Protein AF-A0A2E1MIQ9-F1 (afdb_monomer)

Nearest PDB structures (foldseek):
  3idu-assembly2_B  TM=6.087E-01  e=1.539E-02  Pyrococcus furiosus
  3idu-assembly1_A  TM=5.383E-01  e=8.351E-03  Pyrococcus furiosus
  2xwx-assembly1_B  TM=2.574E-01  e=5.161E-06  Vibrio cholerae
  2nnc-assembly1_B  TM=4.889E-01  e=1.377E-02  Chlorobium limicola
  8gum-assembly1_A  TM=2.238E-01  e=1.403E-05  Vibrio campbellii ATCC BAA-1116

Secondary structure (DSSP, 8-state):
--B-TTS-BT---EE-TTS-EESTTSS--TTTTB-TTS-BT---EE-TTS-EESTTSS--TTTTB-TTS-BT---EE-TTS-EESTTS---TTTTB-TTS-BT---EE-TT--EESTTSS--TTTT-SS-SS---TT-TT----SSTTS--TT---SS-SS--TTT-SSTT-SS--TTS-SSTT-TT----SSSSSS-TTTTSS--TTSSS--SSSSSS-TTTEEEEEEESEEEEE--SEE-SS-BHHHHTTTTGGGEEEEEETTEEEEEEETTEEEES--B--TTB-EEEEE--SS----SEEEEEEE-EE--S--EEE-SEEEEEE---SS-EEHHHHHTTSTTTTTTEEEEE-SS-EEEE-TTT--EEES--EE-TT-EEEEEESS-EEEE-PPPP-TT---------PPPPPGGG--PPPSSEEEEEEEEEE-SSS---TTPEEEEEETTEEEEEEE--SS-EEEEEEB--SSGGGTTSB-TT---EEEEE-TTT--EEEEB-S-PPPP-TT-EEEEEEEESS---SS-EEPPPBSSSBSSEEEEEEEESSSEEEEEEEEETTS-EEEEEEEEEE-SEEEEEEEE-TTSPSEEEEEEEEETTEEEEEEEEE--

Radius of gyration: 57.16 Å; Cα contacts (8 Å, |Δi|>4): 1482; chains: 1; bounding box: 149×78×161 Å

Mean predicted aligned error: 15.71 Å

Foldseek 3Di:
DDAEPQRDDPFDWHQAPLRDTADGPNPHHHCPQQEPVRDRVFDWHQAPLRDGADGPPPHHHQPQAEPVSDRVFDWHQAPLRDTDDGPPPHHHQPQAEPVRDRVFDFHQALLRDGADGPPPHHHLNQQQCVQSFGPCPGPNRGHQLDRNFRDNVQDQLCPPSHGPRPDQQRCPLADGPVQAPPSNQQLGGHQPVPLQAGCRVVSHRHQQPNEDDPVSPSHHLQQKDKDKDFAFKAKWAAQFAAPFFFPLQQQLQLFQQWAKKDWDVWIWGAPHGSRIDIRDGGDDRFFMMIIHGDDPPPDPDRIDIRIDGGYGPPFDKDWDAAFWGWGADNGQDKDFPCQFDPPKPCPPCQFAKKDWFQWIWGQDPVPRDIAALRGIHHHTTIITTHGRHTDGITTTDDDDPVPPPVPVNSPFDDDPPVQDAHTAPFKEKEKEAAEAEPPDGADFQKKKFKDLVPDTQWIGTDHVGTYIIMFHACNPDPRRVSGADFFAFIWIWIQHPVPRDIAGKDALDGGGDDGHHYYYRYYIYSADQDNAWDKDDWPPFQDEFKTKTKIFDNAWWWKWKFKAAPVRDTDDTFDTGTDGGHMDMTMDGCVVPDFHKMKIWMDTPNDIDIDIGGYDD

Solvent-accessible surface area (backbone atoms only — not comparable to full-atom values): 33660 Å² total; per-residue (Å²): 134,61,61,25,64,71,70,37,81,75,47,72,22,38,66,33,92,73,68,47,51,13,34,67,88,52,85,34,65,64,53,70,55,43,19,64,80,70,38,66,76,45,72,21,39,63,31,94,66,68,45,56,14,34,67,89,64,85,36,62,66,54,69,54,35,22,67,79,66,39,60,76,46,70,23,39,66,32,93,71,68,47,53,12,38,70,91,58,87,30,62,68,52,70,54,37,23,68,80,65,38,62,78,47,65,25,38,66,45,92,41,53,39,59,20,28,63,86,63,83,40,58,72,53,66,52,33,72,47,68,45,84,54,21,25,70,90,27,70,66,69,36,67,42,40,34,68,73,36,68,46,72,78,66,54,43,70,68,70,80,65,58,12,52,68,69,44,67,36,36,42,70,26,73,43,40,48,92,50,27,76,39,48,70,38,39,50,40,33,34,54,83,84,71,39,66,34,34,20,9,52,65,51,31,52,29,87,90,60,15,57,65,45,88,84,73,84,78,42,18,46,58,7,36,39,76,38,83,36,52,68,37,53,36,42,26,25,36,18,27,47,41,97,62,39,35,56,48,60,55,46,43,66,42,38,68,32,48,44,35,38,37,44,81,96,33,32,27,34,47,81,46,67,64,40,73,50,62,77,42,64,56,65,58,63,65,35,16,33,38,38,31,33,48,83,91,72,89,63,93,65,68,59,46,71,38,50,40,62,27,50,56,55,56,88,54,80,41,70,43,53,61,36,80,34,49,29,28,37,39,44,61,67,66,37,41,53,63,68,35,35,62,94,38,77,50,31,100,63,33,44,40,37,38,38,45,72,85,35,30,24,36,47,37,89,90,77,68,48,76,43,34,64,44,62,54,49,38,35,43,36,15,31,37,42,29,26,78,45,72,38,85,63,37,60,69,50,79,79,62,79,90,59,74,63,79,71,77,69,73,75,78,74,84,68,56,80,92,61,56,57,72,62,42,90,27,37,22,35,42,30,37,54,46,63,52,49,91,89,53,78,77,53,74,62,21,32,42,35,24,21,31,88,95,40,61,28,21,60,28,67,38,76,84,50,54,34,47,33,33,40,26,23,48,63,84,47,87,86,30,69,68,36,36,50,84,64,37,65,72,43,43,32,37,39,35,67,91,78,72,46,76,41,68,38,36,52,81,66,72,71,58,39,39,75,72,34,76,44,79,50,45,52,38,21,56,60,70,50,32,87,50,75,45,76,52,82,48,48,52,65,65,23,63,51,50,28,37,37,39,36,29,27,49,48,71,45,56,41,34,33,36,34,22,41,86,86,68,47,81,72,47,77,81,43,77,44,78,40,69,52,22,72,48,78,48,74,49,78,42,77,93,54,76,67,42,59,33,38,40,38,39,38,44,94,93,45,75,50,74,47,84,38,38,41,54,121

Structure (mmCIF, N/CA/C/O backbone):
data_AF-A0A2E1MIQ9-F1
#
_entry.id   AF-A0A2E1MIQ9-F1
#
loop_
_atom_site.group_PDB
_atom_site.id
_atom_site.type_symbol
_atom_site.label_atom_id
_atom_site.label_alt_id
_atom_site.label_comp_id
_atom_site.label_asym_id
_atom_site.label_entity_id
_atom_site.label_seq_id
_atom_site.pdbx_PDB_ins_code
_atom_site.Cartn_x
_atom_site.Cartn_y
_atom_site.Cartn_z
_atom_site.occupancy
_atom_site.B_iso_or_equiv
_atom_site.auth_seq_id
_atom_site.auth_comp_id
_atom_site.auth_asym_id
_atom_site.auth_atom_id
_atom_site.pdbx_PDB_model_num
ATOM 1 N N . TYR A 1 1 ? 118.331 51.010 -78.857 1.00 50.91 1 TYR A N 1
ATOM 2 C CA . TYR A 1 1 ? 116.906 51.359 -78.896 1.00 50.91 1 TYR A CA 1
ATOM 3 C C . TYR A 1 1 ? 116.177 50.108 -78.428 1.00 50.91 1 TYR A C 1
ATOM 5 O O . TYR A 1 1 ? 116.543 49.038 -78.895 1.00 50.91 1 TYR A O 1
ATOM 13 N N . SER A 1 2 ? 115.394 50.202 -77.349 1.00 73.06 2 SER A N 1
ATOM 14 C CA . SER A 1 2 ? 114.745 49.046 -76.705 1.00 73.06 2 SER A CA 1
ATOM 15 C C . SER A 1 2 ? 113.527 48.660 -77.541 1.00 73.06 2 SER A C 1
ATOM 17 O O . SER A 1 2 ? 112.696 49.533 -77.773 1.00 73.06 2 SER A O 1
ATOM 19 N N . ILE A 1 3 ? 113.463 47.414 -78.009 1.00 79.94 3 ILE A N 1
ATOM 20 C CA . ILE A 1 3 ? 112.314 46.848 -78.734 1.00 79.94 3 ILE A CA 1
ATOM 21 C C . ILE A 1 3 ? 111.523 46.008 -77.725 1.00 79.94 3 ILE A C 1
ATOM 23 O O . ILE A 1 3 ? 112.144 45.299 -76.927 1.00 79.94 3 ILE A O 1
ATOM 27 N N . ASP A 1 4 ? 110.200 46.130 -77.721 1.00 85.88 4 ASP A N 1
ATOM 28 C CA . ASP A 1 4 ? 109.308 45.352 -76.853 1.00 85.88 4 ASP A CA 1
ATOM 29 C C . ASP A 1 4 ? 109.074 43.921 -77.397 1.00 85.88 4 ASP A C 1
ATOM 31 O O . ASP A 1 4 ? 109.627 43.551 -78.438 1.00 85.88 4 ASP A O 1
ATOM 35 N N . CYS A 1 5 ? 108.307 43.063 -76.712 1.00 83.88 5 CYS A N 1
ATOM 36 C CA . CYS A 1 5 ? 108.112 41.686 -77.203 1.00 83.88 5 CYS A CA 1
ATOM 37 C C . CYS A 1 5 ? 107.301 41.602 -78.513 1.00 83.88 5 CYS A C 1
ATOM 39 O O . CYS A 1 5 ? 107.343 40.565 -79.177 1.00 83.88 5 CYS A O 1
ATOM 41 N N . ASN A 1 6 ? 106.589 42.674 -78.887 1.00 84.31 6 ASN A N 1
ATOM 42 C CA . ASN A 1 6 ? 105.758 42.759 -80.088 1.00 84.31 6 ASN A CA 1
ATOM 43 C C . ASN A 1 6 ? 106.557 43.264 -81.304 1.00 84.31 6 ASN A C 1
ATOM 45 O O . ASN A 1 6 ? 106.053 43.305 -82.425 1.00 84.31 6 ASN A O 1
ATOM 49 N N . GLY A 1 7 ? 107.833 43.611 -81.103 1.00 81.62 7 GLY A N 1
ATOM 50 C CA . GLY A 1 7 ? 108.711 44.100 -82.159 1.00 81.62 7 GLY A CA 1
ATOM 51 C C . GLY A 1 7 ? 108.633 45.611 -82.387 1.00 81.62 7 GLY A C 1
ATOM 52 O O . GLY A 1 7 ? 109.208 46.085 -83.370 1.00 81.62 7 GLY A O 1
ATOM 53 N N . ASP A 1 8 ? 107.983 46.364 -81.493 1.00 82.06 8 ASP A N 1
ATOM 54 C CA . ASP A 1 8 ? 107.809 47.813 -81.597 1.00 82.06 8 ASP A CA 1
ATOM 55 C C . ASP A 1 8 ? 108.957 48.577 -80.900 1.00 82.06 8 ASP A C 1
ATOM 57 O O . ASP A 1 8 ? 109.346 48.295 -79.761 1.00 82.06 8 ASP A O 1
ATOM 61 N N . ASP A 1 9 ? 109.518 49.585 -81.581 1.00 82.69 9 ASP A N 1
ATOM 62 C CA . ASP A 1 9 ? 110.545 50.473 -81.016 1.00 82.69 9 ASP A CA 1
ATOM 63 C C . ASP A 1 9 ? 109.935 51.348 -79.902 1.00 82.69 9 ASP A C 1
ATOM 65 O O . ASP A 1 9 ? 109.063 52.176 -80.170 1.00 82.69 9 ASP A O 1
ATOM 69 N N . TYR A 1 10 ? 110.445 51.222 -78.669 1.00 78.62 10 TYR A N 1
ATOM 70 C CA . TYR A 1 10 ? 109.913 51.873 -77.456 1.00 78.62 10 TYR A CA 1
ATOM 71 C C . TYR A 1 10 ? 108.466 51.493 -77.082 1.00 78.62 10 TYR A C 1
ATOM 73 O O . TYR A 1 10 ? 107.786 52.296 -76.444 1.00 78.62 10 TYR A O 1
ATOM 81 N N . GLY A 1 11 ? 107.994 50.307 -77.474 1.00 79.94 11 GLY A N 1
ATOM 82 C CA . GLY A 1 11 ? 106.679 49.807 -77.069 1.00 79.94 11 GLY A CA 1
ATOM 83 C C . GLY A 1 11 ? 106.619 49.315 -75.614 1.00 79.94 11 GLY A C 1
ATOM 84 O O . GLY A 1 11 ? 107.647 49.154 -74.950 1.00 79.94 11 GLY A O 1
ATOM 85 N N . ASP A 1 12 ? 105.395 49.096 -75.127 1.00 85.62 12 ASP A N 1
ATOM 86 C CA . ASP A 1 12 ? 105.093 48.701 -73.743 1.00 85.62 12 ASP A CA 1
ATOM 87 C C . ASP A 1 12 ? 104.683 47.212 -73.613 1.00 85.62 12 ASP A C 1
ATOM 89 O O . ASP A 1 12 ? 104.270 46.792 -72.531 1.00 85.62 12 ASP A O 1
ATOM 93 N N . ALA A 1 13 ? 104.769 46.400 -74.680 1.00 87.25 13 ALA A N 1
ATOM 94 C CA . ALA A 1 13 ? 104.397 44.981 -74.621 1.00 87.25 13 ALA A CA 1
ATOM 95 C C . ALA A 1 13 ? 105.464 44.124 -73.908 1.00 87.25 13 ALA A C 1
ATOM 97 O O . ALA A 1 13 ? 106.671 44.267 -74.138 1.00 87.25 13 ALA A O 1
ATOM 98 N N . TYR A 1 14 ? 105.033 43.181 -73.070 1.00 87.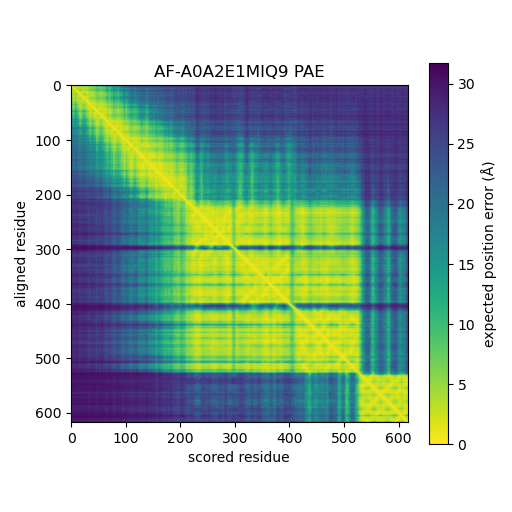06 14 TYR A N 1
ATOM 99 C CA . TYR A 1 14 ? 105.915 42.297 -72.300 1.00 87.06 14 TYR A CA 1
ATOM 100 C C . TYR A 1 14 ? 105.469 40.831 -72.378 1.00 87.06 14 TYR A C 1
ATOM 102 O O . TYR A 1 14 ? 104.316 40.541 -72.676 1.00 87.06 14 TYR A O 1
ATOM 110 N N . LEU A 1 15 ? 106.400 39.896 -72.146 1.00 85.38 15 LEU A N 1
ATOM 111 C CA . LEU A 1 15 ? 106.049 38.479 -72.021 1.00 85.38 15 LEU A CA 1
ATOM 112 C C . LEU A 1 15 ? 105.291 38.270 -70.712 1.00 85.38 15 LEU A C 1
ATOM 114 O O . LEU A 1 15 ? 105.813 38.617 -69.649 1.00 85.38 15 LEU A O 1
ATOM 118 N N . ASP A 1 16 ? 104.093 37.715 -70.807 1.00 87.12 16 ASP A N 1
ATOM 119 C CA . ASP A 1 16 ? 103.278 37.352 -69.656 1.00 87.12 16 ASP A CA 1
ATOM 120 C C . ASP A 1 16 ? 103.702 36.009 -69.040 1.00 87.12 16 ASP A C 1
ATOM 122 O O . ASP A 1 16 ? 104.741 35.434 -69.396 1.00 87.12 16 ASP A O 1
ATOM 126 N N . SER A 1 17 ? 102.927 35.519 -68.071 1.00 86.50 17 SER A N 1
ATOM 127 C CA . SER A 1 17 ? 103.278 34.333 -67.285 1.00 86.50 17 SER A CA 1
ATOM 128 C C . SER A 1 17 ? 103.258 33.042 -68.113 1.00 86.50 17 SER A C 1
ATOM 130 O O . SER A 1 17 ? 103.948 32.086 -67.752 1.00 86.50 17 SER A O 1
ATOM 132 N N . CYS A 1 18 ? 102.558 33.032 -69.253 1.00 86.25 18 CYS A N 1
ATOM 133 C CA . CYS A 1 18 ? 102.549 31.932 -70.221 1.00 86.25 18 CYS A CA 1
ATOM 134 C C . CYS A 1 18 ? 103.602 32.076 -71.321 1.00 86.25 18 CYS A C 1
ATOM 136 O O . CYS A 1 18 ? 103.732 31.207 -72.187 1.00 86.25 18 CYS A O 1
ATOM 138 N N . GLY A 1 19 ? 104.398 33.146 -71.273 1.00 84.00 19 GLY A N 1
ATOM 139 C CA . GLY A 1 19 ? 105.405 33.439 -72.282 1.00 84.00 19 GLY A CA 1
ATOM 140 C C . GLY A 1 19 ? 104.802 33.934 -73.596 1.00 84.00 19 GLY A C 1
ATOM 141 O O . GLY A 1 19 ? 105.464 33.820 -74.633 1.00 84.00 19 GLY A O 1
ATOM 142 N N . VAL A 1 20 ? 103.583 34.481 -73.564 1.00 87.31 20 VAL A N 1
ATOM 143 C CA . VAL A 1 20 ? 102.938 35.150 -74.699 1.00 87.31 20 VAL A CA 1
ATOM 144 C C . VAL A 1 20 ? 103.203 36.646 -74.601 1.00 87.31 20 VAL A C 1
ATOM 146 O O . VAL A 1 20 ? 103.338 37.213 -73.520 1.00 87.31 20 VAL A O 1
ATOM 149 N N . CYS A 1 21 ? 103.398 37.292 -75.747 1.00 87.81 21 CYS A N 1
ATOM 150 C CA . CYS A 1 21 ? 103.629 38.727 -75.772 1.00 87.81 21 CYS A CA 1
ATOM 151 C C . CYS A 1 21 ? 102.306 39.480 -75.611 1.00 87.81 21 CYS A C 1
ATOM 153 O O . CYS A 1 21 ? 101.457 39.398 -76.497 1.00 87.81 21 CYS A O 1
ATOM 155 N N . SER A 1 22 ? 102.174 40.237 -74.523 1.00 87.38 22 SER A N 1
ATOM 156 C CA . SER A 1 22 ? 100.903 40.797 -74.061 1.00 87.38 22 SER A CA 1
ATOM 157 C C . SER A 1 22 ? 101.032 42.270 -73.653 1.00 87.38 22 SER A C 1
ATOM 159 O O . SER A 1 22 ? 102.121 42.772 -73.356 1.00 87.38 22 SER A O 1
ATOM 161 N N . GLY A 1 23 ? 99.913 43.001 -73.661 1.00 84.06 23 GLY A N 1
ATOM 162 C CA . GLY A 1 23 ? 99.882 44.443 -73.386 1.00 84.06 23 GLY A CA 1
ATOM 163 C C . GLY A 1 23 ? 100.379 45.310 -74.554 1.00 84.06 23 GLY A C 1
ATOM 164 O O . GLY A 1 23 ? 100.751 44.816 -75.621 1.00 84.06 23 GLY A O 1
ATOM 165 N N . GLY A 1 24 ? 100.343 46.636 -74.393 1.00 84.38 24 GLY A N 1
ATOM 166 C CA . GLY A 1 24 ? 100.667 47.572 -75.478 1.00 84.38 24 GLY A CA 1
ATOM 167 C C . GLY A 1 24 ? 99.757 47.392 -76.707 1.00 84.38 24 GLY A C 1
ATOM 168 O O . GLY A 1 24 ? 98.537 47.351 -76.574 1.00 84.38 24 GLY A O 1
ATOM 169 N N . ASN A 1 25 ? 100.355 47.275 -77.901 1.00 82.69 25 ASN A N 1
ATOM 170 C CA . ASN A 1 25 ? 99.653 47.036 -79.175 1.00 82.69 25 ASN A CA 1
ATOM 171 C C . ASN A 1 25 ? 99.688 45.561 -79.635 1.00 82.69 25 ASN A C 1
ATOM 173 O O . ASN A 1 25 ? 99.384 45.288 -80.797 1.00 82.69 25 ASN A O 1
ATOM 177 N N . SER A 1 26 ? 100.045 44.613 -78.759 1.00 84.06 26 SER A N 1
ATOM 178 C CA . SER A 1 26 ? 100.102 43.174 -79.093 1.00 84.06 26 SER A CA 1
ATOM 179 C C . SER A 1 26 ? 98.742 42.580 -79.487 1.00 84.06 26 SER A C 1
ATOM 181 O O . SER A 1 26 ? 98.683 41.557 -80.164 1.00 84.06 26 SER A O 1
ATOM 183 N N . GLY A 1 27 ? 97.639 43.222 -79.081 1.00 83.88 27 GLY A N 1
ATOM 184 C CA . GLY A 1 27 ? 96.283 42.702 -79.274 1.00 83.88 27 GLY A CA 1
ATOM 185 C C . GLY A 1 27 ? 95.946 41.516 -78.368 1.00 83.88 27 GLY A C 1
ATOM 186 O O . GLY A 1 27 ? 94.876 40.935 -78.531 1.00 83.88 27 GLY A O 1
ATOM 187 N N . HIS A 1 28 ? 96.838 41.184 -77.432 1.00 85.00 28 HIS A N 1
ATOM 188 C CA . HIS A 1 28 ? 96.683 40.115 -76.459 1.00 85.00 28 HIS A CA 1
ATOM 189 C C . HIS A 1 28 ? 96.680 40.697 -75.038 1.00 85.00 28 HIS A C 1
ATOM 191 O O . HIS A 1 28 ? 97.513 41.549 -74.698 1.00 85.00 28 HIS A O 1
ATOM 197 N N . GLU A 1 29 ? 95.707 40.292 -74.223 1.00 86.94 29 GLU A N 1
ATOM 198 C CA . GLU A 1 29 ? 95.608 40.719 -72.828 1.00 86.94 29 GLU A CA 1
ATOM 199 C C . GLU A 1 29 ? 96.545 39.857 -71.975 1.00 86.94 29 GLU A C 1
ATOM 201 O O . GLU A 1 29 ? 96.708 38.667 -72.217 1.00 86.94 29 GLU A O 1
ATOM 206 N N . ALA A 1 30 ? 97.250 40.465 -71.020 1.00 84.94 30 ALA A N 1
ATOM 207 C CA . ALA A 1 30 ? 98.223 39.716 -70.229 1.00 84.94 30 ALA A CA 1
ATOM 208 C C . ALA A 1 30 ? 97.527 38.616 -69.427 1.00 84.94 30 ALA A C 1
ATOM 210 O O . ALA A 1 30 ? 96.539 38.893 -68.751 1.00 84.94 30 ALA A O 1
ATOM 211 N N . ASP A 1 31 ? 98.071 37.399 -69.507 1.00 83.25 31 ASP A N 1
ATOM 212 C CA . ASP A 1 31 ? 97.579 36.215 -68.803 1.00 83.25 31 ASP A CA 1
ATOM 213 C C . ASP A 1 31 ? 96.154 35.765 -69.215 1.00 83.25 31 ASP A C 1
ATOM 215 O O . ASP A 1 31 ? 95.578 34.911 -68.548 1.00 83.25 31 ASP A O 1
ATOM 219 N N . SER A 1 32 ? 95.587 36.251 -70.334 1.00 84.38 32 SER A N 1
ATOM 220 C CA . SER A 1 32 ? 94.271 35.779 -70.821 1.00 84.38 32 SER A CA 1
ATOM 221 C C . SER A 1 32 ? 94.269 34.344 -71.359 1.00 84.38 32 SER A C 1
ATOM 223 O O . SER A 1 32 ? 93.202 33.772 -71.563 1.00 84.38 32 SER A O 1
ATOM 225 N N . ASP A 1 33 ? 95.450 33.764 -71.588 1.00 84.75 33 ASP A N 1
ATOM 226 C CA . ASP A 1 33 ? 95.633 32.354 -71.950 1.00 84.75 33 ASP A CA 1
ATOM 227 C C . ASP A 1 33 ? 95.730 31.430 -70.720 1.00 84.75 33 ASP A C 1
ATOM 229 O O . ASP A 1 33 ? 95.935 30.227 -70.882 1.00 84.75 33 ASP A O 1
ATOM 233 N N . ILE A 1 34 ? 95.650 31.965 -69.497 1.00 87.69 34 ILE A N 1
ATOM 234 C CA . ILE A 1 34 ? 95.611 31.165 -68.269 1.00 87.69 34 ILE A CA 1
ATOM 235 C C . ILE A 1 34 ? 94.166 30.772 -67.992 1.00 87.69 34 ILE A C 1
ATOM 237 O O . ILE A 1 34 ? 93.291 31.627 -67.853 1.00 87.69 34 ILE A O 1
ATOM 241 N N . ASP A 1 35 ? 93.929 29.470 -67.903 1.00 88.62 35 ASP A N 1
ATOM 242 C CA . ASP A 1 35 ? 92.643 28.927 -67.488 1.00 88.62 35 ASP A CA 1
ATOM 243 C C . ASP A 1 35 ? 92.428 29.144 -65.973 1.00 88.62 35 ASP A C 1
ATOM 245 O O . ASP A 1 35 ? 93.347 29.526 -65.241 1.00 88.62 35 ASP A O 1
ATOM 249 N N . CYS A 1 36 ? 91.223 28.927 -65.447 1.00 88.06 36 CYS A N 1
ATOM 250 C CA . CYS A 1 36 ? 90.961 29.225 -64.029 1.00 88.06 36 CYS A CA 1
ATOM 251 C C . CYS A 1 36 ? 91.772 28.355 -63.040 1.00 88.06 36 CYS A C 1
ATOM 253 O O . CYS A 1 36 ? 91.840 28.683 -61.853 1.00 88.06 36 CYS A O 1
ATOM 255 N N . ASN A 1 37 ? 92.390 27.259 -63.504 1.00 89.31 37 ASN A N 1
ATOM 256 C CA . ASN A 1 37 ? 93.215 26.351 -62.706 1.00 89.31 37 ASN A CA 1
ATOM 257 C C . ASN A 1 37 ? 94.691 26.795 -62.686 1.00 89.31 37 ASN A C 1
ATOM 259 O O . ASN A 1 37 ? 95.529 26.179 -62.024 1.00 89.31 37 ASN A O 1
ATOM 263 N N . GLY A 1 38 ? 95.014 27.892 -63.378 1.00 86.94 38 GLY A N 1
ATOM 264 C CA . GLY A 1 38 ? 96.367 28.423 -63.484 1.00 86.94 38 GLY A CA 1
ATOM 265 C C . GLY A 1 38 ? 97.196 27.765 -64.588 1.00 86.94 38 GLY A C 1
ATOM 266 O O . GLY A 1 38 ? 98.407 27.999 -64.642 1.00 86.94 38 GLY A O 1
ATOM 267 N N . ASP A 1 39 ? 96.577 26.955 -65.453 1.00 88.19 39 ASP A N 1
ATOM 268 C CA . ASP A 1 39 ? 97.257 26.268 -66.542 1.00 88.19 39 ASP A CA 1
ATOM 269 C C . ASP A 1 39 ? 97.255 27.138 -67.810 1.00 88.19 39 ASP A C 1
ATOM 271 O O . ASP A 1 39 ? 96.219 27.568 -68.318 1.00 88.19 39 ASP A O 1
ATOM 275 N N . CYS A 1 40 ? 98.445 27.383 -68.360 1.00 88.38 40 CYS A N 1
ATOM 276 C CA . CYS A 1 40 ? 98.595 28.074 -69.639 1.00 88.38 40 CYS A CA 1
ATOM 277 C C . CYS A 1 40 ? 98.021 27.235 -70.786 1.00 88.38 40 CYS A C 1
ATOM 279 O O . CYS A 1 40 ? 98.450 26.097 -70.993 1.00 88.38 40 CYS A O 1
ATOM 281 N N . PHE A 1 41 ? 97.120 27.828 -71.570 1.00 86.50 41 PHE A N 1
ATOM 282 C CA . PHE A 1 41 ? 96.337 27.182 -72.628 1.00 86.50 41 PHE A CA 1
ATOM 283 C C . PHE A 1 41 ? 95.493 25.998 -72.132 1.00 86.50 41 PHE A C 1
ATOM 285 O O . PHE A 1 41 ? 95.268 25.044 -72.883 1.00 86.50 41 PHE A O 1
ATOM 292 N N . GLY A 1 42 ? 95.081 26.023 -70.864 1.00 85.69 42 GLY A N 1
ATOM 293 C CA . GLY A 1 42 ? 94.194 25.017 -70.295 1.00 85.69 42 GLY A CA 1
ATOM 294 C C . GLY A 1 42 ? 92.738 25.178 -70.749 1.00 85.69 42 GLY A C 1
ATOM 295 O O . GLY A 1 42 ? 92.362 26.173 -71.369 1.00 85.69 42 GLY A O 1
ATOM 296 N N . GLU A 1 43 ? 91.926 24.153 -70.484 1.00 88.81 43 GLU A N 1
ATOM 297 C CA . GLU A 1 43 ? 90.503 24.113 -70.856 1.00 88.81 43 GLU A CA 1
ATOM 298 C C . GLU A 1 43 ? 89.571 24.340 -69.652 1.00 88.81 43 GLU A C 1
ATOM 300 O O . GLU A 1 43 ? 88.354 24.321 -69.832 1.00 88.81 43 GLU A O 1
ATOM 305 N N . ALA A 1 44 ? 90.106 24.540 -68.438 1.00 91.38 44 ALA A N 1
ATOM 306 C CA . ALA A 1 44 ? 89.279 24.756 -67.256 1.00 91.38 44 ALA A CA 1
ATOM 307 C C . ALA A 1 44 ? 88.682 26.169 -67.245 1.00 91.38 44 ALA A C 1
ATOM 309 O O . ALA A 1 44 ? 89.359 27.169 -67.495 1.00 91.38 44 ALA A O 1
ATOM 310 N N . TYR A 1 45 ? 87.403 26.271 -66.911 1.00 89.38 45 TYR A N 1
ATOM 311 C CA . TYR A 1 45 ? 86.708 27.553 -66.820 1.00 89.38 45 TYR A CA 1
ATOM 312 C C . TYR A 1 45 ? 85.897 27.635 -65.529 1.00 89.38 45 TYR A C 1
ATOM 314 O O . TYR A 1 45 ? 85.557 26.615 -64.930 1.00 89.38 45 TYR A O 1
ATOM 322 N N . GLU A 1 46 ? 85.631 28.861 -65.069 1.00 88.75 46 GLU A N 1
ATOM 323 C CA . GLU A 1 46 ? 84.699 29.064 -63.962 1.00 88.75 46 GLU A CA 1
ATOM 324 C C . GLU A 1 46 ? 83.297 28.669 -64.427 1.00 88.75 46 GLU A C 1
ATOM 326 O O . GLU A 1 46 ? 82.766 29.245 -65.382 1.00 88.75 46 GLU A O 1
ATOM 331 N N . ASP A 1 47 ? 82.723 27.667 -63.769 1.00 88.62 47 ASP A N 1
ATOM 332 C CA . ASP A 1 47 ? 81.355 27.234 -64.013 1.00 88.62 47 ASP A CA 1
ATOM 333 C C . ASP A 1 47 ? 80.329 28.216 -63.425 1.00 88.62 47 ASP A C 1
ATOM 335 O O . ASP A 1 47 ? 80.665 29.290 -62.910 1.00 88.62 47 ASP A O 1
ATOM 339 N N . SER A 1 48 ? 79.044 27.865 -63.502 1.00 87.81 48 SER A N 1
ATOM 340 C CA . SER A 1 48 ? 77.962 28.744 -63.048 1.00 87.81 48 SER A CA 1
ATOM 341 C C . SER A 1 48 ? 78.002 28.996 -61.533 1.00 87.81 48 SER A C 1
ATOM 343 O O . SER A 1 48 ? 77.379 29.944 -61.052 1.00 87.81 48 SER A O 1
ATOM 345 N N . CYS A 1 49 ? 78.754 28.181 -60.786 1.00 87.62 49 CYS A N 1
ATOM 346 C CA . CYS A 1 49 ? 78.994 28.309 -59.353 1.00 87.62 49 CYS A CA 1
ATOM 347 C C . CYS A 1 49 ? 80.280 29.062 -59.005 1.00 87.62 49 CYS A C 1
ATOM 349 O O . CYS A 1 49 ? 80.590 29.224 -57.821 1.00 87.62 49 CYS A O 1
ATOM 351 N N . GLY A 1 50 ? 81.014 29.542 -60.013 1.00 85.62 50 GLY A N 1
ATOM 352 C CA . GLY A 1 50 ? 82.315 30.178 -59.834 1.00 85.62 50 GLY A CA 1
ATOM 353 C C . GLY A 1 50 ? 83.390 29.193 -59.376 1.00 85.62 50 GLY A C 1
ATOM 354 O O . GLY A 1 50 ? 84.393 29.611 -58.796 1.00 85.62 50 GLY A O 1
ATOM 355 N N . VAL A 1 51 ? 83.176 27.887 -59.580 1.00 89.12 51 VAL A N 1
ATOM 356 C CA . VAL A 1 51 ? 84.183 26.855 -59.335 1.00 89.12 51 VAL A CA 1
ATOM 357 C C . VAL A 1 51 ? 84.938 26.631 -60.628 1.00 89.12 51 VAL A C 1
ATOM 359 O O . VAL A 1 51 ? 84.356 26.537 -61.703 1.00 89.12 51 VAL A O 1
ATOM 362 N N . CYS A 1 52 ? 86.259 26.565 -60.526 1.00 90.69 52 CYS A N 1
ATOM 363 C CA . CYS A 1 52 ? 87.063 26.179 -61.664 1.00 90.69 52 CYS A CA 1
ATOM 364 C C . CYS A 1 52 ? 86.857 24.689 -61.962 1.00 90.69 52 CYS A C 1
ATOM 366 O O . CYS A 1 52 ? 87.296 23.843 -61.177 1.00 90.69 52 CYS A O 1
ATOM 368 N N . SER A 1 53 ? 86.204 24.394 -63.081 1.00 90.06 53 SER A N 1
ATOM 369 C CA . SER A 1 53 ? 85.730 23.057 -63.441 1.00 90.06 53 SER A CA 1
ATOM 370 C C . SER A 1 5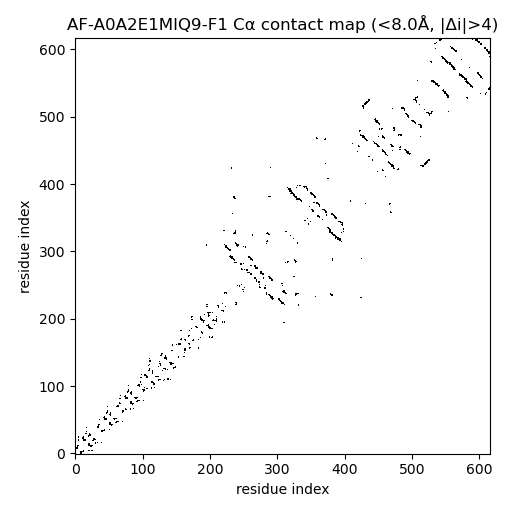3 ? 86.233 22.652 -64.834 1.00 90.06 53 SER A C 1
ATOM 372 O O . SER A 1 53 ? 86.737 23.481 -65.594 1.00 90.06 53 SER A O 1
ATOM 374 N N . GLU A 1 54 ? 86.121 21.364 -65.169 1.00 90.88 54 GLU A N 1
ATOM 375 C CA . GLU A 1 54 ? 86.647 20.731 -66.392 1.00 90.88 54 GLU A CA 1
ATOM 376 C C . GLU A 1 54 ? 88.189 20.730 -66.491 1.00 90.88 54 GLU A C 1
ATOM 378 O O . GLU A 1 54 ? 88.914 20.988 -65.524 1.00 90.88 54 GLU A O 1
ATOM 383 N N . GLY A 1 55 ? 88.728 20.333 -67.648 1.00 86.44 55 GLY A N 1
ATOM 384 C CA . GLY A 1 55 ? 90.170 20.222 -67.869 1.00 86.44 55 GLY A CA 1
ATOM 385 C C . GLY A 1 55 ? 90.832 19.203 -66.930 1.00 86.44 55 GLY A C 1
ATOM 386 O O . GLY A 1 55 ? 90.426 18.043 -66.860 1.00 86.44 55 GLY A O 1
ATOM 387 N N . ASN A 1 56 ? 91.875 19.629 -66.207 1.00 85.44 56 ASN A N 1
ATOM 388 C CA . ASN A 1 56 ? 92.621 18.785 -65.259 1.00 85.44 56 ASN A CA 1
ATOM 389 C C . ASN A 1 56 ? 92.262 19.045 -63.782 1.00 85.44 56 ASN A C 1
ATOM 391 O O . ASN A 1 56 ? 92.966 18.560 -62.893 1.00 85.44 56 ASN A O 1
ATOM 395 N N . THR A 1 57 ? 91.186 19.789 -63.507 1.00 86.62 57 THR A N 1
ATOM 396 C CA . THR A 1 57 ? 90.740 20.127 -62.139 1.00 86.62 57 THR A CA 1
ATOM 397 C C . THR A 1 57 ? 90.228 18.905 -61.369 1.00 86.62 57 THR A C 1
ATOM 399 O O . THR A 1 57 ? 90.345 18.839 -60.145 1.00 86.62 57 THR A O 1
ATOM 402 N N . GLY A 1 58 ? 89.683 17.915 -62.087 1.00 85.25 58 GLY A N 1
ATOM 403 C CA . GLY A 1 58 ? 88.994 16.761 -61.506 1.00 85.25 58 GLY A CA 1
ATOM 404 C C . GLY A 1 58 ? 87.574 17.064 -61.013 1.00 85.25 58 GLY A C 1
ATOM 405 O O . GLY A 1 58 ? 86.990 16.212 -60.345 1.00 85.25 58 GLY A O 1
ATOM 406 N N . VAL A 1 59 ? 87.037 18.246 -61.333 1.00 84.12 59 VAL A N 1
ATOM 407 C CA . VAL A 1 59 ? 85.677 18.692 -61.006 1.00 84.12 59 VAL A CA 1
ATOM 408 C C . VAL A 1 59 ? 84.881 18.803 -62.308 1.00 84.12 59 VAL A C 1
ATOM 410 O O . VAL A 1 59 ? 85.342 19.437 -63.254 1.00 84.12 59 VAL A O 1
ATOM 413 N N . GLU A 1 60 ? 83.717 18.157 -62.381 1.00 88.69 60 GLU A N 1
ATOM 414 C CA . GLU A 1 60 ? 82.795 18.279 -63.523 1.00 88.69 60 GLU A CA 1
ATOM 415 C C . GLU A 1 60 ? 82.011 19.593 -63.400 1.00 88.69 60 GLU A C 1
ATOM 417 O O . GLU A 1 60 ? 81.610 19.962 -62.289 1.00 88.69 60 GLU A O 1
ATOM 422 N N . ALA A 1 61 ? 81.818 20.304 -64.513 1.00 85.75 61 ALA A N 1
ATOM 423 C CA . ALA A 1 61 ? 81.113 21.584 -64.526 1.00 85.75 61 ALA A CA 1
ATOM 424 C C . ALA A 1 61 ? 79.733 21.471 -63.870 1.00 85.75 61 ALA A C 1
ATOM 426 O O . ALA A 1 61 ? 78.979 20.537 -64.144 1.00 85.75 61 ALA A O 1
ATOM 427 N N . ASP A 1 62 ? 79.421 22.428 -62.991 1.00 82.50 62 ASP A N 1
ATOM 428 C CA . ASP A 1 62 ? 78.151 22.524 -62.268 1.00 82.50 62 ASP A CA 1
ATOM 429 C C . ASP A 1 62 ? 77.831 21.311 -61.362 1.00 82.50 62 ASP A C 1
ATOM 431 O O . ASP A 1 62 ? 76.744 21.230 -60.797 1.00 82.50 62 ASP A O 1
ATOM 435 N N . SER A 1 63 ? 78.780 20.396 -61.112 1.00 84.88 63 SER A N 1
ATOM 436 C CA . SER A 1 63 ? 78.592 19.259 -60.183 1.00 84.88 63 SER A CA 1
ATOM 437 C C . SER A 1 63 ? 78.366 19.672 -58.721 1.00 84.88 63 SER A C 1
ATOM 439 O O . SER A 1 63 ? 77.960 18.859 -57.889 1.00 84.88 63 SER A O 1
ATOM 441 N N . ASN A 1 64 ? 78.626 20.941 -58.397 1.00 85.88 64 ASN A N 1
ATOM 442 C CA . ASN A 1 64 ? 78.308 21.549 -57.112 1.00 85.88 64 ASN A CA 1
ATOM 443 C C . ASN A 1 64 ? 76.889 22.129 -57.043 1.00 85.88 64 ASN A C 1
ATOM 445 O O . ASN A 1 64 ? 76.512 22.599 -55.971 1.00 85.88 64 ASN A O 1
ATOM 449 N N . GLN A 1 65 ? 76.116 22.110 -58.131 1.00 90.12 65 GLN A N 1
ATOM 450 C CA . GLN A 1 65 ? 74.698 22.448 -58.094 1.00 90.12 65 GLN A CA 1
ATOM 451 C C . GLN A 1 65 ? 73.899 21.299 -57.489 1.00 90.12 65 GLN A C 1
ATOM 453 O O . GLN A 1 65 ? 74.121 20.125 -57.787 1.00 90.12 65 GLN A O 1
ATOM 458 N N . ASP A 1 66 ? 72.950 21.651 -56.635 1.00 89.06 66 ASP A N 1
ATOM 459 C CA . ASP A 1 66 ? 71.910 20.725 -56.220 1.00 89.06 66 ASP A CA 1
ATOM 460 C C . ASP A 1 66 ? 70.843 20.568 -57.326 1.00 89.06 66 ASP A C 1
ATOM 462 O O . ASP A 1 66 ? 70.934 21.182 -58.393 1.00 89.06 66 ASP A O 1
ATOM 466 N N . CYS A 1 67 ? 69.817 19.735 -57.122 1.00 89.75 67 CYS A N 1
ATOM 467 C CA . CYS A 1 67 ? 68.809 19.518 -58.173 1.00 89.75 67 CYS A CA 1
ATOM 468 C C . CYS A 1 67 ? 67.962 20.764 -58.511 1.00 89.75 67 CYS A C 1
ATOM 470 O O . CYS A 1 67 ? 67.242 20.742 -59.510 1.00 89.75 67 CYS A O 1
ATOM 472 N N . ASN A 1 68 ? 68.032 21.826 -57.696 1.00 89.88 68 ASN A N 1
ATOM 473 C CA . ASN A 1 68 ? 67.350 23.102 -57.910 1.00 89.88 68 ASN A CA 1
ATOM 474 C C . ASN A 1 68 ? 68.238 24.094 -58.685 1.00 89.88 68 ASN A C 1
ATOM 476 O O . ASN A 1 68 ? 67.817 25.212 -58.978 1.00 89.88 68 ASN A O 1
ATOM 480 N N . GLY A 1 69 ? 69.468 23.692 -59.024 1.00 88.12 69 GLY A N 1
ATOM 481 C CA . GLY A 1 69 ? 70.465 24.557 -59.648 1.00 88.12 69 GLY A CA 1
ATOM 482 C C . GLY A 1 69 ? 71.178 25.477 -58.654 1.00 88.12 69 GLY A C 1
ATOM 483 O O . GLY A 1 69 ? 71.927 26.356 -59.083 1.00 88.12 69 GLY A O 1
ATOM 484 N N . ASP A 1 70 ? 70.972 25.299 -57.342 1.00 89.38 70 ASP A N 1
ATOM 485 C CA . ASP A 1 70 ? 71.633 26.110 -56.325 1.00 89.38 70 ASP A CA 1
ATOM 486 C C . ASP A 1 70 ? 73.051 25.585 -56.082 1.00 89.38 70 ASP A C 1
ATOM 488 O O . ASP A 1 70 ? 73.281 24.444 -55.670 1.00 89.38 70 ASP A O 1
ATOM 492 N N . CYS A 1 71 ? 74.030 26.452 -56.305 1.00 90.25 71 CYS A N 1
ATOM 493 C CA . CYS A 1 71 ? 75.432 26.157 -56.055 1.00 90.25 71 CYS A CA 1
ATOM 494 C C . CYS A 1 71 ? 75.700 25.909 -54.568 1.00 90.25 71 CYS A C 1
ATOM 496 O O . CYS A 1 71 ? 75.422 26.763 -53.725 1.00 90.25 71 CYS A O 1
ATOM 498 N N . PHE A 1 72 ? 76.289 24.754 -54.256 1.00 87.44 72 PHE A N 1
ATOM 499 C CA . PHE A 1 72 ? 76.500 24.237 -52.900 1.00 87.44 72 PHE A CA 1
ATOM 500 C C . PHE A 1 72 ? 75.207 24.107 -52.083 1.00 87.44 72 PHE A C 1
ATOM 502 O O . PHE A 1 72 ? 75.241 24.164 -50.849 1.00 87.44 72 PHE A O 1
ATOM 509 N N . GLY A 1 73 ? 74.075 23.958 -52.772 1.00 87.00 73 GLY A N 1
ATOM 510 C CA . GLY A 1 73 ? 72.786 23.705 -52.157 1.00 87.00 73 GLY A CA 1
ATOM 511 C C . GLY A 1 73 ? 72.668 22.284 -51.603 1.00 87.00 73 GLY A C 1
ATOM 512 O O . GLY A 1 73 ? 73.591 21.469 -51.668 1.00 87.00 73 GLY A O 1
ATOM 513 N N . PHE A 1 74 ? 71.520 22.002 -50.997 1.00 89.69 74 PHE A N 1
ATOM 514 C CA . PHE A 1 74 ? 71.231 20.721 -50.343 1.00 89.69 74 PHE A CA 1
ATOM 515 C C . PHE A 1 74 ? 69.929 20.087 -50.846 1.00 89.69 74 PHE A C 1
ATOM 517 O O . PHE A 1 74 ? 69.466 19.117 -50.246 1.00 89.69 74 PHE A O 1
ATOM 524 N N . ALA A 1 75 ? 69.327 20.622 -51.915 1.00 93.00 75 ALA A N 1
ATOM 525 C CA . ALA A 1 75 ? 68.155 20.017 -52.527 1.00 93.00 75 ALA A CA 1
ATOM 526 C C . ALA A 1 75 ? 68.509 18.681 -53.203 1.00 93.00 75 ALA A C 1
ATOM 528 O O . ALA A 1 75 ? 69.583 18.506 -53.782 1.00 93.00 75 ALA A O 1
ATOM 529 N N . TYR A 1 76 ? 67.606 17.710 -53.137 1.00 91.50 76 TYR A N 1
ATOM 530 C CA . TYR A 1 76 ? 67.816 16.389 -53.732 1.00 91.50 76 TYR A CA 1
ATOM 531 C C . TYR A 1 76 ? 66.535 15.858 -54.374 1.00 91.50 76 TYR A C 1
ATOM 533 O O . TYR A 1 76 ? 65.436 16.277 -54.021 1.00 91.50 76 TYR A O 1
ATOM 541 N N . LEU A 1 77 ? 66.684 14.949 -55.342 1.00 90.88 77 LEU A N 1
ATOM 542 C CA . LEU A 1 77 ? 65.545 14.250 -55.936 1.00 90.88 77 LEU A CA 1
ATOM 543 C C . LEU A 1 77 ? 64.955 13.286 -54.909 1.00 90.88 77 LEU A C 1
ATOM 545 O O . LEU A 1 77 ? 65.675 12.436 -54.378 1.00 90.88 77 LEU A O 1
ATOM 549 N N . ASP A 1 78 ? 63.663 13.420 -54.648 1.00 89.69 78 ASP A N 1
ATOM 550 C CA . ASP A 1 78 ? 62.918 12.506 -53.793 1.00 89.69 78 ASP A CA 1
ATOM 551 C C . ASP A 1 78 ? 62.524 11.210 -54.531 1.00 89.69 78 ASP A C 1
ATOM 553 O O . ASP A 1 78 ? 62.949 10.958 -55.666 1.00 89.69 78 ASP A O 1
ATOM 557 N N . ASN A 1 79 ? 61.718 10.355 -53.891 1.00 90.06 79 ASN A N 1
ATOM 558 C CA . ASN A 1 79 ? 61.325 9.066 -54.469 1.00 90.06 79 ASN A CA 1
ATOM 559 C C . ASN A 1 79 ? 60.415 9.213 -55.700 1.00 90.06 79 ASN A C 1
ATOM 561 O O . ASN A 1 79 ? 60.324 8.278 -56.499 1.00 90.06 79 ASN A O 1
ATOM 565 N N . CYS A 1 80 ? 59.786 10.376 -55.875 1.00 91.06 80 CYS A N 1
ATOM 566 C CA . CYS A 1 80 ? 58.963 10.721 -57.028 1.00 91.06 80 CYS A CA 1
ATOM 567 C C . CYS A 1 80 ? 59.753 11.415 -58.140 1.00 91.06 80 CYS A C 1
ATOM 569 O O . CYS A 1 80 ? 59.206 11.712 -59.205 1.00 91.06 80 CYS A O 1
ATOM 571 N N . GLY A 1 81 ? 61.058 11.615 -57.935 1.00 88.81 81 GLY A N 1
ATOM 572 C CA . GLY A 1 81 ? 61.926 12.299 -58.881 1.00 88.81 81 GLY A CA 1
ATOM 573 C C . GLY A 1 81 ? 61.704 13.810 -58.901 1.00 88.81 81 GLY A C 1
ATOM 574 O O . GLY A 1 81 ? 62.053 14.447 -59.897 1.00 88.81 81 GLY A O 1
ATOM 575 N N . VAL A 1 82 ? 61.140 14.380 -57.830 1.00 91.69 82 VAL A N 1
ATOM 576 C CA . VAL A 1 82 ? 60.947 15.823 -57.664 1.00 91.69 82 VAL A CA 1
ATOM 577 C C . VAL A 1 82 ? 62.050 16.383 -56.778 1.00 91.69 82 VAL A C 1
ATOM 579 O O . VAL A 1 82 ? 62.436 15.805 -55.761 1.00 91.69 82 VAL A O 1
ATOM 582 N N . CYS A 1 83 ? 62.612 17.512 -57.200 1.00 92.81 83 CYS A N 1
ATOM 583 C CA . CYS A 1 83 ? 63.644 18.187 -56.434 1.00 92.81 83 CYS A CA 1
ATOM 584 C C . CYS A 1 83 ? 63.043 18.812 -55.169 1.00 92.81 83 CYS A C 1
ATOM 586 O O . CYS A 1 83 ? 62.176 19.675 -55.269 1.00 92.81 83 CYS A O 1
ATOM 588 N N . SER A 1 84 ? 63.523 18.386 -54.000 1.00 91.88 84 SER A N 1
ATOM 589 C CA . SER A 1 84 ? 62.956 18.714 -52.688 1.00 91.88 84 SER A CA 1
ATOM 590 C C . SER A 1 84 ? 64.006 19.244 -51.711 1.00 91.88 84 SER A C 1
ATOM 592 O O . SER A 1 84 ? 65.204 19.024 -51.895 1.00 91.88 84 SER A O 1
ATOM 594 N N . ALA A 1 85 ? 63.554 19.887 -50.628 1.00 90.62 85 ALA A N 1
ATOM 595 C CA . ALA A 1 85 ? 64.368 20.559 -49.607 1.00 90.62 85 ALA A CA 1
ATOM 596 C C . ALA A 1 85 ? 65.171 21.770 -50.138 1.00 90.62 85 ALA A C 1
ATOM 598 O O . ALA A 1 85 ? 64.945 22.260 -51.244 1.00 90.62 85 ALA A O 1
ATOM 599 N N . GLY A 1 86 ? 66.074 22.328 -49.325 1.00 87.69 86 GLY A N 1
ATOM 600 C CA . GLY A 1 86 ? 66.809 23.546 -49.692 1.00 87.69 86 GLY A CA 1
ATOM 601 C C . GLY A 1 86 ? 65.866 24.732 -49.939 1.00 87.69 86 GLY A C 1
ATOM 602 O O . GLY A 1 86 ? 65.015 25.019 -49.100 1.00 87.69 86 GLY A O 1
ATOM 603 N N . ASN A 1 87 ? 66.013 25.405 -51.087 1.00 87.06 87 ASN A N 1
ATOM 604 C CA . ASN A 1 87 ? 65.167 26.533 -51.504 1.00 87.06 87 ASN A CA 1
ATOM 605 C C . ASN A 1 87 ? 64.067 26.138 -52.510 1.00 87.06 87 ASN A C 1
ATOM 607 O O . ASN A 1 87 ? 63.521 27.008 -53.184 1.00 87.06 87 ASN A O 1
ATOM 611 N N . THR A 1 88 ? 63.751 24.846 -52.644 1.00 88.50 88 THR A N 1
ATOM 612 C CA . THR A 1 88 ? 62.716 24.367 -53.585 1.00 88.50 88 THR A CA 1
ATOM 613 C C . THR A 1 88 ? 61.291 24.674 -53.123 1.00 88.50 88 THR A C 1
ATOM 615 O O . THR A 1 88 ? 60.364 24.570 -53.919 1.00 88.50 88 THR A O 1
ATOM 618 N N . GLU A 1 89 ? 61.110 25.011 -51.838 1.00 88.25 89 GLU A N 1
ATOM 619 C CA . GLU A 1 89 ? 59.805 25.089 -51.154 1.00 88.25 89 GLU A CA 1
ATOM 620 C C . GLU A 1 89 ? 58.987 23.783 -51.231 1.00 88.25 89 GLU A C 1
ATOM 622 O O . GLU A 1 89 ? 57.812 23.766 -50.871 1.00 88.25 89 GLU A O 1
ATOM 627 N N . HIS A 1 90 ? 59.616 22.683 -51.654 1.00 88.56 90 HIS A N 1
ATOM 628 C CA . HIS A 1 90 ? 59.004 21.375 -51.814 1.00 88.56 90 HIS A CA 1
ATOM 629 C C . HIS A 1 90 ? 59.506 20.423 -50.723 1.00 88.56 90 HIS A C 1
ATOM 631 O O . HIS A 1 90 ? 60.718 20.263 -50.525 1.00 88.56 90 HIS A O 1
ATOM 637 N N . GLU A 1 91 ? 58.586 19.807 -49.983 1.00 89.50 91 GLU A N 1
ATOM 638 C CA . GLU A 1 91 ? 58.934 18.808 -48.976 1.00 89.50 91 GLU A CA 1
ATOM 639 C C . GLU A 1 91 ? 59.154 17.449 -49.644 1.00 89.50 91 GLU A C 1
ATOM 641 O O . GLU A 1 91 ? 58.449 17.065 -50.570 1.00 89.50 91 GLU A O 1
ATOM 646 N N . ALA A 1 92 ? 60.166 16.704 -49.200 1.00 88.56 92 ALA A N 1
ATOM 647 C CA . ALA A 1 92 ? 60.486 15.431 -49.836 1.00 88.56 92 ALA A CA 1
ATOM 648 C C . ALA A 1 92 ? 59.314 14.447 -49.716 1.00 88.56 92 ALA A C 1
ATOM 650 O O . ALA A 1 92 ? 58.838 14.193 -48.610 1.00 88.56 92 ALA A O 1
ATOM 651 N N . ASN A 1 93 ? 58.917 13.856 -50.847 1.00 84.50 93 ASN A N 1
ATOM 652 C CA . ASN A 1 93 ? 57.799 12.925 -50.979 1.00 84.50 93 ASN A CA 1
ATOM 653 C C . ASN A 1 93 ? 56.414 13.517 -50.663 1.00 84.50 93 ASN A C 1
ATOM 655 O O . ASN A 1 93 ? 55.472 12.745 -50.500 1.00 84.50 93 ASN A O 1
ATOM 659 N N . SER A 1 94 ? 56.239 14.847 -50.624 1.00 87.19 94 SER A N 1
ATOM 660 C CA . SER A 1 94 ? 54.888 15.433 -50.525 1.00 87.19 94 SER A CA 1
ATOM 661 C C . SER A 1 94 ? 54.003 15.132 -51.740 1.00 87.19 94 SER A C 1
ATOM 663 O O . SER A 1 94 ? 52.792 15.317 -51.676 1.00 87.19 94 SER A O 1
ATOM 665 N N . ASP A 1 95 ? 54.597 14.651 -52.834 1.00 87.31 95 ASP A N 1
ATOM 666 C CA . ASP A 1 95 ? 53.889 14.156 -54.015 1.00 87.31 95 ASP A CA 1
ATOM 667 C C . ASP A 1 95 ? 53.393 12.709 -53.877 1.00 87.31 95 ASP A C 1
ATOM 669 O O . ASP A 1 95 ? 52.704 12.228 -54.776 1.00 87.31 95 ASP A O 1
ATOM 673 N N . GLN A 1 96 ? 53.763 11.980 -52.817 1.00 92.00 96 GLN A N 1
ATOM 674 C CA . GLN A 1 96 ? 53.215 10.647 -52.566 1.00 92.00 96 GLN A CA 1
ATOM 675 C C . GLN A 1 96 ? 51.846 10.773 -51.906 1.00 92.00 96 GLN A C 1
ATOM 677 O O . GLN A 1 96 ? 51.676 11.506 -50.932 1.00 92.00 96 GLN A O 1
ATOM 682 N N . ASP A 1 97 ? 50.877 10.027 -52.424 1.00 90.94 97 ASP A N 1
ATOM 683 C CA . ASP A 1 97 ? 49.625 9.816 -51.712 1.00 90.94 97 ASP A CA 1
ATOM 684 C C . ASP A 1 97 ? 49.821 8.858 -50.518 1.00 90.94 97 ASP A C 1
ATOM 686 O O . ASP A 1 97 ? 50.920 8.338 -50.287 1.00 90.94 97 ASP A O 1
ATOM 690 N N . CYS A 1 98 ? 48.772 8.609 -49.731 1.00 91.44 98 CYS A N 1
ATOM 691 C CA . CYS A 1 98 ? 48.887 7.739 -48.553 1.00 91.44 98 CYS A CA 1
ATOM 692 C C . CYS A 1 98 ? 49.264 6.280 -48.893 1.00 91.44 98 CYS A C 1
ATOM 694 O O . CYS A 1 98 ? 49.742 5.555 -48.021 1.00 91.44 98 CYS A O 1
ATOM 696 N N . ASN A 1 99 ? 49.088 5.852 -50.151 1.00 92.38 99 ASN A N 1
ATOM 697 C CA . ASN A 1 99 ? 49.433 4.517 -50.646 1.00 92.38 99 ASN A CA 1
ATOM 698 C C . ASN A 1 99 ? 50.891 4.458 -51.144 1.00 92.38 99 ASN A C 1
ATOM 700 O O . ASN A 1 99 ? 51.373 3.416 -51.590 1.00 92.38 99 ASN A O 1
ATOM 704 N N . GLY A 1 100 ? 51.611 5.582 -51.075 1.00 90.19 100 GLY A N 1
ATOM 705 C CA . GLY A 1 100 ? 52.972 5.725 -51.576 1.00 90.19 100 GLY A CA 1
ATOM 706 C C . GLY A 1 100 ? 53.052 5.930 -53.090 1.00 90.19 100 GLY A C 1
ATOM 707 O O . GLY A 1 100 ? 54.163 5.933 -53.636 1.00 90.19 100 GLY A O 1
ATOM 708 N N . ASP A 1 101 ? 51.921 6.121 -53.776 1.00 90.81 101 ASP A N 1
ATOM 709 C CA . ASP A 1 101 ? 51.893 6.371 -55.211 1.00 90.81 101 ASP A CA 1
ATOM 710 C C . ASP A 1 101 ? 52.248 7.838 -55.488 1.00 90.81 101 ASP A C 1
ATOM 712 O O . ASP A 1 101 ? 51.586 8.772 -55.034 1.00 90.81 101 ASP A O 1
ATOM 716 N N . CYS A 1 102 ? 53.303 8.053 -56.273 1.00 91.81 102 CYS A N 1
ATOM 717 C CA . CYS A 1 102 ? 53.694 9.389 -56.716 1.00 91.81 102 CYS A CA 1
ATOM 718 C C . CYS A 1 102 ? 52.626 10.006 -57.623 1.00 91.81 102 CYS A C 1
ATOM 720 O O . CYS A 1 102 ? 52.253 9.414 -58.640 1.00 91.81 102 CYS A O 1
ATOM 722 N N . PHE A 1 103 ? 52.186 11.218 -57.285 1.00 89.25 103 PHE A N 1
ATOM 723 C CA . PHE A 1 103 ? 51.058 11.920 -57.901 1.00 89.25 103 PHE A CA 1
ATOM 724 C C . PHE A 1 103 ? 49.759 11.098 -57.869 1.00 89.25 103 PHE A C 1
ATOM 726 O O . PHE A 1 103 ? 48.928 11.195 -58.780 1.00 89.25 103 PHE A O 1
ATOM 733 N N . GLY A 1 104 ? 49.625 10.246 -56.850 1.00 88.00 104 GLY A N 1
ATOM 734 C CA . GLY A 1 104 ? 48.466 9.402 -56.621 1.00 88.00 104 GLY A CA 1
ATOM 735 C C . GLY A 1 104 ? 47.255 10.177 -56.095 1.00 88.00 104 GLY A C 1
ATOM 736 O O . GLY A 1 104 ? 47.296 11.389 -55.886 1.00 88.00 104 GLY A O 1
ATOM 737 N N . GLY A 1 105 ? 46.136 9.469 -55.961 1.00 89.56 105 GLY A N 1
ATOM 738 C CA . GLY A 1 105 ? 44.842 10.043 -55.580 1.00 89.56 105 GLY A CA 1
ATOM 739 C C . GLY A 1 105 ? 44.239 9.436 -54.318 1.00 89.56 105 GLY A C 1
ATOM 740 O O . GLY A 1 105 ? 43.089 9.752 -54.017 1.00 89.56 105 GLY A O 1
ATOM 741 N N . ALA A 1 106 ? 44.958 8.545 -53.632 1.00 93.44 106 ALA A N 1
ATOM 742 C CA . ALA A 1 106 ? 44.512 7.989 -52.366 1.00 93.44 106 ALA A CA 1
ATOM 743 C C . ALA A 1 106 ? 44.601 9.045 -51.256 1.00 93.44 106 ALA A C 1
ATOM 745 O O . ALA A 1 106 ? 45.506 9.881 -51.228 1.00 93.44 106 ALA A O 1
ATOM 746 N N . VAL A 1 107 ? 43.650 9.026 -50.335 1.00 92.00 107 VAL A N 1
ATOM 747 C CA . VAL A 1 107 ? 43.603 9.969 -49.216 1.00 92.00 107 VAL A CA 1
ATOM 748 C C . VAL A 1 107 ? 43.310 9.221 -47.930 1.00 92.00 107 VAL A C 1
ATOM 750 O O . VAL A 1 107 ? 42.649 8.187 -47.955 1.00 92.00 107 VAL A O 1
ATOM 753 N N . TYR A 1 108 ? 43.808 9.755 -46.816 1.00 91.31 108 TYR A N 1
ATOM 754 C CA . TYR A 1 108 ? 43.347 9.323 -45.504 1.00 91.31 108 TYR A CA 1
ATOM 755 C C . TYR A 1 108 ? 41.906 9.784 -45.313 1.00 91.31 108 TYR A C 1
ATOM 757 O O . TYR A 1 108 ? 41.616 10.976 -45.481 1.00 91.31 108 TYR A O 1
ATOM 765 N N . ASP A 1 109 ? 41.022 8.848 -45.002 1.00 89.31 109 ASP A N 1
ATOM 766 C CA . ASP A 1 109 ? 39.654 9.146 -44.600 1.00 89.31 109 ASP A CA 1
ATOM 767 C C . ASP A 1 109 ? 39.547 9.391 -43.083 1.00 89.31 109 ASP A C 1
ATOM 769 O O . ASP A 1 109 ? 40.551 9.603 -42.391 1.00 89.31 109 ASP A O 1
ATOM 773 N N . TYR A 1 110 ? 38.314 9.469 -42.579 1.00 89.19 110 TYR A N 1
ATOM 774 C CA . TYR A 1 110 ? 38.046 9.716 -41.164 1.00 89.19 110 TYR A CA 1
ATOM 775 C C . TYR A 1 110 ? 38.566 8.581 -40.262 1.00 89.19 110 TYR A C 1
ATOM 777 O O . TYR A 1 110 ? 39.136 8.881 -39.213 1.00 89.19 110 TYR A O 1
ATOM 785 N N . CYS A 1 111 ? 38.511 7.333 -40.738 1.00 91.94 111 CYS A N 1
ATOM 786 C CA . CYS A 1 111 ? 39.035 6.135 -40.073 1.00 91.94 111 CYS A CA 1
ATOM 787 C C . CYS A 1 111 ? 40.568 6.018 -40.128 1.00 91.94 111 CYS A C 1
ATOM 789 O O . CYS A 1 111 ? 41.162 5.042 -39.672 1.00 91.94 111 CYS A O 1
ATOM 791 N N . TRP A 1 112 ? 41.229 7.036 -40.694 1.00 91.94 112 TRP A N 1
ATOM 792 C CA . TRP A 1 112 ? 42.665 7.073 -40.981 1.00 91.94 112 TRP A CA 1
ATOM 793 C C . TRP A 1 112 ? 43.127 5.972 -41.929 1.00 91.94 112 TRP A C 1
ATOM 795 O O . TRP A 1 112 ? 44.329 5.706 -42.035 1.00 91.94 112 TRP A O 1
ATOM 805 N N . ASP A 1 113 ? 42.202 5.391 -42.683 1.00 91.81 113 ASP A N 1
ATOM 806 C CA . ASP A 1 113 ? 42.529 4.403 -43.685 1.00 91.81 113 ASP A CA 1
ATOM 807 C C . ASP A 1 113 ? 42.911 5.088 -44.985 1.00 91.81 113 ASP A C 1
ATOM 809 O O . ASP A 1 113 ? 42.384 6.133 -45.377 1.00 91.81 113 ASP A O 1
ATOM 813 N N . CYS A 1 114 ? 43.903 4.510 -45.656 1.00 93.50 114 CYS A N 1
ATOM 814 C CA . CYS A 1 114 ? 44.302 4.989 -46.962 1.00 93.50 114 CYS A CA 1
ATOM 815 C C . CYS A 1 114 ? 43.344 4.444 -48.026 1.00 93.50 114 CYS A C 1
ATOM 817 O O . CYS A 1 114 ? 43.467 3.296 -48.465 1.00 93.50 114 CYS A O 1
ATOM 819 N N . SER A 1 115 ? 42.422 5.296 -48.470 1.00 91.75 115 SER A N 1
ATOM 820 C CA . SER A 1 115 ? 41.277 4.912 -49.298 1.00 91.75 115 SER A CA 1
ATOM 821 C C . SER A 1 115 ? 41.252 5.674 -50.634 1.00 91.75 115 SER A C 1
ATOM 823 O O . SER A 1 115 ? 41.764 6.790 -50.766 1.00 91.75 115 SER A O 1
ATOM 825 N N . GLY A 1 116 ? 40.664 5.068 -51.671 1.00 89.81 116 GLY A N 1
ATOM 826 C CA . GLY A 1 116 ? 40.620 5.627 -53.027 1.00 89.81 116 GLY A CA 1
ATOM 827 C C . GLY A 1 116 ? 41.898 5.425 -53.862 1.00 89.81 116 GLY A C 1
ATOM 828 O O . GLY A 1 116 ? 42.824 4.701 -53.506 1.00 89.81 116 GLY A O 1
ATOM 829 N N . GLY A 1 117 ? 41.953 6.036 -55.049 1.00 88.38 117 GLY A N 1
ATOM 830 C CA . GLY A 1 117 ? 43.090 5.859 -55.964 1.00 88.38 117 GLY A CA 1
ATOM 831 C C . GLY A 1 117 ? 43.300 4.392 -56.377 1.00 88.38 117 GLY A C 1
ATOM 832 O O . GLY A 1 117 ? 42.393 3.768 -56.929 1.00 88.38 117 GLY A O 1
ATOM 833 N N . ASN A 1 118 ? 44.504 3.856 -56.139 1.00 88.88 118 ASN A N 1
ATOM 834 C CA . ASN A 1 118 ? 44.870 2.466 -56.449 1.00 88.88 118 ASN A CA 1
ATOM 835 C C . ASN A 1 118 ? 44.872 1.536 -55.221 1.00 88.88 118 ASN A C 1
ATOM 837 O O . ASN A 1 118 ? 45.383 0.420 -55.326 1.00 88.88 118 ASN A O 1
ATOM 841 N N . THR A 1 119 ? 44.335 1.960 -54.073 1.00 89.69 119 THR A N 1
ATOM 842 C CA . THR A 1 119 ? 44.354 1.148 -52.840 1.00 89.69 119 THR A CA 1
ATOM 843 C C . THR A 1 119 ? 43.463 -0.090 -52.949 1.00 89.69 119 THR A C 1
ATOM 845 O O . THR A 1 119 ? 43.745 -1.116 -52.338 1.00 89.69 119 THR A O 1
ATOM 848 N N . GLY A 1 120 ? 42.419 -0.022 -53.784 1.00 89.38 120 GLY A N 1
ATOM 849 C CA . GLY A 1 120 ? 41.412 -1.075 -53.931 1.00 89.38 120 GLY A CA 1
ATOM 850 C C . GLY A 1 120 ? 40.223 -0.942 -52.976 1.00 89.38 120 GLY A C 1
ATOM 851 O O . GLY A 1 120 ? 39.302 -1.748 -53.085 1.00 89.38 120 GLY A O 1
ATOM 852 N N . PHE A 1 121 ? 40.220 0.080 -52.116 1.00 88.81 121 PHE A N 1
ATOM 853 C CA . PHE A 1 121 ? 39.158 0.380 -51.156 1.00 88.81 121 PHE A CA 1
ATOM 854 C C . PHE A 1 121 ? 38.400 1.654 -51.554 1.00 88.81 121 PHE A C 1
ATOM 856 O O . PHE A 1 121 ? 39.000 2.615 -52.053 1.00 88.81 121 PHE A O 1
ATOM 863 N N . GLU A 1 122 ? 37.079 1.654 -51.367 1.00 89.12 122 GLU A N 1
ATOM 864 C CA . GLU A 1 122 ? 36.264 2.868 -51.497 1.00 89.12 122 GLU A CA 1
ATOM 865 C C . GLU A 1 122 ? 36.499 3.797 -50.293 1.00 89.12 122 GLU A C 1
ATOM 867 O O . GLU A 1 122 ? 37.045 3.379 -49.275 1.00 89.12 122 GLU A O 1
ATOM 872 N N . LEU A 1 123 ? 36.153 5.081 -50.427 1.00 86.00 123 LEU A N 1
ATOM 873 C CA . LEU A 1 123 ? 36.253 6.023 -49.305 1.00 86.00 123 LEU A CA 1
ATOM 874 C C . LEU A 1 123 ? 35.291 5.601 -48.189 1.00 86.00 123 LEU A C 1
ATOM 876 O O . LEU A 1 123 ? 34.145 5.285 -48.504 1.00 86.00 123 LEU A O 1
ATOM 880 N N . ASN A 1 124 ? 35.746 5.662 -46.932 1.00 84.06 124 ASN A N 1
ATOM 881 C CA . ASN A 1 124 ? 34.975 5.299 -45.736 1.00 84.06 124 ASN A CA 1
ATOM 882 C C . ASN A 1 124 ? 34.484 3.840 -45.733 1.00 84.06 124 ASN A C 1
ATOM 884 O O . ASN A 1 124 ? 33.413 3.547 -45.222 1.00 84.06 124 ASN A O 1
ATOM 888 N N . TYR A 1 125 ? 35.226 2.901 -46.327 1.00 89.44 125 TYR A N 1
ATOM 889 C CA . TYR A 1 125 ? 34.768 1.505 -46.373 1.00 89.44 125 TYR A CA 1
ATOM 890 C C . TYR A 1 125 ? 34.687 0.829 -44.988 1.00 89.44 125 TYR A C 1
ATOM 892 O O . TYR A 1 125 ? 33.985 -0.169 -44.859 1.00 89.44 125 TYR A O 1
ATOM 900 N N . ASN A 1 126 ? 35.418 1.356 -43.999 1.00 91.75 126 ASN A N 1
ATOM 901 C CA . ASN A 1 126 ? 35.439 0.896 -42.607 1.00 91.75 126 ASN A CA 1
ATOM 902 C C . ASN A 1 126 ? 34.411 1.611 -41.708 1.00 91.75 126 ASN A C 1
ATOM 904 O O . ASN A 1 126 ? 34.416 1.372 -40.509 1.00 91.75 126 ASN A O 1
ATOM 908 N N . ASP A 1 127 ? 33.558 2.458 -42.286 1.00 92.75 127 ASP A N 1
ATOM 909 C CA . ASP A 1 127 ? 32.427 3.150 -41.640 1.00 92.75 127 ASP A CA 1
ATOM 910 C C . ASP A 1 127 ? 31.228 3.073 -42.622 1.00 92.75 127 ASP A C 1
ATOM 912 O O . ASP A 1 127 ? 30.933 4.025 -43.364 1.00 92.75 127 ASP A O 1
ATOM 916 N N . PRO A 1 128 ? 30.663 1.863 -42.818 1.00 92.19 128 PRO A N 1
ATOM 917 C CA . PRO A 1 128 ? 29.724 1.580 -43.906 1.00 92.19 128 PRO A CA 1
ATOM 918 C C . PRO A 1 128 ? 28.313 2.138 -43.660 1.00 92.19 128 PRO A C 1
ATOM 920 O O . PRO A 1 128 ? 27.595 2.439 -44.621 1.00 92.19 128 PRO A O 1
ATOM 923 N N . ASP A 1 129 ? 27.925 2.291 -42.404 1.00 92.06 129 ASP A N 1
ATOM 924 C CA . ASP A 1 129 ? 26.663 2.831 -41.904 1.00 92.06 129 ASP A CA 1
ATOM 925 C C . ASP A 1 129 ? 26.725 4.359 -41.672 1.00 92.06 129 ASP A C 1
ATOM 927 O O . ASP A 1 129 ? 25.685 5.030 -41.644 1.00 92.06 129 ASP A O 1
ATOM 931 N N . SER A 1 130 ? 27.933 4.939 -41.707 1.00 93.75 130 SER A N 1
ATOM 932 C CA . SER A 1 130 ? 28.194 6.384 -41.701 1.00 93.75 130 SER A CA 1
ATOM 933 C C . SER A 1 130 ? 27.781 7.075 -40.406 1.00 93.75 130 SER A C 1
ATOM 935 O O . SER A 1 130 ? 27.279 8.212 -40.438 1.00 93.75 130 SER A O 1
ATOM 937 N N . ASP A 1 131 ? 27.981 6.403 -39.282 1.00 94.38 131 ASP A N 1
ATOM 938 C CA . ASP A 1 131 ? 27.664 6.906 -37.953 1.00 94.38 131 ASP A CA 1
ATOM 939 C C . ASP A 1 131 ? 28.828 7.700 -37.323 1.00 94.38 131 ASP A C 1
ATOM 941 O O . ASP A 1 131 ? 28.617 8.614 -36.518 1.00 94.38 131 ASP A O 1
ATOM 945 N N . GLY A 1 132 ? 30.041 7.501 -37.841 1.00 92.81 132 GLY A N 1
ATOM 946 C CA . GLY A 1 132 ? 31.250 8.184 -37.407 1.00 92.81 132 GLY A CA 1
ATOM 947 C C . GLY A 1 132 ? 32.063 7.427 -36.358 1.00 92.81 132 GLY A C 1
ATOM 948 O O . GLY A 1 132 ? 32.949 8.048 -35.754 1.00 92.81 132 GLY A O 1
ATOM 949 N N . VAL A 1 133 ? 31.811 6.135 -36.168 1.00 94.31 133 VAL A N 1
ATOM 950 C CA . VAL A 1 133 ? 32.690 5.181 -35.492 1.00 94.31 133 VAL A CA 1
ATOM 951 C C . VAL A 1 133 ? 33.146 4.149 -36.522 1.00 94.31 133 VAL A C 1
ATOM 953 O O . VAL A 1 133 ? 32.432 3.804 -37.450 1.00 94.31 133 VAL A O 1
ATOM 956 N N . CYS A 1 134 ? 34.415 3.751 -36.460 1.00 94.88 134 CYS A N 1
ATOM 957 C CA . CYS A 1 134 ? 34.974 2.846 -37.460 1.00 94.88 134 CYS A CA 1
ATOM 958 C C . CYS A 1 134 ? 35.065 1.413 -36.930 1.00 94.88 134 CYS A C 1
ATOM 960 O O . CYS A 1 134 ? 35.327 1.184 -35.750 1.00 94.88 134 CYS A O 1
ATOM 962 N N . ASN A 1 135 ? 34.926 0.448 -37.835 1.00 93.75 135 ASN A N 1
ATOM 963 C CA . ASN A 1 135 ? 35.065 -0.982 -37.559 1.00 93.75 135 ASN A CA 1
ATOM 964 C C . ASN A 1 135 ? 36.475 -1.356 -37.055 1.00 93.75 135 ASN A C 1
ATOM 966 O O . ASN A 1 135 ? 37.449 -0.693 -37.404 1.00 93.75 135 ASN A O 1
ATOM 970 N N . GLU A 1 136 ? 36.606 -2.488 -36.343 1.00 89.31 136 GLU A N 1
ATOM 971 C CA . GLU A 1 136 ? 37.851 -2.984 -35.695 1.00 89.31 136 GLU A CA 1
ATOM 972 C C . GLU A 1 136 ? 39.107 -2.977 -36.605 1.00 89.31 136 GLU A C 1
ATOM 974 O O . GLU A 1 136 ? 40.243 -2.872 -36.136 1.00 89.31 136 GLU A O 1
ATOM 979 N N . GLU A 1 137 ? 38.942 -3.084 -37.929 1.00 86.50 137 GLU A N 1
ATOM 980 C CA . GLU A 1 137 ? 40.053 -3.063 -38.894 1.00 86.50 137 GLU A CA 1
ATOM 981 C C . GLU A 1 137 ? 40.562 -1.648 -39.249 1.00 86.50 137 GLU A C 1
ATOM 983 O O . GLU A 1 137 ? 41.492 -1.515 -40.054 1.00 86.50 137 GLU A O 1
ATOM 988 N N . ALA A 1 138 ? 39.984 -0.597 -38.666 1.00 90.81 138 ALA A N 1
ATOM 989 C CA . ALA A 1 138 ? 40.334 0.789 -38.933 1.00 90.81 138 ALA A CA 1
ATOM 990 C C . ALA A 1 138 ? 41.674 1.208 -38.314 1.00 90.81 138 ALA A C 1
ATOM 992 O O . ALA A 1 138 ? 42.061 0.836 -37.203 1.00 90.81 138 ALA A O 1
ATOM 993 N N . SER A 1 139 ? 42.401 2.062 -39.033 1.00 90.62 139 SER A N 1
ATOM 994 C CA . SER A 1 139 ? 43.721 2.552 -38.612 1.00 90.62 139 SER A CA 1
ATOM 995 C C . SER A 1 139 ? 43.683 3.540 -37.435 1.00 90.62 139 SER A C 1
ATOM 997 O O . SER A 1 139 ? 44.741 3.875 -36.885 1.00 90.62 139 SER A O 1
ATOM 999 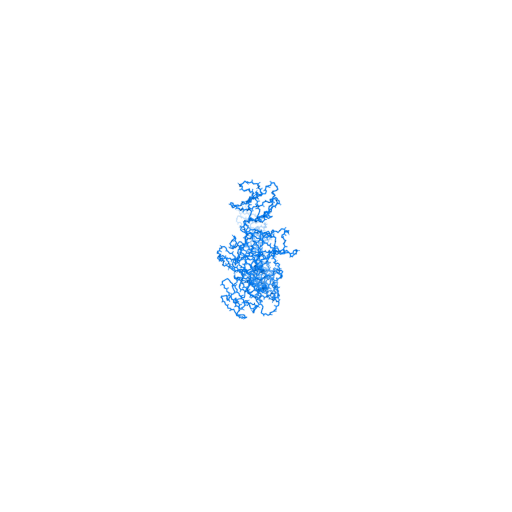N N . ASN A 1 140 ? 42.504 4.042 -37.061 1.00 89.38 140 ASN A N 1
ATOM 1000 C CA . ASN A 1 140 ? 42.293 4.921 -35.910 1.00 89.38 140 ASN A CA 1
ATOM 1001 C C . ASN A 1 140 ? 42.015 4.165 -34.591 1.00 89.38 140 ASN A C 1
ATOM 1003 O O . ASN A 1 140 ? 42.030 4.810 -33.542 1.00 89.38 140 ASN A O 1
ATOM 1007 N N . ASN A 1 141 ? 41.906 2.828 -34.633 1.00 90.12 141 ASN A N 1
ATOM 1008 C CA . ASN A 1 141 ? 41.578 1.939 -33.509 1.00 90.12 141 ASN A CA 1
ATOM 1009 C C . ASN A 1 141 ? 40.194 2.186 -32.882 1.00 90.12 141 ASN A C 1
ATOM 1011 O O . ASN A 1 141 ? 40.032 1.958 -31.679 1.00 90.12 141 ASN A O 1
ATOM 1015 N N . ASP A 1 142 ? 39.239 2.686 -33.657 1.00 92.81 142 ASP A N 1
ATOM 1016 C CA . ASP A 1 142 ? 37.844 2.583 -33.250 1.00 92.81 142 ASP A CA 1
ATOM 1017 C C . ASP A 1 142 ? 37.386 1.120 -33.404 1.00 92.81 142 ASP A C 1
ATOM 1019 O O . ASP A 1 142 ? 37.947 0.354 -34.193 1.00 92.81 142 ASP A O 1
ATOM 1023 N N . GLU A 1 143 ? 36.415 0.727 -32.589 1.00 94.12 143 GLU A N 1
ATOM 1024 C CA . GLU A 1 143 ? 35.781 -0.589 -32.622 1.00 94.12 143 GLU A CA 1
ATOM 1025 C C . GLU A 1 143 ? 34.276 -0.347 -32.540 1.00 94.12 143 GLU A C 1
ATOM 1027 O O . GLU A 1 143 ? 33.739 -0.131 -31.454 1.00 94.12 143 GLU A O 1
ATOM 1032 N N . ASP A 1 144 ? 33.630 -0.301 -33.701 1.00 95.62 144 ASP A N 1
ATOM 1033 C CA . ASP A 1 144 ? 32.180 -0.195 -33.797 1.00 95.62 144 ASP A CA 1
ATOM 1034 C C . ASP A 1 144 ? 31.496 -1.487 -33.301 1.00 95.62 144 ASP A C 1
ATOM 1036 O O . ASP A 1 144 ? 31.807 -2.590 -33.766 1.00 95.62 144 ASP A O 1
ATOM 1040 N N . ASN A 1 145 ? 30.593 -1.337 -32.328 1.00 94.94 145 ASN A N 1
ATOM 1041 C CA . ASN A 1 145 ? 29.796 -2.416 -31.745 1.00 94.94 145 ASN A CA 1
ATOM 1042 C C . ASN A 1 145 ? 28.538 -2.750 -32.572 1.00 94.94 145 ASN A C 1
ATOM 1044 O O . ASN A 1 145 ? 27.971 -3.818 -32.355 1.00 94.94 145 ASN A O 1
ATOM 1048 N N . CYS A 1 146 ? 28.178 -1.933 -33.574 1.00 96.38 146 CYS A N 1
ATOM 1049 C CA . CYS A 1 146 ? 27.180 -2.251 -34.598 1.00 96.38 146 CYS A CA 1
ATOM 1050 C C . CYS A 1 146 ? 27.651 -1.915 -36.024 1.00 96.38 146 CYS A C 1
ATOM 1052 O O . CYS A 1 146 ? 27.089 -1.040 -36.675 1.00 96.38 146 CYS A O 1
ATOM 1054 N N . PRO A 1 147 ? 28.568 -2.722 -36.596 1.00 94.25 147 PRO A N 1
ATOM 1055 C CA . PRO A 1 147 ? 29.283 -2.426 -37.844 1.00 94.25 147 PRO A CA 1
ATOM 1056 C C . PRO A 1 147 ? 28.476 -2.067 -39.096 1.00 94.25 147 PRO A C 1
ATOM 1058 O O . PRO A 1 147 ? 29.076 -1.687 -40.098 1.00 94.25 147 PRO A O 1
ATOM 1061 N N . ASP A 1 148 ? 27.170 -2.335 -39.116 1.00 94.06 148 ASP A N 1
ATOM 1062 C CA . ASP A 1 148 ? 26.280 -2.132 -40.261 1.00 94.06 148 ASP A CA 1
ATOM 1063 C C . ASP A 1 148 ? 25.039 -1.273 -39.903 1.00 94.06 148 ASP A C 1
ATOM 1065 O O . ASP A 1 148 ? 24.241 -0.972 -40.803 1.00 94.06 148 ASP A O 1
ATOM 1069 N N . ASP A 1 149 ? 24.873 -0.858 -38.639 1.00 95.88 149 ASP A N 1
ATOM 1070 C CA . ASP A 1 149 ? 23.671 -0.201 -38.113 1.00 95.88 149 ASP A CA 1
ATOM 1071 C C . ASP A 1 149 ? 24.012 1.092 -37.355 1.00 95.88 149 ASP A C 1
ATOM 1073 O O . ASP A 1 149 ? 24.562 1.064 -36.266 1.00 95.88 149 ASP A O 1
ATOM 1077 N N . TYR A 1 150 ? 23.565 2.228 -37.906 1.00 96.50 150 TYR A N 1
ATOM 1078 C CA . TYR A 1 150 ? 23.893 3.578 -37.426 1.00 96.50 150 TYR A CA 1
ATOM 1079 C C . TYR A 1 150 ? 23.696 3.781 -35.912 1.00 96.50 150 TYR A C 1
ATOM 1081 O O . TYR A 1 150 ? 22.553 3.938 -35.462 1.00 96.50 150 TYR A O 1
ATOM 1089 N N . ASN A 1 151 ? 24.789 3.914 -35.148 1.00 95.56 151 ASN A N 1
ATOM 1090 C CA . ASN A 1 151 ? 24.744 4.050 -33.689 1.00 95.56 151 ASN A CA 1
ATOM 1091 C C . ASN A 1 151 ? 25.891 4.904 -33.091 1.00 95.56 151 ASN A C 1
ATOM 1093 O O . ASN A 1 151 ? 26.586 4.481 -32.171 1.00 95.56 151 ASN A O 1
ATOM 1097 N N . PRO A 1 152 ? 25.958 6.212 -33.406 1.00 95.50 152 PRO A N 1
ATOM 1098 C CA . PRO A 1 152 ? 27.121 7.077 -33.137 1.00 95.50 152 PRO A CA 1
ATOM 1099 C C . PRO A 1 152 ? 27.510 7.269 -31.658 1.00 95.50 152 PRO A C 1
ATOM 1101 O O . PRO A 1 152 ? 28.497 7.944 -31.348 1.00 95.50 152 PRO A O 1
ATOM 1104 N N . ASN A 1 153 ? 26.676 6.800 -30.729 1.00 96.12 153 ASN A N 1
ATOM 1105 C CA . ASN A 1 153 ? 26.922 6.858 -29.293 1.00 96.12 153 ASN A CA 1
ATOM 1106 C C . ASN A 1 153 ? 27.560 5.571 -28.741 1.00 96.12 153 ASN A C 1
ATOM 1108 O O . ASN A 1 153 ? 28.016 5.619 -27.598 1.00 96.12 153 ASN A O 1
ATOM 1112 N N . GLN A 1 154 ? 27.602 4.479 -29.517 1.00 94.44 154 GLN A N 1
ATOM 1113 C CA . GLN A 1 154 ? 27.999 3.133 -29.086 1.00 94.44 154 GLN A CA 1
ATOM 1114 C C . GLN A 1 154 ? 27.347 2.740 -27.750 1.00 94.44 154 GLN A C 1
ATOM 1116 O O . GLN A 1 154 ? 28.045 2.422 -26.785 1.00 94.44 154 GLN A O 1
ATOM 1121 N N . GLU A 1 155 ? 26.021 2.872 -27.660 1.00 95.50 155 GLU A N 1
ATOM 1122 C CA . GLU A 1 155 ? 25.283 2.350 -26.501 1.00 95.50 155 GLU A CA 1
ATOM 1123 C C . GLU A 1 155 ? 25.396 0.801 -26.516 1.00 95.50 155 GLU A C 1
ATOM 1125 O O . GLU A 1 155 ? 25.581 0.214 -27.587 1.00 95.50 155 GLU A O 1
ATOM 1130 N N . ASP A 1 156 ? 25.521 0.218 -25.322 1.00 93.31 156 ASP A N 1
ATOM 1131 C CA . ASP A 1 156 ? 25.836 -1.197 -25.012 1.00 93.31 156 ASP A CA 1
ATOM 1132 C C . ASP A 1 156 ? 25.502 -1.377 -23.524 1.00 93.31 156 ASP A C 1
ATOM 1134 O O . ASP A 1 156 ? 26.303 -1.033 -22.635 1.00 93.31 156 ASP A O 1
ATOM 1138 N N . CYS A 1 157 ? 24.252 -1.731 -23.246 1.00 90.12 157 CYS A N 1
ATOM 1139 C CA . CYS A 1 157 ? 23.674 -1.678 -21.906 1.00 90.12 157 CYS A CA 1
ATOM 1140 C C . CYS A 1 157 ? 24.212 -2.767 -20.961 1.00 90.12 157 CYS A C 1
ATOM 1142 O O . CYS A 1 157 ? 24.445 -2.522 -19.765 1.00 90.12 157 CYS A O 1
ATOM 1144 N N . GLU A 1 158 ? 24.507 -3.940 -21.497 1.00 88.69 158 GLU A N 1
ATOM 1145 C CA . GLU A 1 158 ? 25.022 -5.128 -20.829 1.00 88.69 158 GLU A CA 1
A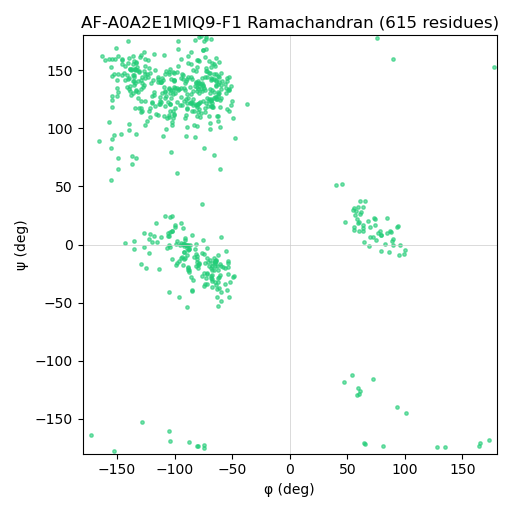TOM 1146 C C . GLU A 1 158 ? 26.559 -5.248 -20.862 1.00 88.69 158 GLU A C 1
ATOM 1148 O O . GLU A 1 158 ? 27.145 -6.033 -20.098 1.00 88.69 158 GLU A O 1
ATOM 1153 N N . PHE A 1 159 ? 27.234 -4.420 -21.662 1.00 90.88 159 PHE A N 1
ATOM 1154 C CA . PHE A 1 159 ? 28.687 -4.386 -21.856 1.00 90.88 159 PHE A CA 1
ATOM 1155 C C . PHE A 1 159 ? 29.269 -5.687 -22.422 1.00 90.88 159 PHE A C 1
ATOM 1157 O O . PHE A 1 159 ? 30.359 -6.120 -21.998 1.00 90.88 159 PHE A O 1
ATOM 1164 N N . ASP A 1 160 ? 28.553 -6.342 -23.333 1.00 90.25 160 ASP A N 1
ATOM 1165 C CA . ASP A 1 160 ? 28.986 -7.599 -23.950 1.00 90.25 160 ASP A CA 1
ATOM 1166 C C . ASP A 1 160 ? 29.772 -7.394 -25.263 1.00 90.25 160 ASP A C 1
ATOM 1168 O O . ASP A 1 160 ? 30.503 -8.299 -25.700 1.00 90.25 160 ASP A O 1
ATOM 1172 N N . GLY A 1 161 ? 29.739 -6.166 -25.793 1.00 90.94 161 GLY A N 1
ATOM 1173 C CA . GLY A 1 161 ? 30.433 -5.732 -26.999 1.00 90.94 161 GLY A CA 1
ATOM 1174 C C . GLY A 1 161 ? 29.588 -5.762 -28.274 1.00 90.94 161 GLY A C 1
ATOM 1175 O O . GLY A 1 161 ? 30.128 -5.416 -29.328 1.00 90.94 161 GLY A O 1
ATOM 1176 N N . ILE A 1 162 ? 28.323 -6.172 -28.203 1.00 93.94 162 ILE A N 1
ATOM 1177 C CA . ILE A 1 162 ? 27.282 -5.881 -29.194 1.00 93.94 162 ILE A CA 1
ATOM 1178 C C . ILE A 1 162 ? 26.632 -4.551 -28.778 1.00 93.94 162 ILE A C 1
ATOM 1180 O O . ILE A 1 162 ? 26.633 -4.203 -27.605 1.00 93.94 162 ILE A O 1
ATOM 1184 N N . GLY A 1 163 ? 26.230 -3.714 -29.734 1.00 94.75 163 GLY A N 1
ATOM 1185 C CA . GLY A 1 163 ? 25.558 -2.454 -29.413 1.00 94.75 163 GLY A CA 1
ATOM 1186 C C . GLY A 1 163 ? 24.041 -2.557 -29.495 1.00 94.75 163 GLY A C 1
ATOM 1187 O O . GLY A 1 163 ? 23.520 -3.282 -30.340 1.00 94.75 163 GLY A O 1
ATOM 1188 N N . ASP A 1 164 ? 23.355 -1.703 -28.739 1.00 94.50 164 ASP A N 1
ATOM 1189 C CA . ASP A 1 164 ? 21.885 -1.664 -28.650 1.00 94.50 164 ASP A CA 1
ATOM 1190 C C . ASP A 1 164 ? 21.183 -1.440 -30.015 1.00 94.50 164 ASP A C 1
ATOM 1192 O O . ASP A 1 164 ? 19.999 -1.666 -30.219 1.00 94.50 164 ASP A O 1
ATOM 1196 N N . ALA A 1 165 ? 21.895 -0.919 -31.022 1.00 94.44 165 ALA A N 1
ATOM 1197 C CA . ALA A 1 165 ? 21.302 -0.681 -32.342 1.00 94.44 165 ALA A CA 1
ATOM 1198 C C . ALA A 1 165 ? 21.179 -1.944 -33.211 1.00 94.44 165 ALA A C 1
ATOM 1200 O O . ALA A 1 165 ? 20.495 -1.907 -34.240 1.00 94.44 165 ALA A O 1
ATOM 1201 N N . CYS A 1 166 ? 21.889 -3.009 -32.843 1.00 93.62 166 CYS A N 1
ATOM 1202 C CA . CYS A 1 166 ? 21.994 -4.257 -33.590 1.00 93.62 166 CYS A CA 1
ATOM 1203 C C . CYS A 1 166 ? 21.852 -5.507 -32.708 1.00 93.62 166 CYS A C 1
ATOM 1205 O O . CYS A 1 166 ? 21.982 -6.622 -33.233 1.00 93.62 166 CYS A O 1
ATOM 1207 N N . ASP A 1 167 ? 21.586 -5.328 -31.415 1.00 94.06 167 ASP A N 1
ATOM 1208 C CA . ASP A 1 167 ? 20.955 -6.337 -30.578 1.00 94.06 167 ASP A CA 1
ATOM 1209 C C . ASP A 1 167 ? 19.423 -6.253 -30.733 1.00 94.06 167 ASP A C 1
ATOM 1211 O O . ASP A 1 167 ? 18.889 -5.219 -31.120 1.00 94.06 167 ASP A O 1
ATOM 1215 N N . ASP A 1 168 ? 18.729 -7.381 -30.568 1.00 93.44 168 ASP A N 1
ATOM 1216 C CA . ASP A 1 168 ? 17.256 -7.434 -30.539 1.00 93.44 168 ASP A CA 1
ATOM 1217 C C . ASP A 1 168 ? 16.734 -7.613 -29.081 1.00 93.44 168 ASP A C 1
ATOM 1219 O O . ASP A 1 168 ? 15.517 -7.759 -28.891 1.00 93.44 168 ASP A O 1
ATOM 1223 N N . ASP A 1 169 ? 17.650 -7.730 -28.105 1.00 93.06 169 ASP A N 1
ATOM 1224 C CA . ASP A 1 169 ? 17.459 -7.967 -26.659 1.00 93.06 169 ASP A CA 1
ATOM 1225 C C . ASP A 1 169 ? 18.614 -7.288 -25.879 1.00 93.06 169 ASP A C 1
ATOM 1227 O O . ASP A 1 169 ? 19.558 -7.942 -25.426 1.00 93.06 169 ASP A O 1
ATOM 1231 N N . ASP A 1 170 ? 18.542 -5.955 -25.786 1.00 92.94 170 ASP A N 1
ATOM 1232 C CA . ASP A 1 170 ? 19.580 -5.036 -25.269 1.00 92.94 170 ASP A CA 1
ATOM 1233 C C . ASP A 1 170 ? 20.068 -5.319 -23.821 1.00 92.94 170 ASP A C 1
ATOM 1235 O O . ASP A 1 170 ? 21.132 -4.854 -23.409 1.00 92.94 170 ASP A O 1
ATOM 1239 N N . ASP A 1 171 ? 19.314 -6.043 -22.988 1.00 90.56 171 ASP A N 1
ATOM 1240 C CA . ASP A 1 171 ? 19.729 -6.378 -21.615 1.00 90.56 171 ASP A CA 1
ATOM 1241 C C . ASP A 1 171 ? 19.835 -7.882 -21.330 1.00 90.56 171 ASP A C 1
ATOM 1243 O O . ASP A 1 171 ? 20.240 -8.292 -20.226 1.00 90.56 171 ASP A O 1
ATOM 1247 N N . ASN A 1 172 ? 19.591 -8.698 -22.359 1.00 90.44 172 ASN A N 1
ATOM 1248 C CA . ASN A 1 172 ? 19.711 -10.147 -22.355 1.00 90.44 172 ASN A CA 1
ATOM 1249 C C . ASN A 1 172 ? 18.878 -10.835 -21.257 1.00 90.44 172 ASN A C 1
ATOM 1251 O O . ASN A 1 172 ? 19.265 -11.897 -20.730 1.00 90.44 172 ASN A O 1
ATOM 1255 N N . ASP A 1 173 ? 17.735 -10.258 -20.896 1.00 88.75 173 ASP A N 1
ATOM 1256 C CA . ASP A 1 173 ? 16.776 -10.878 -19.988 1.00 88.75 173 ASP A CA 1
ATOM 1257 C C . ASP A 1 173 ? 15.875 -11.914 -20.693 1.00 88.75 173 ASP A C 1
ATOM 1259 O O . ASP A 1 173 ? 15.274 -12.781 -20.043 1.00 88.75 173 ASP A O 1
ATOM 1263 N N . GLY A 1 174 ? 15.893 -11.932 -22.029 1.00 90.25 174 GLY A N 1
ATOM 1264 C CA . GLY A 1 174 ? 15.152 -12.854 -22.880 1.00 90.25 174 GLY A CA 1
ATOM 1265 C C . GLY A 1 174 ? 13.862 -12.275 -23.465 1.00 90.25 174 GLY A C 1
ATOM 1266 O O . GLY A 1 174 ? 13.212 -12.976 -24.259 1.00 90.25 174 GLY A O 1
ATOM 1267 N N . ALA A 1 175 ? 13.483 -11.051 -23.092 1.00 92.25 175 ALA A N 1
ATOM 1268 C CA . ALA A 1 175 ? 12.479 -10.252 -23.771 1.00 92.25 175 ALA A CA 1
ATOM 1269 C C . ALA A 1 175 ? 13.112 -9.605 -25.008 1.00 92.25 175 ALA A C 1
ATOM 1271 O O . ALA A 1 175 ? 14.254 -9.188 -25.010 1.00 92.25 175 ALA A O 1
ATOM 1272 N N . LEU A 1 176 ? 12.368 -9.536 -26.111 1.00 93.88 176 LEU A N 1
ATOM 1273 C CA . LEU A 1 176 ? 12.824 -8.738 -27.255 1.00 93.88 176 LEU A CA 1
ATOM 1274 C C . LEU A 1 176 ? 12.495 -7.269 -26.993 1.00 93.88 176 LEU A C 1
ATOM 1276 O O . LEU A 1 176 ? 11.422 -7.018 -26.446 1.00 93.88 176 LEU A O 1
ATOM 1280 N N . ASP A 1 177 ? 13.246 -6.319 -27.552 1.00 90.06 177 ASP A N 1
ATOM 1281 C CA . ASP A 1 177 ? 13.024 -4.868 -27.351 1.00 90.06 177 ASP A CA 1
ATOM 1282 C C . ASP A 1 177 ? 11.590 -4.399 -27.663 1.00 90.06 177 ASP A C 1
ATOM 1284 O O . ASP A 1 177 ? 11.095 -3.380 -27.188 1.00 90.06 177 ASP A O 1
ATOM 1288 N N . ILE A 1 178 ? 10.874 -5.127 -28.527 1.00 89.75 178 ILE A N 1
ATOM 1289 C CA . ILE A 1 178 ? 9.469 -4.837 -28.859 1.00 89.75 178 ILE A CA 1
ATOM 1290 C C . ILE A 1 178 ? 8.488 -5.172 -27.724 1.00 89.75 178 ILE A C 1
ATOM 1292 O O . ILE A 1 178 ? 7.381 -4.627 -27.682 1.00 89.75 178 ILE A O 1
ATOM 1296 N N . ASN A 1 179 ? 8.877 -6.109 -26.871 1.00 89.25 179 ASN A N 1
ATOM 1297 C CA . ASN A 1 179 ? 8.171 -6.590 -25.695 1.00 89.25 179 ASN A CA 1
ATOM 1298 C C . ASN A 1 179 ? 8.799 -6.047 -24.406 1.00 89.25 179 ASN A C 1
ATOM 1300 O O . ASN A 1 179 ? 8.372 -6.431 -23.325 1.00 89.25 179 ASN A O 1
ATOM 1304 N N . ASP A 1 180 ? 9.751 -5.131 -24.516 1.00 88.06 180 ASP A N 1
ATOM 1305 C CA . ASP A 1 180 ? 10.464 -4.556 -23.394 1.00 88.06 180 ASP A CA 1
ATOM 1306 C C . ASP A 1 180 ? 10.233 -3.037 -23.356 1.00 88.06 180 ASP A C 1
ATOM 1308 O O . ASP A 1 180 ? 10.323 -2.326 -24.359 1.00 88.06 180 ASP A O 1
ATOM 1312 N N . ILE A 1 181 ? 9.802 -2.543 -22.197 1.00 89.44 181 ILE A N 1
ATOM 1313 C CA . ILE A 1 181 ? 9.514 -1.124 -21.993 1.00 89.44 181 ILE A CA 1
ATOM 1314 C C . ILE A 1 181 ? 10.754 -0.343 -21.532 1.00 89.44 181 ILE A C 1
ATOM 1316 O O . ILE A 1 181 ? 10.781 0.883 -21.702 1.00 89.44 181 ILE A O 1
ATOM 1320 N N . ASP A 1 182 ? 11.748 -1.023 -20.963 1.00 90.56 182 ASP A N 1
ATOM 1321 C CA . ASP A 1 182 ? 13.022 -0.485 -20.499 1.00 90.56 182 ASP A CA 1
ATOM 1322 C C . ASP A 1 182 ? 14.147 -1.440 -20.914 1.00 90.56 182 ASP A C 1
ATOM 1324 O O . ASP A 1 182 ? 14.717 -2.121 -20.072 1.00 90.56 182 ASP A O 1
ATOM 1328 N N . THR A 1 183 ? 14.502 -1.393 -22.204 1.00 91.94 183 THR A N 1
ATOM 1329 C CA . THR A 1 183 ? 15.441 -2.309 -22.889 1.00 91.94 183 THR A CA 1
ATOM 1330 C C . THR A 1 183 ? 16.838 -2.416 -22.257 1.00 91.94 183 THR A C 1
ATOM 1332 O O . THR A 1 183 ? 17.655 -3.211 -22.676 1.00 91.94 183 THR A O 1
ATOM 1335 N N . CYS A 1 184 ? 17.154 -1.628 -21.228 1.00 91.25 184 CYS A N 1
ATOM 1336 C CA . CYS A 1 184 ? 18.445 -1.648 -20.538 1.00 91.25 184 CYS A CA 1
ATOM 1337 C C . CYS A 1 184 ? 18.339 -2.086 -19.069 1.00 91.25 184 CYS A C 1
ATOM 1339 O O . CYS A 1 184 ? 19.216 -1.762 -18.250 1.00 91.25 184 CYS A O 1
ATOM 1341 N N . ASN A 1 185 ? 17.248 -2.741 -18.683 1.00 87.50 185 ASN A N 1
ATOM 1342 C CA . ASN A 1 185 ? 16.957 -3.097 -17.308 1.00 87.50 185 ASN A CA 1
ATOM 1343 C C . ASN A 1 185 ? 16.196 -4.417 -17.213 1.00 87.50 185 ASN A C 1
ATOM 1345 O O . ASN A 1 185 ? 14.974 -4.432 -17.115 1.00 87.50 185 ASN A O 1
ATOM 1349 N N . ASN A 1 186 ? 16.970 -5.479 -17.003 1.00 86.50 186 ASN A N 1
ATOM 1350 C CA . ASN A 1 186 ? 16.542 -6.877 -16.981 1.00 86.50 186 ASN A CA 1
ATOM 1351 C C . ASN A 1 186 ? 15.481 -7.282 -15.934 1.00 86.50 186 ASN A C 1
ATOM 1353 O O . ASN A 1 186 ? 15.272 -8.468 -15.683 1.00 86.50 186 ASN A O 1
ATOM 1357 N N . PHE A 1 187 ? 14.924 -6.323 -15.196 1.00 83.75 187 PHE A N 1
ATOM 1358 C CA . PHE A 1 187 ? 13.828 -6.502 -14.247 1.00 83.75 187 PHE A CA 1
ATOM 1359 C C . PHE A 1 187 ? 12.556 -5.753 -14.663 1.00 83.75 187 PHE A C 1
ATOM 1361 O O . PHE A 1 187 ? 11.627 -5.698 -13.855 1.00 83.75 187 PHE A O 1
ATOM 1368 N N . ILE A 1 188 ? 12.558 -5.087 -15.823 1.00 85.19 188 ILE A N 1
ATOM 1369 C CA . ILE A 1 188 ? 11.452 -4.267 -16.306 1.00 85.19 188 ILE A CA 1
ATOM 1370 C C . ILE A 1 188 ? 11.262 -4.481 -17.808 1.00 85.19 188 ILE A C 1
ATOM 1372 O O . ILE A 1 188 ? 11.954 -3.852 -18.592 1.00 85.19 188 ILE A O 1
ATOM 1376 N N . CYS A 1 189 ? 10.245 -5.238 -18.197 1.00 87.94 189 CYS A N 1
ATOM 1377 C CA . CYS A 1 189 ? 9.788 -5.357 -19.571 1.00 87.94 189 CYS A CA 1
ATOM 1378 C C . CYS A 1 189 ? 8.268 -5.110 -19.677 1.00 87.94 189 CYS A C 1
ATOM 1380 O O . CYS A 1 189 ? 7.691 -4.287 -18.963 1.00 87.94 189 CYS A O 1
ATOM 1382 N N . SER A 1 190 ? 7.588 -5.689 -20.666 1.00 88.44 190 SER A N 1
ATOM 1383 C CA . SER A 1 190 ? 6.129 -5.556 -20.779 1.00 88.44 190 SER A CA 1
ATOM 1384 C C . SER A 1 190 ? 5.409 -6.644 -19.991 1.00 88.44 190 SER A C 1
ATOM 1386 O O . SER A 1 190 ? 5.928 -7.732 -19.845 1.00 88.44 190 SER A O 1
ATOM 1388 N N . ASP A 1 191 ? 4.168 -6.369 -19.602 1.00 83.94 191 ASP A N 1
ATOM 1389 C CA . ASP A 1 191 ? 3.174 -7.374 -19.199 1.00 83.94 191 ASP A CA 1
ATOM 1390 C C . ASP A 1 191 ? 2.526 -7.951 -20.480 1.00 83.94 191 ASP A C 1
ATOM 1392 O O . ASP A 1 191 ? 1.637 -7.322 -21.083 1.00 83.94 191 ASP A O 1
ATOM 1396 N N . ASN A 1 192 ? 3.053 -9.053 -21.031 1.00 86.56 192 ASN A N 1
ATOM 1397 C CA . ASN A 1 192 ? 2.552 -9.614 -22.294 1.00 86.56 192 ASN A CA 1
ATOM 1398 C C . ASN A 1 192 ? 1.413 -10.615 -22.123 1.00 86.56 192 ASN A C 1
ATOM 1400 O O . ASN A 1 192 ? 0.685 -10.852 -23.103 1.00 86.56 192 ASN A O 1
ATOM 1404 N N . ASP A 1 193 ? 1.247 -11.206 -20.947 1.00 83.44 193 ASP A N 1
ATOM 1405 C CA . ASP A 1 193 ? 0.166 -12.148 -20.673 1.00 83.44 193 ASP A CA 1
ATOM 1406 C C . ASP A 1 193 ? -1.055 -11.497 -19.989 1.00 83.44 193 ASP A C 1
ATOM 1408 O O . ASP A 1 193 ? -2.173 -12.020 -20.102 1.00 83.44 193 ASP A O 1
ATOM 1412 N N . GLY A 1 194 ? -0.891 -10.277 -19.479 1.00 76.94 194 GLY A N 1
ATOM 1413 C CA . GLY A 1 194 ? -1.931 -9.426 -18.920 1.00 76.94 194 GLY A CA 1
ATOM 1414 C C . GLY A 1 194 ? -2.245 -9.724 -17.459 1.00 76.94 194 GLY A C 1
ATOM 1415 O O . GLY A 1 194 ? -3.380 -9.447 -17.047 1.00 76.94 194 GLY A O 1
ATOM 1416 N N . ASP A 1 195 ? -1.317 -10.324 -16.715 1.00 75.81 195 ASP A N 1
ATOM 1417 C CA . ASP A 1 195 ? -1.506 -10.729 -15.324 1.00 75.81 195 ASP A CA 1
ATOM 1418 C C . ASP A 1 195 ? -1.175 -9.617 -14.301 1.00 75.81 195 ASP A C 1
ATOM 1420 O O . ASP A 1 195 ? -1.457 -9.778 -13.110 1.00 75.81 195 ASP A O 1
ATOM 1424 N N . SER A 1 196 ? -0.689 -8.458 -14.779 1.00 77.25 196 SER A N 1
ATOM 1425 C CA . SER A 1 196 ? -0.243 -7.250 -14.056 1.00 77.25 196 SER A CA 1
ATOM 1426 C C . SER A 1 196 ? 1.153 -7.273 -13.431 1.00 77.25 196 SER A C 1
ATOM 1428 O O . SER A 1 196 ? 1.585 -6.231 -12.914 1.00 77.25 196 SER A O 1
ATOM 1430 N N . CYS A 1 197 ? 1.847 -8.405 -13.462 1.00 81.19 197 CYS A N 1
ATOM 1431 C CA . CYS A 1 197 ? 3.273 -8.454 -13.210 1.00 81.19 197 CYS A CA 1
ATOM 1432 C C . CYS A 1 197 ? 4.030 -8.004 -14.463 1.00 81.19 197 CYS A C 1
ATOM 1434 O O . CYS A 1 197 ? 3.511 -7.913 -15.571 1.00 81.19 197 CYS A O 1
ATOM 1436 N N . ASP A 1 198 ? 5.259 -7.568 -14.235 1.00 83.56 198 ASP A N 1
ATOM 1437 C CA . ASP A 1 198 ? 6.185 -7.293 -15.317 1.00 83.56 198 ASP A CA 1
ATOM 1438 C C . ASP A 1 198 ? 6.863 -8.617 -15.664 1.00 83.56 198 ASP A C 1
ATOM 1440 O O . ASP A 1 198 ? 7.489 -9.168 -14.751 1.00 83.56 198 ASP A O 1
ATOM 1444 N N . ASP A 1 199 ? 6.755 -9.087 -16.923 1.00 87.69 199 ASP A N 1
ATOM 1445 C CA . ASP A 1 199 ? 7.201 -10.420 -17.381 1.00 87.69 199 ASP A CA 1
ATOM 1446 C C . ASP A 1 199 ? 8.679 -10.716 -17.027 1.00 87.69 199 ASP A C 1
ATOM 1448 O O . ASP A 1 199 ? 9.131 -11.863 -17.094 1.00 87.69 199 ASP A O 1
ATOM 1452 N N . CYS A 1 200 ? 9.451 -9.694 -16.644 1.00 87.62 200 CYS A N 1
ATOM 1453 C CA . CYS A 1 200 ? 10.869 -9.763 -16.335 1.00 87.62 200 CYS A CA 1
ATOM 1454 C C . CYS A 1 200 ? 11.188 -9.527 -14.855 1.00 87.62 200 CYS A C 1
ATOM 1456 O O . CYS A 1 200 ? 12.363 -9.547 -14.484 1.00 87.62 200 CYS A O 1
ATOM 1458 N N . SER A 1 201 ? 10.212 -9.414 -13.938 1.00 84.12 201 SER A N 1
ATOM 1459 C CA . SER A 1 201 ? 10.515 -9.128 -12.515 1.00 84.12 201 SER A CA 1
ATOM 1460 C C . SER A 1 201 ? 11.384 -10.202 -11.840 1.00 84.12 201 SER A C 1
ATOM 1462 O O . SER A 1 201 ? 11.980 -9.963 -10.782 1.00 84.12 201 SER A O 1
ATOM 1464 N N . SER A 1 202 ? 11.488 -11.396 -12.432 1.00 78.38 202 SER A N 1
ATOM 1465 C CA . SER A 1 202 ? 12.386 -12.469 -11.987 1.00 78.38 202 SER A CA 1
ATOM 1466 C C . SER A 1 202 ? 13.868 -12.246 -12.358 1.00 78.38 202 SER A C 1
ATOM 1468 O O . SER A 1 202 ? 14.747 -12.979 -11.881 1.00 78.38 202 SER A O 1
ATOM 1470 N N . GLY A 1 203 ? 14.160 -11.213 -13.153 1.00 81.00 203 GLY A N 1
ATOM 1471 C CA . GLY A 1 203 ? 15.450 -10.955 -13.791 1.00 81.00 203 GLY A CA 1
ATOM 1472 C C . GLY A 1 203 ? 15.596 -11.595 -15.178 1.00 81.00 203 GLY A C 1
ATOM 1473 O O . GLY A 1 203 ? 16.714 -11.623 -15.695 1.00 81.00 203 GLY A O 1
ATOM 1474 N N . PHE A 1 204 ? 14.523 -12.220 -15.677 1.00 86.88 204 PHE A N 1
ATOM 1475 C CA . PHE A 1 204 ? 14.416 -12.921 -16.954 1.00 86.88 204 PHE A CA 1
ATOM 1476 C C . PHE A 1 204 ? 12.955 -12.916 -17.413 1.00 86.88 204 PHE A C 1
ATOM 1478 O O . PHE A 1 204 ? 12.074 -13.102 -16.568 1.00 86.88 204 PHE A O 1
ATOM 1485 N N . TYR A 1 205 ? 12.732 -12.831 -18.724 1.00 90.31 205 TYR A N 1
ATOM 1486 C CA . TYR A 1 205 ? 11.419 -12.922 -19.361 1.00 90.31 205 TYR A CA 1
ATOM 1487 C C . TYR A 1 205 ? 10.759 -14.294 -19.142 1.00 90.31 205 TYR A C 1
ATOM 1489 O O . TYR A 1 205 ? 11.208 -15.317 -19.685 1.00 90.31 205 TYR A O 1
ATOM 1497 N N . ASP A 1 206 ? 9.692 -14.336 -18.344 1.00 85.56 206 ASP A N 1
ATOM 1498 C CA . ASP A 1 206 ? 8.963 -15.555 -17.982 1.00 85.56 206 ASP A CA 1
ATOM 1499 C C . ASP A 1 206 ? 7.488 -15.295 -17.646 1.00 85.56 206 ASP A C 1
ATOM 1501 O O . ASP A 1 206 ? 7.144 -15.117 -16.488 1.00 85.56 206 ASP A O 1
ATOM 1505 N N . LEU A 1 207 ? 6.608 -15.437 -18.639 1.00 85.19 207 LEU A N 1
ATOM 1506 C CA . LEU A 1 207 ? 5.149 -15.275 -18.499 1.00 85.19 207 LEU A CA 1
ATOM 1507 C C . LEU A 1 207 ? 4.481 -16.111 -17.388 1.00 85.19 207 LEU A C 1
ATOM 1509 O O . LEU A 1 207 ? 3.330 -15.878 -17.076 1.00 85.19 207 LEU A O 1
ATOM 1513 N N . ASP A 1 208 ? 5.109 -17.179 -16.880 1.00 79.38 208 ASP A N 1
ATOM 1514 C CA . ASP A 1 208 ? 4.482 -18.024 -15.849 1.00 79.38 208 ASP A CA 1
ATOM 1515 C C . ASP A 1 208 ? 5.040 -17.737 -14.431 1.00 79.38 208 ASP A C 1
ATOM 1517 O O . ASP A 1 208 ? 4.540 -18.294 -13.450 1.00 79.38 208 ASP A O 1
ATOM 1521 N N . ASN A 1 209 ? 6.149 -16.997 -14.302 1.00 74.69 209 ASN A N 1
ATOM 1522 C CA . ASN A 1 209 ? 6.867 -16.797 -13.034 1.00 74.69 209 ASN A CA 1
ATOM 1523 C C . ASN A 1 209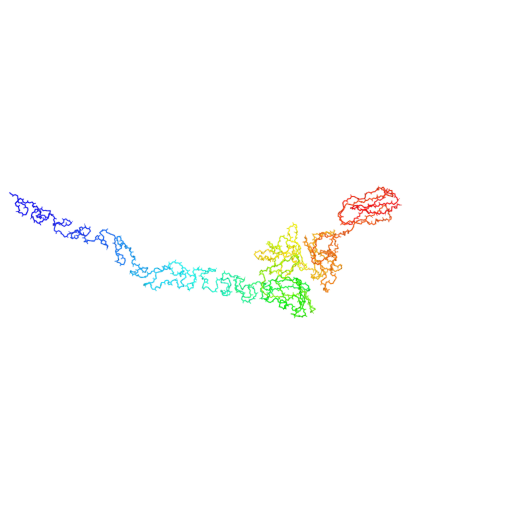 ? 7.670 -15.484 -13.050 1.00 74.69 209 ASN A C 1
ATOM 1525 O O . ASN A 1 209 ? 8.882 -15.442 -12.806 1.00 74.69 209 ASN A O 1
ATOM 1529 N N . ASP A 1 210 ? 6.955 -14.409 -13.311 1.00 74.31 210 ASP A N 1
ATOM 1530 C CA . ASP A 1 210 ? 7.404 -13.035 -13.481 1.00 74.31 210 ASP A CA 1
ATOM 1531 C C . ASP A 1 210 ? 7.070 -12.130 -12.292 1.00 74.31 210 ASP A C 1
ATOM 1533 O O . ASP A 1 210 ? 7.313 -10.933 -12.319 1.00 74.31 210 ASP A O 1
ATOM 1537 N N . GLY A 1 211 ? 6.608 -12.692 -11.182 1.00 78.56 211 GLY A N 1
ATOM 1538 C CA . GLY A 1 211 ? 6.506 -11.979 -9.920 1.00 78.56 211 GLY A CA 1
ATOM 1539 C C . GLY A 1 211 ? 5.789 -12.789 -8.850 1.00 78.56 211 GLY A C 1
ATOM 1540 O O . GLY A 1 211 ? 5.677 -14.012 -8.949 1.00 78.56 211 GLY A O 1
ATOM 1541 N N . PRO A 1 212 ? 5.425 -12.157 -7.723 1.00 78.75 212 PRO A N 1
ATOM 1542 C CA . PRO A 1 212 ? 4.789 -12.871 -6.636 1.00 78.75 212 PRO A CA 1
ATOM 1543 C C . PRO A 1 212 ? 3.309 -13.121 -6.953 1.00 78.75 212 PRO A C 1
ATOM 1545 O O . PRO A 1 212 ? 2.497 -12.204 -6.886 1.00 78.75 212 PRO A O 1
ATOM 1548 N N . ASP A 1 213 ? 2.988 -14.385 -7.199 1.00 79.88 213 ASP A N 1
ATOM 1549 C CA . ASP A 1 213 ? 1.649 -14.975 -7.140 1.00 79.88 213 ASP A CA 1
ATOM 1550 C C . ASP A 1 213 ? 1.600 -15.844 -5.867 1.00 79.88 213 ASP A C 1
ATOM 1552 O O . ASP A 1 213 ? 2.328 -16.835 -5.727 1.00 79.88 213 ASP A O 1
ATOM 1556 N N . SER A 1 214 ? 0.856 -15.395 -4.853 1.00 80.69 214 SER A N 1
ATOM 1557 C CA . SER A 1 214 ? 0.883 -16.028 -3.525 1.00 80.69 214 SER A CA 1
ATOM 1558 C C . SER A 1 214 ? -0.100 -17.179 -3.361 1.00 80.69 214 SER A C 1
ATOM 1560 O O . SER A 1 214 ? 0.104 -18.000 -2.455 1.00 80.69 214 SER A O 1
ATOM 1562 N N . ASP A 1 215 ? -1.152 -17.232 -4.171 1.00 75.75 215 ASP A N 1
ATOM 1563 C CA . ASP A 1 215 ? -2.185 -18.264 -4.113 1.00 75.75 215 ASP A CA 1
ATOM 1564 C C . ASP A 1 215 ? -2.090 -19.277 -5.278 1.00 75.75 215 ASP A C 1
ATOM 1566 O O . ASP A 1 215 ? -2.735 -20.332 -5.227 1.00 75.75 215 ASP A O 1
ATOM 1570 N N . GLU A 1 216 ? -1.149 -19.049 -6.203 1.00 80.00 216 GLU A N 1
ATOM 1571 C CA . GLU A 1 216 ? -0.813 -19.874 -7.366 1.00 80.00 216 GLU A CA 1
ATOM 1572 C C . GLU A 1 216 ? -1.976 -19.981 -8.375 1.00 80.00 216 GLU A C 1
ATOM 1574 O O . GLU A 1 216 ? -2.164 -21.039 -9.003 1.00 80.00 216 GLU A O 1
ATOM 1579 N N . ASP A 1 217 ? -2.796 -18.933 -8.500 1.00 77.88 217 ASP A N 1
ATOM 1580 C CA . ASP A 1 217 ? -3.941 -18.894 -9.411 1.00 77.88 217 ASP A CA 1
ATOM 1581 C C . ASP A 1 217 ? -3.606 -18.379 -10.829 1.00 77.88 217 ASP A C 1
ATOM 1583 O O . ASP A 1 217 ? -4.397 -18.587 -11.765 1.00 77.88 217 ASP A O 1
ATOM 1587 N N . GLY A 1 218 ? -2.385 -17.863 -11.009 1.00 75.06 218 GLY A N 1
ATOM 1588 C CA . GLY A 1 218 ? -1.853 -17.341 -12.262 1.00 75.06 218 GLY A CA 1
ATOM 1589 C C . GLY A 1 218 ? -2.039 -15.837 -12.451 1.00 75.06 218 GLY A C 1
ATOM 1590 O O . GLY A 1 218 ? -1.926 -15.393 -13.592 1.00 75.06 218 GLY A O 1
ATOM 1591 N N . TYR A 1 219 ? -2.361 -15.083 -11.396 1.00 80.38 219 TYR A N 1
ATOM 1592 C CA . TYR A 1 219 ? -2.320 -13.625 -11.403 1.00 80.38 219 TYR A CA 1
ATOM 1593 C C . TYR A 1 219 ? -1.338 -13.067 -10.370 1.00 80.38 219 TYR A C 1
ATOM 1595 O O . TYR A 1 219 ? -1.229 -13.510 -9.227 1.00 80.38 219 TYR A O 1
ATOM 1603 N N . CYS A 1 220 ? -0.643 -12.008 -10.761 1.00 82.31 220 CYS A N 1
ATOM 1604 C CA . CYS A 1 220 ? 0.235 -11.263 -9.882 1.00 82.31 220 CYS A CA 1
ATOM 1605 C C . CYS A 1 220 ? -0.515 -10.588 -8.718 1.00 82.31 220 CYS A C 1
ATOM 1607 O O . CYS A 1 220 ? -1.495 -9.864 -8.915 1.00 82.31 220 CYS A O 1
ATOM 1609 N N . ASN A 1 221 ? 0.044 -10.671 -7.505 1.00 83.44 221 ASN A N 1
ATOM 1610 C CA . ASN A 1 221 ? -0.505 -10.065 -6.281 1.00 83.44 221 ASN A CA 1
ATOM 1611 C C . ASN A 1 221 ? -0.904 -8.571 -6.402 1.00 83.44 221 ASN A C 1
ATOM 1613 O O . ASN A 1 221 ? -1.722 -8.071 -5.625 1.00 83.44 221 ASN A O 1
ATOM 1617 N N . TYR A 1 222 ? -0.260 -7.796 -7.286 1.00 84.06 222 TYR A N 1
ATOM 1618 C CA . TYR A 1 222 ? -0.543 -6.362 -7.424 1.00 84.06 222 TYR A CA 1
ATOM 1619 C C . TYR A 1 222 ? -1.858 -6.080 -8.147 1.00 84.06 222 TYR A C 1
ATOM 1621 O O . TYR A 1 222 ? -2.521 -5.101 -7.795 1.00 84.06 222 TYR A O 1
ATOM 1629 N N . GLY A 1 223 ? -2.220 -6.888 -9.142 1.00 84.00 223 GLY A N 1
ATOM 1630 C CA . GLY A 1 223 ? -3.486 -6.800 -9.867 1.00 84.00 223 GLY A CA 1
ATOM 1631 C C . GLY A 1 223 ? -4.543 -7.769 -9.360 1.00 84.00 223 GLY A C 1
ATOM 1632 O O . GLY A 1 223 ? -5.727 -7.558 -9.633 1.00 84.00 223 GLY A O 1
ATOM 1633 N N . ASP A 1 224 ? -4.141 -8.778 -8.593 1.00 87.38 224 ASP A N 1
ATOM 1634 C CA . ASP A 1 224 ? -5.048 -9.741 -7.997 1.00 87.38 224 ASP A CA 1
ATOM 1635 C C . ASP A 1 224 ? -5.453 -9.363 -6.573 1.00 87.38 224 ASP A C 1
ATOM 1637 O O . ASP A 1 224 ? -4.623 -9.073 -5.712 1.00 87.38 224 ASP A O 1
ATOM 1641 N N . VAL A 1 225 ? -6.761 -9.318 -6.333 1.00 91.00 225 VAL A N 1
ATOM 1642 C CA . VAL A 1 225 ? -7.345 -8.951 -5.046 1.00 91.00 225 VAL A CA 1
ATOM 1643 C C . VAL A 1 225 ? -7.975 -10.162 -4.393 1.00 91.00 225 VAL A C 1
ATOM 1645 O O . VAL A 1 225 ? -9.175 -10.401 -4.547 1.00 91.00 225 VAL A O 1
ATOM 1648 N N . ASP A 1 226 ? -7.189 -10.818 -3.546 1.00 90.81 226 ASP A N 1
ATOM 1649 C CA . ASP A 1 226 ? -7.654 -11.876 -2.660 1.00 90.81 226 ASP A CA 1
ATOM 1650 C C . ASP A 1 226 ? -7.992 -11.363 -1.269 1.00 90.81 226 ASP A C 1
ATOM 1652 O O . ASP A 1 226 ? -7.146 -10.862 -0.518 1.00 90.81 226 ASP A O 1
ATOM 1656 N N . ILE A 1 227 ? -9.248 -11.538 -0.867 1.00 91.75 227 ILE A N 1
ATOM 1657 C CA . ILE A 1 227 ? -9.695 -11.173 0.474 1.00 91.75 227 ILE A CA 1
ATOM 1658 C C . ILE A 1 227 ? -10.430 -12.348 1.106 1.00 91.75 227 ILE A C 1
ATOM 1660 O O . ILE A 1 227 ? -11.517 -12.741 0.683 1.00 91.75 227 ILE A O 1
ATOM 1664 N N . THR A 1 228 ? -9.878 -12.862 2.206 1.00 91.06 228 THR A N 1
ATOM 1665 C CA . THR A 1 228 ? -10.612 -13.776 3.085 1.00 91.06 228 THR A CA 1
ATOM 1666 C C . THR A 1 228 ? -11.649 -12.997 3.894 1.00 91.06 228 THR A C 1
ATOM 1668 O O . THR A 1 228 ? -11.311 -12.139 4.715 1.00 91.06 228 THR A O 1
ATOM 1671 N N . LEU A 1 229 ? -12.920 -13.322 3.683 1.00 92.69 229 LEU A N 1
ATOM 1672 C CA . LEU A 1 229 ? -14.067 -12.763 4.389 1.00 92.69 229 LEU A CA 1
ATOM 1673 C C . LEU A 1 229 ? -14.574 -13.761 5.429 1.00 92.69 229 LEU A C 1
ATOM 1675 O O . LEU A 1 229 ? -14.614 -14.960 5.178 1.00 92.69 229 LEU A O 1
ATOM 1679 N N . SER A 1 230 ? -15.007 -13.276 6.586 1.00 89.94 230 SER A N 1
ATOM 1680 C CA . SER A 1 230 ? -15.773 -14.061 7.561 1.00 89.94 230 SER A CA 1
ATOM 1681 C C . SER A 1 230 ? -17.263 -14.026 7.219 1.00 89.94 230 SER A C 1
ATOM 1683 O O . SER A 1 230 ? -17.698 -13.186 6.430 1.00 89.94 230 SER A O 1
ATOM 1685 N N . GLU A 1 231 ? -18.076 -14.902 7.814 1.00 88.81 231 GLU A N 1
ATOM 1686 C CA . GLU A 1 231 ? -19.539 -14.746 7.767 1.00 88.81 231 GLU A CA 1
ATOM 1687 C C . GLU A 1 231 ? -19.976 -13.434 8.437 1.00 88.81 231 GLU A C 1
ATOM 1689 O O . GLU A 1 231 ? -19.454 -13.045 9.481 1.00 88.81 231 GLU A O 1
ATOM 1694 N N . GLY A 1 232 ? -20.957 -12.747 7.847 1.00 91.81 232 GLY A N 1
ATOM 1695 C CA . GLY A 1 232 ? -21.473 -11.493 8.382 1.00 91.81 232 GLY A CA 1
ATOM 1696 C C . GLY A 1 232 ? -20.781 -10.273 7.784 1.00 91.81 232 GLY A C 1
ATOM 1697 O O . GLY A 1 232 ? -20.611 -10.184 6.571 1.00 91.81 232 GLY A O 1
ATOM 1698 N N . ASN A 1 233 ? -20.500 -9.265 8.609 1.00 94.81 233 ASN A N 1
ATOM 1699 C CA . ASN A 1 233 ? -20.015 -7.969 8.132 1.00 94.81 233 ASN A CA 1
ATOM 1700 C C . ASN A 1 233 ? -18.484 -7.957 8.043 1.00 94.81 233 ASN A C 1
ATOM 1702 O O . ASN A 1 233 ? -17.818 -8.238 9.034 1.00 94.81 233 ASN A O 1
ATOM 1706 N N . ASN A 1 234 ? -17.951 -7.544 6.895 1.00 96.56 234 ASN A N 1
ATOM 1707 C CA . ASN A 1 234 ? -16.520 -7.392 6.643 1.00 96.56 234 ASN A CA 1
ATOM 1708 C C . ASN A 1 234 ? -16.246 -5.980 6.116 1.00 96.56 234 ASN A C 1
ATOM 1710 O O . ASN A 1 234 ? -17.003 -5.489 5.275 1.00 96.56 234 ASN A O 1
ATOM 1714 N N . LEU A 1 235 ? -15.190 -5.324 6.594 1.00 97.62 235 LEU A N 1
ATOM 1715 C CA . LEU A 1 235 ? -14.802 -3.983 6.150 1.00 97.62 235 LEU A CA 1
ATOM 1716 C C . LEU A 1 235 ? -13.620 -4.073 5.187 1.00 97.62 235 LEU A C 1
ATOM 1718 O O . LEU A 1 235 ? -12.478 -4.286 5.597 1.00 97.62 235 LEU A O 1
ATOM 1722 N N . ILE A 1 236 ? -13.903 -3.866 3.906 1.00 97.62 236 ILE A N 1
ATOM 1723 C CA . ILE A 1 236 ? -12.965 -4.098 2.810 1.00 97.62 236 ILE A CA 1
ATOM 1724 C C . ILE A 1 236 ? -12.645 -2.824 2.032 1.00 97.62 236 ILE A C 1
ATOM 1726 O O . ILE A 1 236 ? -13.356 -1.818 2.114 1.00 97.62 236 ILE A O 1
ATOM 1730 N N . SER A 1 237 ? -11.569 -2.889 1.260 1.00 96.38 237 SER A N 1
ATOM 1731 C CA . SER A 1 237 ? -11.219 -1.911 0.233 1.00 96.38 237 SER A CA 1
ATOM 1732 C C . SER A 1 237 ? -10.378 -2.576 -0.859 1.00 96.38 237 SER A C 1
ATOM 1734 O O . SER A 1 237 ? -10.151 -3.780 -0.795 1.00 96.38 237 SER A O 1
ATOM 1736 N N . PHE A 1 238 ? -9.929 -1.817 -1.861 1.00 96.00 238 PHE A N 1
ATOM 1737 C CA . PHE A 1 238 ? -9.319 -2.381 -3.069 1.00 96.00 238 PHE A CA 1
ATOM 1738 C C . PHE A 1 238 ? -8.001 -1.685 -3.417 1.00 96.00 238 PHE A C 1
ATOM 1740 O O . PHE A 1 238 ? -7.957 -0.453 -3.469 1.00 96.00 238 PHE A O 1
ATOM 1747 N N . TRP A 1 239 ? -6.956 -2.478 -3.684 1.00 94.81 239 TRP A N 1
ATOM 1748 C CA . TRP A 1 239 ? -5.674 -2.008 -4.234 1.00 94.81 239 TRP A CA 1
ATOM 1749 C C . TRP A 1 239 ? -5.563 -2.219 -5.750 1.00 94.81 239 TRP A C 1
ATOM 1751 O O . TRP A 1 239 ? -4.778 -1.532 -6.399 1.00 94.81 239 TRP A O 1
ATOM 1761 N N . ALA A 1 240 ? -6.398 -3.085 -6.324 1.00 93.19 240 ALA A N 1
ATOM 1762 C CA . ALA A 1 240 ? -6.594 -3.235 -7.760 1.00 93.19 240 ALA A CA 1
ATOM 1763 C C . ALA A 1 240 ? -8.085 -3.369 -8.090 1.00 93.19 240 ALA A C 1
ATOM 1765 O O . ALA A 1 240 ? -8.889 -3.787 -7.255 1.00 93.19 240 ALA A O 1
ATOM 1766 N N . LEU A 1 241 ? -8.485 -2.937 -9.288 1.00 94.06 241 LEU A N 1
ATOM 1767 C CA . LEU A 1 241 ? -9.871 -3.042 -9.753 1.00 94.06 241 LEU A CA 1
ATOM 1768 C C . LEU A 1 241 ? -9.940 -3.300 -11.263 1.00 94.06 241 LEU A C 1
ATOM 1770 O O . LEU A 1 241 ? -9.132 -2.746 -12.016 1.00 94.06 241 LEU A O 1
ATOM 1774 N N . PRO A 1 242 ? -10.940 -4.067 -11.734 1.00 92.44 242 PRO A N 1
ATOM 1775 C CA . PRO A 1 242 ? -11.170 -4.265 -13.161 1.00 92.44 242 PRO A CA 1
ATOM 1776 C C . PRO A 1 242 ? -11.538 -2.948 -13.862 1.00 92.44 242 PRO A C 1
ATOM 1778 O O . PRO A 1 242 ? -12.017 -1.991 -13.244 1.00 92.44 242 PRO A O 1
ATOM 1781 N N . GLU A 1 243 ? -11.388 -2.912 -15.193 1.00 88.12 243 GLU A N 1
ATOM 1782 C CA . GLU A 1 243 ? -11.755 -1.742 -16.014 1.00 88.12 243 GLU A CA 1
ATOM 1783 C C . GLU A 1 243 ? -13.221 -1.326 -15.780 1.00 88.12 243 GLU A C 1
ATOM 1785 O O . GLU A 1 243 ? -13.547 -0.138 -15.695 1.00 88.12 243 GLU A O 1
ATOM 1790 N N . GLN A 1 244 ? -14.113 -2.312 -15.640 1.00 94.19 244 GLN A N 1
ATOM 1791 C CA . GLN A 1 244 ? -15.515 -2.095 -15.303 1.00 94.19 244 GLN A CA 1
ATOM 1792 C C . GLN A 1 244 ? -15.757 -2.361 -13.819 1.00 94.19 244 GLN A C 1
ATOM 1794 O O . GLN A 1 244 ? -15.730 -3.497 -13.365 1.00 94.19 244 GLN A O 1
ATOM 1799 N N . LYS A 1 245 ? -16.079 -1.301 -13.079 1.00 96.62 245 LYS A N 1
ATOM 1800 C CA . LYS A 1 245 ? -16.193 -1.323 -11.614 1.00 96.62 245 LYS A CA 1
ATOM 1801 C C . LYS A 1 245 ? -17.621 -1.558 -11.116 1.00 96.62 245 LYS A C 1
ATOM 1803 O O . LYS A 1 245 ? -17.949 -1.196 -9.989 1.00 96.62 245 LYS A O 1
ATOM 1808 N N . SER A 1 246 ? -18.512 -2.087 -11.956 1.00 97.44 246 SER A N 1
ATOM 1809 C CA . SER A 1 246 ? -19.893 -2.352 -11.546 1.00 97.44 246 SER A CA 1
ATOM 1810 C C . SER A 1 246 ? -19.951 -3.511 -10.551 1.00 97.44 246 SER A C 1
ATOM 1812 O O . SER A 1 246 ? -19.147 -4.440 -10.606 1.00 97.44 246 SER A O 1
ATOM 1814 N N . LEU A 1 247 ? -20.911 -3.464 -9.624 1.00 97.12 247 LEU A N 1
ATOM 1815 C CA . LEU A 1 247 ? -20.978 -4.430 -8.517 1.00 97.12 247 LEU A CA 1
ATOM 1816 C C . LEU A 1 247 ? -21.162 -5.887 -8.972 1.00 97.12 247 LEU A C 1
ATOM 1818 O O . LEU A 1 247 ? -20.778 -6.806 -8.261 1.00 97.12 247 LEU A O 1
ATOM 1822 N N . ASP A 1 248 ? -21.792 -6.112 -10.124 1.00 95.62 248 ASP A N 1
ATOM 1823 C CA . ASP A 1 248 ? -21.985 -7.442 -10.705 1.00 95.62 248 ASP A CA 1
ATOM 1824 C C . ASP A 1 248 ? -20.698 -8.051 -11.268 1.00 95.62 248 ASP A C 1
ATOM 1826 O O . ASP A 1 248 ? -20.608 -9.270 -11.328 1.00 95.62 248 ASP A O 1
ATOM 1830 N N . ILE A 1 249 ? -19.726 -7.215 -11.641 1.00 95.38 249 ILE A N 1
ATOM 1831 C CA . ILE A 1 249 ? -18.415 -7.646 -12.138 1.00 95.38 249 ILE A CA 1
ATOM 1832 C C . ILE A 1 249 ? -17.453 -7.810 -10.965 1.00 95.38 249 ILE A C 1
ATOM 1834 O O . ILE A 1 249 ? -16.897 -8.883 -10.777 1.00 95.38 249 ILE A O 1
ATOM 1838 N N . VAL A 1 250 ? -17.309 -6.773 -10.131 1.00 96.88 250 VAL A N 1
ATOM 1839 C CA . VAL A 1 250 ? -16.340 -6.787 -9.020 1.00 96.88 250 VAL A CA 1
ATOM 1840 C C . VAL A 1 250 ? -16.640 -7.908 -8.023 1.00 96.88 250 VAL A C 1
ATOM 1842 O O . VAL A 1 250 ? -15.719 -8.525 -7.516 1.00 96.88 250 VAL A O 1
ATOM 1845 N N . PHE A 1 251 ? -17.918 -8.196 -7.750 1.00 95.62 251 PHE A N 1
ATOM 1846 C CA . PHE A 1 251 ? -18.331 -9.221 -6.782 1.00 95.62 251 PHE A CA 1
ATOM 1847 C C . PHE A 1 251 ? -18.824 -10.521 -7.432 1.00 95.62 251 PHE A C 1
ATOM 1849 O O . PHE A 1 251 ? -19.587 -11.258 -6.805 1.00 95.62 251 PHE A O 1
ATOM 1856 N N . GLU A 1 252 ? -18.415 -10.810 -8.673 1.00 94.88 252 GLU A N 1
ATOM 1857 C CA . GLU A 1 252 ? -18.813 -12.035 -9.382 1.00 94.88 252 GLU A CA 1
ATOM 1858 C C . GLU A 1 252 ? -18.382 -13.302 -8.623 1.00 94.88 252 GLU A C 1
ATOM 1860 O O . GLU A 1 252 ? -19.177 -14.237 -8.509 1.00 94.88 252 GLU A O 1
ATOM 1865 N N . SER A 1 253 ? -17.173 -13.318 -8.041 1.00 92.81 253 SER A N 1
ATOM 1866 C CA . SER A 1 253 ? -16.610 -14.510 -7.386 1.00 92.81 253 SER A CA 1
ATOM 1867 C C . SER A 1 253 ? -17.425 -14.992 -6.178 1.00 92.81 253 SER A C 1
ATOM 1869 O O . SER A 1 253 ? -17.526 -16.194 -5.935 1.00 92.81 253 SER A O 1
ATOM 1871 N N . LEU A 1 254 ? -18.070 -14.069 -5.456 1.00 92.00 254 LEU A N 1
ATOM 1872 C CA . LEU A 1 254 ? -18.915 -14.387 -4.301 1.00 92.00 254 LEU A CA 1
ATOM 1873 C C . LEU A 1 254 ? -20.307 -14.881 -4.703 1.00 92.00 254 LEU A C 1
ATOM 1875 O O . LEU A 1 254 ? -21.021 -15.444 -3.872 1.00 92.00 254 LEU A O 1
ATOM 1879 N N . GLY A 1 255 ? -20.737 -14.642 -5.943 1.00 90.69 255 GLY A N 1
ATOM 1880 C CA . GLY A 1 255 ? -22.063 -15.009 -6.429 1.00 90.69 255 GLY A CA 1
ATOM 1881 C C . GLY A 1 255 ? -23.188 -14.612 -5.462 1.00 90.69 255 GLY A C 1
ATOM 1882 O O . GLY A 1 255 ? -23.378 -13.435 -5.143 1.00 90.69 255 GLY A O 1
ATOM 1883 N N . SER A 1 256 ? -23.932 -15.607 -4.962 1.00 88.62 256 SER A N 1
ATOM 1884 C CA . SER A 1 256 ? -25.045 -15.414 -4.018 1.00 88.62 256 SER A CA 1
ATOM 1885 C C . SER A 1 256 ? -24.651 -15.275 -2.545 1.00 88.62 256 SER A C 1
ATOM 1887 O O . SER A 1 256 ? -25.543 -15.092 -1.711 1.00 88.62 256 SER A O 1
ATOM 1889 N N . ASP A 1 257 ? -23.367 -15.412 -2.214 1.00 90.38 257 ASP A N 1
ATOM 1890 C CA . ASP A 1 257 ? -22.881 -15.285 -0.838 1.00 90.38 257 ASP A CA 1
ATOM 1891 C C . ASP A 1 257 ? -22.738 -13.811 -0.430 1.00 90.38 257 ASP A C 1
ATOM 1893 O O . ASP A 1 257 ? -22.788 -13.501 0.759 1.00 90.38 257 ASP A O 1
ATOM 1897 N N . ALA A 1 258 ? -22.652 -12.881 -1.390 1.00 92.69 258 ALA A N 1
ATOM 1898 C CA . ALA A 1 258 ? -22.694 -11.439 -1.146 1.00 92.69 258 ALA A CA 1
ATOM 1899 C C . ALA A 1 258 ? -24.142 -10.925 -1.019 1.00 92.69 258 ALA A C 1
ATOM 1901 O O . ALA A 1 258 ? -24.912 -10.916 -1.977 1.00 92.69 258 ALA A O 1
ATOM 1902 N N . LEU A 1 259 ? -24.521 -10.427 0.160 1.00 92.00 259 LEU A N 1
ATOM 1903 C CA . LEU A 1 259 ? -25.894 -9.995 0.451 1.00 92.00 259 LEU A CA 1
ATOM 1904 C C . LEU A 1 259 ? -26.109 -8.486 0.263 1.00 92.00 259 LEU A C 1
ATOM 1906 O O . LEU A 1 259 ? -27.137 -8.036 -0.263 1.00 92.00 259 LEU A O 1
ATOM 1910 N N . ALA A 1 260 ? -25.173 -7.688 0.769 1.00 94.50 260 ALA A N 1
ATOM 1911 C CA . ALA A 1 260 ? -25.282 -6.237 0.794 1.00 94.50 260 ALA A CA 1
ATOM 1912 C C . ALA A 1 260 ? -23.909 -5.569 0.840 1.00 94.50 260 ALA A C 1
ATOM 1914 O O . ALA A 1 260 ? -22.959 -6.123 1.385 1.00 94.50 260 ALA A O 1
ATOM 1915 N N . LEU A 1 261 ? -23.855 -4.353 0.305 1.00 97.06 261 LEU A N 1
ATOM 1916 C CA . LEU A 1 261 ? -22.705 -3.461 0.322 1.00 97.06 261 LEU A CA 1
ATOM 1917 C C . LEU A 1 261 ? -23.138 -2.103 0.869 1.00 97.06 261 LEU A C 1
ATOM 1919 O O . LEU A 1 261 ? -24.186 -1.579 0.479 1.00 97.06 261 LEU A O 1
ATOM 1923 N N . ILE A 1 262 ? -22.339 -1.524 1.756 1.00 96.94 262 ILE A N 1
ATOM 1924 C CA . ILE A 1 262 ? -22.574 -0.202 2.338 1.00 96.94 262 ILE A CA 1
ATOM 1925 C C . ILE A 1 262 ? -21.280 0.604 2.213 1.00 96.94 262 ILE A C 1
ATOM 1927 O O . ILE A 1 262 ? -20.259 0.227 2.781 1.00 96.94 262 ILE A O 1
ATOM 1931 N N . GLY A 1 263 ? -21.344 1.705 1.469 1.00 97.12 263 GLY A N 1
ATOM 1932 C CA . GLY A 1 263 ? -20.305 2.734 1.415 1.00 97.12 263 GLY A CA 1
ATOM 1933 C C . GLY A 1 263 ? -20.724 3.972 2.213 1.00 97.12 263 GLY A C 1
ATOM 1934 O O . GLY A 1 263 ? -21.737 3.969 2.923 1.00 97.12 263 GLY A O 1
ATOM 1935 N N . GLU A 1 264 ? -19.987 5.071 2.078 1.00 94.56 264 GLU A N 1
ATOM 1936 C CA . GLU A 1 264 ? -20.311 6.308 2.789 1.00 94.56 264 GLU A CA 1
ATOM 1937 C C . GLU A 1 264 ? -21.608 6.949 2.259 1.00 94.56 264 GLU A C 1
ATOM 1939 O O . GLU A 1 264 ? -21.668 7.529 1.177 1.00 94.56 264 GLU A O 1
ATOM 1944 N N . GLY A 1 265 ? -22.703 6.819 3.015 1.00 94.19 265 GLY A N 1
ATOM 1945 C CA . GLY A 1 265 ? -24.004 7.395 2.646 1.00 94.19 265 GLY A CA 1
ATOM 1946 C C . GLY A 1 265 ? -24.697 6.726 1.447 1.00 94.19 265 GLY A C 1
ATOM 1947 O O . GLY A 1 265 ? -25.752 7.197 1.009 1.00 94.19 265 GLY A O 1
ATOM 1948 N N . ILE A 1 266 ? -24.149 5.621 0.940 1.00 97.50 266 ILE A N 1
ATOM 1949 C CA . ILE A 1 266 ? -24.667 4.847 -0.191 1.00 97.50 266 ILE A CA 1
ATOM 1950 C C . ILE A 1 266 ? -24.688 3.357 0.142 1.00 97.50 266 ILE A C 1
ATOM 1952 O O . ILE A 1 266 ? -23.918 2.878 0.965 1.00 97.50 266 ILE A O 1
ATOM 1956 N N . ALA A 1 267 ? -25.587 2.608 -0.490 1.00 97.75 267 ALA A N 1
ATOM 1957 C CA . ALA A 1 267 ? -25.677 1.171 -0.269 1.00 97.75 267 ALA A CA 1
ATOM 1958 C C . ALA A 1 267 ? -26.279 0.455 -1.475 1.00 97.75 267 ALA A C 1
ATOM 1960 O O . ALA A 1 267 ? -26.996 1.063 -2.281 1.00 97.75 267 ALA A O 1
ATOM 1961 N N . ALA A 1 268 ? -26.027 -0.846 -1.549 1.00 97.88 268 ALA A N 1
ATOM 1962 C CA . ALA A 1 268 ? -26.658 -1.778 -2.464 1.00 97.88 268 ALA A CA 1
ATOM 1963 C C . ALA A 1 268 ? -27.001 -3.084 -1.749 1.00 97.88 268 ALA A C 1
ATOM 1965 O O . ALA A 1 268 ? -26.334 -3.503 -0.809 1.00 97.88 268 ALA A O 1
ATOM 1966 N N . THR A 1 269 ? -28.056 -3.742 -2.209 1.00 96.31 269 THR A N 1
ATOM 1967 C CA . THR A 1 269 ? -28.406 -5.100 -1.793 1.00 96.31 269 THR A CA 1
ATOM 1968 C C . THR A 1 269 ? -28.538 -5.979 -3.022 1.00 96.31 269 THR A C 1
ATOM 1970 O O . THR A 1 269 ? -29.010 -5.523 -4.071 1.00 96.31 269 THR A O 1
ATOM 1973 N N . GLN A 1 270 ? -28.119 -7.231 -2.896 1.00 94.50 270 GLN A N 1
ATOM 1974 C CA . GLN A 1 270 ? -28.261 -8.213 -3.951 1.00 94.50 270 GLN A CA 1
ATOM 1975 C C . GLN A 1 270 ? -29.671 -8.823 -3.883 1.00 94.50 270 GLN A C 1
ATOM 1977 O O . GLN A 1 270 ? -30.095 -9.370 -2.867 1.00 94.50 270 GLN A O 1
ATOM 1982 N N . LEU A 1 271 ? -30.452 -8.685 -4.958 1.00 92.56 271 LEU A N 1
ATOM 1983 C CA . LEU A 1 271 ? -31.814 -9.237 -5.041 1.00 92.56 271 LEU A CA 1
ATOM 1984 C C . LEU A 1 271 ? -31.814 -10.711 -5.466 1.00 92.56 271 LEU A C 1
ATOM 1986 O O . LEU A 1 271 ? -32.726 -11.471 -5.135 1.00 92.56 271 LEU A O 1
ATOM 1990 N N . SER A 1 272 ? -30.816 -11.070 -6.260 1.00 88.62 272 SER A N 1
ATOM 1991 C CA . SER A 1 272 ? -30.447 -12.409 -6.701 1.00 88.62 272 SER A CA 1
ATOM 1992 C C . SER A 1 272 ? -29.017 -12.331 -7.221 1.00 88.62 272 SER A C 1
ATOM 1994 O O . SER A 1 272 ? -28.594 -11.236 -7.577 1.00 88.62 272 SER A O 1
ATOM 1996 N N . ASP A 1 273 ? -28.341 -13.468 -7.345 1.00 88.62 273 ASP A N 1
ATOM 1997 C CA . ASP A 1 273 ? -26.983 -13.582 -7.892 1.00 88.62 273 ASP A CA 1
ATOM 1998 C C . ASP A 1 273 ? -26.713 -12.623 -9.076 1.00 88.62 273 ASP A C 1
ATOM 2000 O O . ASP A 1 273 ? -27.474 -12.601 -10.054 1.00 88.62 273 ASP A O 1
ATOM 2004 N N . GLY A 1 274 ? -25.709 -11.754 -8.915 1.00 88.06 274 GLY A N 1
ATOM 2005 C CA . GLY A 1 274 ? -25.299 -10.718 -9.875 1.00 88.06 274 GLY A CA 1
ATOM 2006 C C . GLY A 1 274 ? -26.272 -9.542 -10.084 1.00 88.06 274 GLY A C 1
ATOM 2007 O O . GLY A 1 274 ? -25.984 -8.628 -10.850 1.00 88.06 274 GLY A O 1
ATOM 2008 N N . ILE A 1 275 ? -27.441 -9.513 -9.433 1.00 93.94 275 ILE A N 1
ATOM 2009 C CA . ILE A 1 275 ? -28.445 -8.446 -9.587 1.00 93.94 275 ILE A CA 1
ATOM 2010 C C . ILE A 1 275 ? -28.485 -7.561 -8.343 1.00 93.94 275 ILE A C 1
ATOM 2012 O O . ILE A 1 275 ? -29.172 -7.854 -7.360 1.00 93.94 275 ILE A O 1
ATOM 2016 N N . TRP A 1 276 ? -27.822 -6.414 -8.444 1.00 96.69 276 TRP A N 1
ATOM 2017 C CA . TRP A 1 276 ? -27.757 -5.404 -7.394 1.00 96.69 276 TRP A CA 1
ATOM 2018 C C . TRP A 1 276 ? -28.841 -4.328 -7.530 1.00 96.69 276 TRP A C 1
ATOM 2020 O O . TRP A 1 276 ? -29.234 -3.926 -8.628 1.00 96.69 276 TRP A O 1
ATOM 2030 N N . ALA A 1 277 ? -29.329 -3.835 -6.392 1.00 97.19 277 ALA A N 1
ATOM 2031 C CA . ALA A 1 277 ? -30.243 -2.702 -6.318 1.00 97.19 277 ALA A CA 1
ATOM 2032 C C . ALA A 1 277 ? -29.854 -1.760 -5.175 1.00 97.19 277 ALA A C 1
ATOM 2034 O O . ALA A 1 277 ? -29.719 -2.183 -4.028 1.00 97.19 277 ALA A O 1
ATOM 2035 N N . GLY A 1 278 ? -29.731 -0.468 -5.470 1.00 97.31 278 GLY A N 1
ATOM 2036 C CA . GLY A 1 278 ? -29.315 0.521 -4.483 1.00 97.31 278 GLY A CA 1
ATOM 2037 C C . GLY A 1 278 ? -28.901 1.848 -5.100 1.00 97.31 278 GLY A C 1
ATOM 2038 O O . GLY A 1 278 ? -29.124 2.084 -6.288 1.00 97.31 278 GLY A O 1
ATOM 2039 N N . SER A 1 279 ? -28.335 2.721 -4.269 1.00 98.06 279 SER A N 1
ATOM 2040 C CA . SER A 1 279 ? -27.661 3.943 -4.720 1.00 98.06 279 SER A CA 1
ATOM 2041 C C . SER A 1 279 ? -26.187 3.711 -5.043 1.00 98.06 279 SER A C 1
ATOM 2043 O O . SER A 1 279 ? -25.637 4.474 -5.827 1.00 98.06 279 SER A O 1
ATOM 2045 N N . LEU A 1 280 ? -25.572 2.678 -4.462 1.00 98.00 280 LEU A N 1
ATOM 2046 C CA . LEU A 1 280 ? -24.248 2.197 -4.845 1.00 98.00 280 LEU A CA 1
ATOM 2047 C C . LEU A 1 280 ? -24.397 1.326 -6.101 1.00 98.00 280 LEU A C 1
ATOM 2049 O O . LEU A 1 280 ? -25.160 0.360 -6.101 1.00 98.00 280 LEU A O 1
ATOM 2053 N N . THR A 1 281 ? -23.725 1.702 -7.185 1.00 96.69 281 THR A N 1
ATOM 2054 C CA . THR A 1 281 ? -23.809 1.000 -8.482 1.00 96.69 281 THR A CA 1
ATOM 2055 C C . THR A 1 281 ? -22.456 0.563 -9.019 1.00 96.69 281 THR A C 1
ATOM 2057 O O . THR A 1 281 ? -22.397 -0.329 -9.863 1.00 96.69 281 THR A O 1
ATOM 2060 N N . GLU A 1 282 ? -21.390 1.185 -8.534 1.00 97.19 282 GLU A N 1
ATOM 2061 C CA . GLU A 1 282 ? -20.008 0.919 -8.905 1.00 97.19 282 GLU A CA 1
ATOM 2062 C C . GLU A 1 282 ? -19.108 1.123 -7.688 1.00 97.19 282 GLU A C 1
ATOM 2064 O O . GLU A 1 282 ? -19.481 1.851 -6.766 1.00 97.19 282 GLU A O 1
ATOM 2069 N N . VAL A 1 283 ? -17.960 0.455 -7.692 1.00 97.88 283 VAL A N 1
ATOM 2070 C CA . VAL A 1 283 ? -16.903 0.600 -6.693 1.00 97.88 283 VAL A CA 1
ATOM 2071 C C . VAL A 1 283 ? -15.987 1.751 -7.104 1.00 97.88 283 VAL A C 1
ATOM 2073 O O . VAL A 1 283 ? -15.391 1.738 -8.181 1.00 97.88 283 VAL A O 1
ATOM 2076 N N . ASP A 1 284 ? -15.861 2.743 -6.234 1.00 97.25 284 ASP A N 1
ATOM 2077 C CA . ASP A 1 284 ? -14.811 3.755 -6.282 1.00 97.25 284 ASP A CA 1
ATOM 2078 C C . ASP A 1 284 ? -13.547 3.249 -5.554 1.00 97.25 284 ASP A C 1
ATOM 2080 O O . ASP A 1 284 ? -13.666 2.775 -4.418 1.00 97.25 284 ASP A O 1
ATOM 2084 N N . PRO A 1 285 ? -12.352 3.327 -6.173 1.00 95.88 285 PRO A N 1
ATOM 2085 C CA . PRO A 1 285 ? -11.094 2.931 -5.543 1.00 95.88 285 PRO A CA 1
ATOM 2086 C C . PRO A 1 285 ? -10.682 3.785 -4.334 1.00 95.88 285 PRO A C 1
ATOM 2088 O O . PRO A 1 285 ? -9.839 3.334 -3.562 1.00 95.88 285 PRO A O 1
ATOM 2091 N N . THR A 1 286 ? -11.227 4.995 -4.142 1.00 97.19 286 THR A N 1
ATOM 2092 C CA . THR A 1 286 ? -10.898 5.820 -2.962 1.00 97.19 286 THR A CA 1
ATOM 2093 C C . THR A 1 286 ? -11.657 5.412 -1.705 1.00 97.19 286 THR A C 1
ATOM 2095 O O . THR A 1 286 ? -11.263 5.784 -0.597 1.00 97.19 286 THR A O 1
ATOM 2098 N N . ASP A 1 287 ? -12.715 4.623 -1.852 1.00 97.75 287 ASP A N 1
ATOM 2099 C CA . ASP A 1 287 ? -13.697 4.399 -0.799 1.00 97.75 287 ASP A CA 1
ATOM 2100 C C . ASP A 1 287 ? -13.528 3.017 -0.156 1.00 97.75 287 ASP A C 1
ATOM 2102 O O . ASP A 1 287 ? -13.133 2.039 -0.793 1.00 97.75 287 ASP A O 1
ATOM 2106 N N . GLY A 1 288 ? -13.844 2.928 1.134 1.00 97.81 288 GLY A N 1
ATOM 2107 C CA . GLY A 1 288 ? -14.020 1.648 1.820 1.00 97.81 288 GLY A CA 1
ATOM 2108 C C . GLY A 1 288 ? -15.464 1.147 1.721 1.00 97.81 288 GLY A C 1
ATOM 2109 O O . GLY A 1 288 ? -16.396 1.917 1.475 1.00 97.81 288 GLY A O 1
ATOM 2110 N N . TYR A 1 289 ? -15.677 -0.145 1.972 1.00 98.25 289 TYR A N 1
ATOM 2111 C CA . TYR A 1 289 ? -17.004 -0.755 1.908 1.00 98.25 289 TYR A CA 1
ATOM 2112 C C . TYR A 1 289 ? -17.204 -1.776 3.016 1.00 98.25 289 TYR A C 1
ATOM 2114 O O . TYR A 1 289 ? -16.371 -2.647 3.245 1.00 98.25 289 TYR A O 1
ATOM 2122 N N . TRP A 1 290 ? -18.364 -1.724 3.660 1.00 97.75 290 TRP A N 1
ATOM 2123 C CA . TRP A 1 290 ? -18.872 -2.873 4.394 1.00 97.75 290 TRP A CA 1
ATOM 2124 C C . TRP A 1 290 ? -19.540 -3.831 3.415 1.00 97.75 290 TRP A C 1
ATOM 2126 O O . TRP A 1 290 ? -20.527 -3.457 2.779 1.00 97.75 290 TRP A O 1
ATOM 2136 N N . ILE A 1 291 ? -19.050 -5.064 3.328 1.00 96.75 291 ILE A N 1
ATOM 2137 C CA . ILE A 1 291 ? 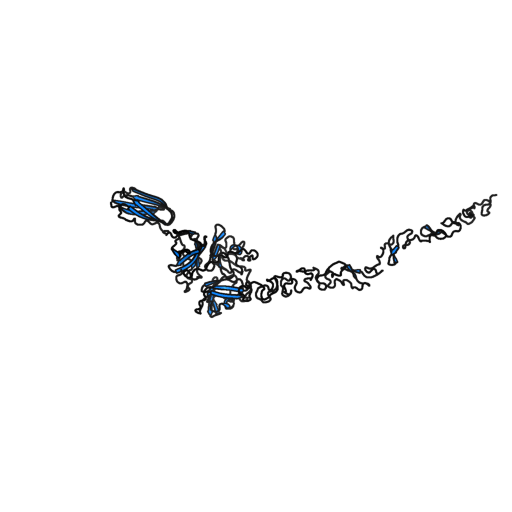-19.728 -6.163 2.642 1.00 96.75 291 ILE A CA 1
ATOM 2138 C C . ILE A 1 291 ? -20.325 -7.116 3.673 1.00 96.75 291 ILE A C 1
ATOM 2140 O O . ILE A 1 291 ? -19.680 -7.479 4.657 1.00 96.75 291 ILE A O 1
ATOM 2144 N N . LYS A 1 292 ? -21.573 -7.527 3.448 1.00 93.75 292 LYS A N 1
ATOM 2145 C CA . LYS A 1 292 ? -22.224 -8.564 4.245 1.00 93.75 292 LYS A CA 1
ATOM 2146 C C . LYS A 1 292 ? -22.263 -9.874 3.471 1.00 93.75 292 LYS A C 1
ATOM 2148 O O . LYS A 1 292 ? -22.876 -9.916 2.404 1.00 93.75 292 LYS A O 1
ATOM 2153 N N . THR A 1 293 ? -21.663 -10.920 4.024 1.00 92.31 293 THR A N 1
ATOM 2154 C CA . THR A 1 293 ? -21.653 -12.279 3.470 1.00 92.31 293 THR A CA 1
ATOM 2155 C C . THR A 1 293 ? -22.609 -13.194 4.241 1.00 92.31 293 THR A C 1
ATOM 2157 O O . THR A 1 293 ? -22.830 -13.007 5.443 1.00 92.31 293 THR A O 1
ATOM 2160 N N . TYR A 1 294 ? -23.227 -14.162 3.559 1.00 85.00 294 TYR A N 1
ATOM 2161 C CA . TYR A 1 294 ? -24.120 -15.140 4.189 1.00 85.00 294 TYR A CA 1
ATOM 2162 C C . TYR A 1 294 ? -24.210 -16.455 3.403 1.00 85.00 294 TYR A C 1
ATOM 2164 O O . TYR A 1 294 ? -24.578 -16.451 2.230 1.00 85.00 294 TYR A O 1
ATOM 2172 N N . ASN A 1 295 ? -23.988 -17.593 4.072 1.00 68.88 295 ASN A N 1
ATOM 2173 C CA . ASN A 1 295 ? -24.073 -18.917 3.456 1.00 68.88 295 ASN A CA 1
ATOM 2174 C C . ASN A 1 295 ? -25.517 -19.444 3.437 1.00 68.88 295 ASN A C 1
ATOM 2176 O O . ASN A 1 295 ? -26.106 -19.777 4.469 1.00 68.88 295 ASN A O 1
ATOM 2180 N N . ASN A 1 296 ? -26.081 -19.619 2.242 1.00 60.69 296 ASN A N 1
ATOM 2181 C CA . ASN A 1 296 ? -27.410 -20.220 2.070 1.00 60.69 296 ASN A CA 1
ATOM 2182 C C . ASN A 1 296 ? -27.416 -21.765 2.146 1.00 60.69 296 ASN A C 1
ATOM 2184 O O . ASN A 1 296 ? -28.486 -22.381 2.218 1.00 60.69 296 ASN A O 1
ATOM 2188 N N . ASP A 1 297 ? -26.246 -22.401 2.159 1.00 56.81 297 ASP A N 1
ATOM 2189 C CA . ASP A 1 297 ? -26.037 -23.823 1.889 1.00 56.81 297 ASP A CA 1
ATOM 2190 C C . ASP A 1 297 ? -25.672 -24.674 3.121 1.00 56.81 297 ASP A C 1
ATOM 2192 O O . ASP A 1 297 ? -25.143 -25.766 2.966 1.00 56.81 297 ASP A O 1
ATOM 2196 N N . ASN A 1 298 ? -26.017 -24.289 4.360 1.00 51.88 298 ASN A N 1
ATOM 2197 C CA . ASN A 1 298 ? -25.827 -25.124 5.578 1.00 51.88 298 ASN A CA 1
ATOM 2198 C C . ASN A 1 298 ? -24.417 -25.773 5.724 1.00 51.88 298 ASN A C 1
ATOM 2200 O O . ASN A 1 298 ? -24.264 -26.778 6.433 1.00 51.88 298 ASN A O 1
ATOM 2204 N N . GLY A 1 299 ? -23.411 -25.251 5.021 1.00 50.50 299 GLY A N 1
ATOM 2205 C CA . GLY A 1 299 ? -22.034 -25.722 5.012 1.00 50.50 299 GLY A CA 1
ATOM 2206 C C . GLY A 1 299 ? -21.248 -24.995 6.091 1.00 50.50 299 GLY A C 1
ATOM 2207 O O . GLY A 1 299 ? -21.427 -23.803 6.290 1.00 50.50 299 GLY A O 1
ATOM 2208 N N . SER A 1 300 ? -20.396 -25.721 6.806 1.00 51.72 300 SER A N 1
ATOM 2209 C CA . SER A 1 300 ? -19.627 -25.243 7.960 1.00 51.72 300 SER A CA 1
ATOM 2210 C C . SER A 1 300 ? -18.420 -24.368 7.591 1.00 51.72 300 SER A C 1
ATOM 2212 O O . SER A 1 300 ? -17.363 -24.535 8.200 1.00 51.72 300 SER A O 1
ATOM 2214 N N . ASN A 1 301 ? -18.507 -23.557 6.539 1.00 56.16 301 ASN A N 1
ATOM 2215 C CA . ASN A 1 301 ? -17.399 -22.686 6.167 1.00 56.16 301 ASN A CA 1
ATOM 2216 C C . ASN A 1 301 ? -17.591 -21.345 6.873 1.00 56.16 301 ASN A C 1
ATOM 2218 O O . ASN A 1 301 ? -18.488 -20.591 6.514 1.00 56.16 301 ASN A O 1
ATOM 2222 N N . ASP A 1 302 ? -16.744 -21.086 7.871 1.00 67.50 302 ASP A N 1
ATOM 2223 C CA . ASP A 1 302 ? -16.707 -19.821 8.619 1.00 67.50 302 ASP A CA 1
ATOM 2224 C C . ASP A 1 302 ? -16.063 -18.679 7.793 1.00 67.50 302 ASP A C 1
ATOM 2226 O O . ASP A 1 302 ? -16.109 -17.520 8.206 1.00 67.50 302 ASP A O 1
ATOM 2230 N N . TYR A 1 303 ? -15.480 -19.005 6.628 1.00 81.94 303 TYR A N 1
ATOM 2231 C CA . TYR A 1 303 ? -14.730 -18.094 5.759 1.00 81.94 303 TYR A CA 1
ATOM 2232 C C . TYR A 1 303 ? -15.121 -18.243 4.277 1.00 81.94 303 TYR A C 1
ATOM 2234 O O . TYR A 1 303 ? -15.485 -19.339 3.837 1.00 81.94 303 TYR A O 1
ATOM 2242 N N . TYR A 1 304 ? -15.001 -17.149 3.521 1.00 85.25 304 TYR A N 1
ATOM 2243 C CA . TYR A 1 304 ? -15.267 -17.015 2.085 1.00 85.25 304 TYR A CA 1
ATOM 2244 C C . TYR A 1 304 ? -14.058 -16.368 1.412 1.00 85.25 304 TYR A C 1
ATOM 2246 O O . TYR A 1 304 ? -13.439 -15.475 1.986 1.00 85.25 304 TYR A O 1
ATOM 2254 N N . GLU A 1 305 ? -13.752 -16.786 0.192 1.00 87.69 305 GLU A N 1
ATOM 2255 C CA . GLU A 1 305 ? -12.686 -16.201 -0.620 1.00 87.69 305 GLU A CA 1
ATOM 2256 C C . GLU A 1 305 ? -13.330 -15.262 -1.642 1.00 87.69 305 GLU A C 1
ATOM 2258 O O . GLU A 1 305 ? -14.144 -15.672 -2.472 1.00 87.69 305 GLU A O 1
ATOM 2263 N N . PHE A 1 306 ? -13.037 -13.973 -1.509 1.00 92.50 306 PHE A N 1
ATOM 2264 C CA . PHE A 1 306 ? -13.346 -12.969 -2.514 1.00 92.50 306 PHE A CA 1
ATOM 2265 C C . PHE A 1 306 ? -12.120 -12.784 -3.403 1.00 92.50 306 PHE A C 1
ATOM 2267 O O . PHE A 1 306 ? -11.025 -12.654 -2.865 1.00 92.50 306 PHE A O 1
ATOM 2274 N N . GLN A 1 307 ? -12.340 -12.739 -4.717 1.00 91.69 307 GLN A N 1
ATOM 2275 C CA . GLN A 1 307 ? -11.293 -12.613 -5.725 1.00 91.69 307 GLN A CA 1
ATOM 2276 C C . GLN A 1 307 ? -11.767 -11.644 -6.805 1.00 91.69 307 GLN A C 1
ATOM 2278 O O . GLN A 1 307 ? -12.899 -11.757 -7.293 1.00 91.69 307 GLN A O 1
ATOM 2283 N N . THR A 1 308 ? -10.920 -10.692 -7.180 1.00 92.62 308 THR A N 1
ATOM 2284 C CA . THR A 1 308 ? -11.120 -9.880 -8.382 1.00 92.62 308 THR A CA 1
ATOM 2285 C C . THR A 1 308 ? -9.777 -9.464 -8.951 1.00 92.62 308 THR A C 1
ATOM 2287 O O . THR A 1 308 ? -8.940 -8.922 -8.244 1.00 92.62 308 THR A O 1
ATOM 2290 N N . VAL A 1 309 ? -9.640 -9.599 -10.265 1.00 88.50 309 VAL A N 1
ATOM 2291 C CA . VAL A 1 309 ? -8.431 -9.197 -10.983 1.00 88.50 309 VAL A CA 1
ATOM 2292 C C . VAL A 1 309 ? -8.650 -7.850 -11.656 1.00 88.50 309 VAL A C 1
ATOM 2294 O O . VAL A 1 309 ? -9.735 -7.552 -12.177 1.00 88.50 309 VAL A O 1
ATOM 2297 N N . GLY A 1 310 ? -7.623 -7.015 -11.656 1.00 87.56 310 GLY A N 1
ATOM 2298 C CA . GLY A 1 310 ? -7.647 -5.727 -12.314 1.00 87.56 310 GLY A CA 1
ATOM 2299 C C . GLY A 1 310 ? -6.300 -5.029 -12.323 1.00 87.56 310 GLY A C 1
ATOM 2300 O O . GLY A 1 310 ? -5.264 -5.629 -12.091 1.00 87.56 310 GLY A O 1
ATOM 2301 N N . LEU A 1 311 ? -6.321 -3.728 -12.602 1.00 84.75 311 LEU A N 1
ATOM 2302 C CA . LEU A 1 311 ? -5.102 -2.924 -12.571 1.00 84.75 311 LEU A CA 1
ATOM 2303 C C . LEU A 1 311 ? -4.926 -2.288 -11.187 1.00 84.75 311 LEU A C 1
ATOM 2305 O O . LEU A 1 311 ? -5.932 -1.832 -10.616 1.00 84.75 311 LEU A O 1
ATOM 2309 N N . PRO A 1 312 ? -3.680 -2.183 -10.680 1.00 90.19 312 PRO A N 1
ATOM 2310 C CA . PRO A 1 312 ? -3.378 -1.429 -9.471 1.00 90.19 312 PRO A CA 1
ATOM 2311 C C . PRO A 1 312 ? -3.953 -0.012 -9.538 1.00 90.19 312 PRO A C 1
ATOM 2313 O O . PRO A 1 312 ? -3.869 0.673 -10.561 1.00 90.19 312 PRO A O 1
ATOM 2316 N N . VAL A 1 313 ? -4.559 0.445 -8.443 1.00 92.44 313 VAL A N 1
ATOM 2317 C CA . VAL A 1 313 ? -5.239 1.751 -8.402 1.00 92.44 313 VAL A CA 1
ATOM 2318 C C . VAL A 1 313 ? -4.331 2.879 -7.917 1.00 92.44 313 VAL A C 1
ATOM 2320 O O . VAL A 1 313 ? -4.656 4.047 -8.124 1.00 92.44 313 VAL A O 1
ATOM 2323 N N . ALA A 1 314 ? -3.213 2.556 -7.264 1.00 90.81 314 ALA A N 1
ATOM 2324 C CA . ALA A 1 314 ? -2.257 3.542 -6.775 1.00 90.81 314 ALA A CA 1
ATOM 2325 C C . ALA A 1 314 ? -1.447 4.199 -7.919 1.00 90.81 314 ALA A C 1
ATOM 2327 O O . ALA A 1 314 ? -1.149 3.544 -8.917 1.00 90.81 314 ALA A O 1
ATOM 2328 N N . PRO A 1 315 ? -1.020 5.470 -7.768 1.00 91.94 315 PRO A N 1
ATOM 2329 C CA . PRO A 1 315 ? -1.334 6.377 -6.664 1.00 91.94 315 PRO A CA 1
ATOM 2330 C C . PRO A 1 315 ? -2.755 6.960 -6.770 1.00 91.94 315 PRO A C 1
ATOM 2332 O O . PRO A 1 315 ? -3.227 7.304 -7.853 1.00 91.94 315 PRO A O 1
ATOM 2335 N N . LEU A 1 316 ? -3.420 7.133 -5.621 1.00 93.94 316 LEU A N 1
ATOM 2336 C CA . LEU A 1 316 ? -4.740 7.766 -5.523 1.00 93.94 316 LEU A CA 1
ATOM 2337 C C . LEU A 1 316 ? -4.675 9.097 -4.780 1.00 93.94 316 LEU A C 1
ATOM 2339 O O . LEU A 1 316 ? -4.026 9.221 -3.742 1.00 93.94 316 LEU A O 1
ATOM 2343 N N . THR A 1 317 ? -5.431 10.074 -5.278 1.00 96.38 317 THR A N 1
ATOM 2344 C CA . THR A 1 317 ? -5.687 11.329 -4.569 1.00 96.38 317 THR A CA 1
ATOM 2345 C C . THR A 1 317 ? -7.070 11.302 -3.929 1.00 96.38 317 THR A C 1
ATOM 2347 O O . THR A 1 317 ? -8.064 11.069 -4.610 1.00 96.38 317 THR A O 1
ATOM 2350 N N . TYR A 1 318 ? -7.130 11.623 -2.641 1.00 97.12 318 TYR A N 1
ATOM 2351 C CA . TYR A 1 318 ? -8.344 11.646 -1.835 1.00 97.12 318 TYR A CA 1
ATOM 2352 C C . TYR A 1 318 ? -8.714 13.080 -1.445 1.00 97.12 318 TYR A C 1
ATOM 2354 O O . TYR A 1 318 ? -7.843 13.892 -1.119 1.00 97.12 318 TYR A O 1
ATOM 2362 N N . GLU A 1 319 ? -10.014 13.361 -1.411 1.00 96.38 319 GLU A N 1
ATOM 2363 C CA . GLU A 1 319 ? -10.595 14.518 -0.725 1.00 96.38 319 GLU A CA 1
ATOM 2364 C C . GLU A 1 319 ? -11.110 14.039 0.639 1.00 96.38 319 GLU A C 1
ATOM 2366 O O . GLU A 1 319 ? -11.923 13.120 0.699 1.00 96.38 319 GLU A O 1
ATOM 2371 N N . VAL A 1 320 ? -10.642 14.636 1.737 1.00 97.06 320 VAL A N 1
ATOM 2372 C CA . VAL A 1 320 ? -10.996 14.203 3.099 1.00 97.06 320 VAL A CA 1
ATOM 2373 C C . VAL A 1 320 ? -11.840 15.281 3.766 1.00 97.06 320 VAL A C 1
ATOM 2375 O O . VAL A 1 320 ? -11.416 16.425 3.923 1.00 97.06 320 VAL A O 1
ATOM 2378 N N . GLN A 1 321 ? -13.054 14.927 4.165 1.00 96.56 321 GLN A N 1
ATOM 2379 C CA . GLN A 1 321 ? -13.983 15.801 4.868 1.00 96.56 321 GLN A CA 1
ATOM 2380 C C . GLN A 1 321 ? -13.639 15.904 6.361 1.00 96.56 321 GLN A C 1
ATOM 2382 O O . GLN A 1 321 ? -13.007 15.021 6.944 1.00 96.56 321 GLN A O 1
ATOM 2387 N N . ASP A 1 322 ? -14.108 16.977 7.006 1.00 95.75 322 ASP A N 1
ATOM 2388 C CA . ASP A 1 322 ? -14.116 17.073 8.472 1.00 95.75 322 ASP A CA 1
ATOM 2389 C C . ASP A 1 322 ? -15.048 15.996 9.058 1.00 95.75 322 ASP A C 1
ATOM 2391 O O . ASP A 1 322 ? -16.219 15.902 8.677 1.00 95.75 322 ASP A O 1
ATOM 2395 N N . GLY A 1 323 ? -14.536 15.194 9.992 1.00 95.25 323 GLY A N 1
ATOM 2396 C CA . GLY A 1 323 ? -15.238 14.053 10.572 1.00 95.25 323 GLY A CA 1
ATOM 2397 C C . GLY A 1 323 ? -14.816 12.706 9.983 1.00 95.25 323 GLY A C 1
ATOM 2398 O O . GLY A 1 323 ? -13.637 12.468 9.733 1.00 95.25 323 GLY A O 1
ATOM 2399 N N . ASN A 1 324 ? -15.777 11.789 9.863 1.00 95.69 324 ASN A N 1
ATOM 2400 C CA . ASN A 1 324 ? -15.550 10.403 9.456 1.00 95.69 324 ASN A CA 1
ATOM 2401 C C . ASN A 1 324 ? -15.507 10.294 7.930 1.00 95.69 324 ASN A C 1
ATOM 2403 O O . ASN A 1 324 ? -16.426 10.776 7.280 1.00 95.69 324 ASN A O 1
ATOM 2407 N N . ASN A 1 325 ? -14.497 9.608 7.399 1.00 97.56 325 ASN A N 1
ATOM 2408 C CA . ASN A 1 325 ? -14.337 9.335 5.972 1.00 97.56 325 ASN A CA 1
ATOM 2409 C C . ASN A 1 325 ? -14.100 7.838 5.795 1.00 97.56 325 ASN A C 1
ATOM 2411 O O . ASN A 1 325 ? -13.176 7.304 6.415 1.00 97.56 325 ASN A O 1
ATOM 2415 N N . LEU A 1 326 ? -14.917 7.153 5.000 1.00 97.81 326 LEU A N 1
ATOM 2416 C CA . LEU A 1 326 ? -14.728 5.724 4.744 1.00 97.81 326 LEU A CA 1
ATOM 2417 C C . LEU A 1 326 ? -13.808 5.527 3.538 1.00 97.81 326 LEU A C 1
ATOM 2419 O O . LEU A 1 326 ? -14.242 5.632 2.397 1.00 97.81 326 LEU A O 1
ATOM 2423 N N . MET A 1 327 ? -12.540 5.226 3.799 1.00 97.25 327 MET A N 1
ATOM 2424 C CA . MET A 1 327 ? -11.473 5.281 2.801 1.00 97.25 327 MET A CA 1
ATOM 2425 C C . MET A 1 327 ? -10.836 3.915 2.533 1.00 97.25 327 MET A C 1
ATOM 2427 O O . MET A 1 327 ? -10.733 3.067 3.427 1.00 97.25 327 MET A O 1
ATOM 2431 N N . SER A 1 328 ? -10.358 3.754 1.299 1.00 96.69 328 SER A N 1
ATOM 2432 C CA . SER A 1 328 ? -9.505 2.648 0.861 1.00 96.69 328 SER A CA 1
ATOM 2433 C C . SER A 1 328 ? -8.030 2.924 1.136 1.00 96.69 328 SER A C 1
ATOM 2435 O O . SER A 1 328 ? -7.565 4.051 0.945 1.00 96.69 328 SER A O 1
ATOM 2437 N N . TYR A 1 329 ? -7.277 1.884 1.498 1.00 96.94 329 TYR A N 1
ATOM 2438 C CA . TYR A 1 329 ? -5.821 1.878 1.373 1.00 96.94 329 TYR A CA 1
ATOM 2439 C C . TYR A 1 329 ? -5.424 1.288 0.000 1.00 96.94 329 TYR A C 1
ATOM 2441 O O . TYR A 1 329 ? -5.843 0.170 -0.297 1.00 96.94 329 TYR A O 1
ATOM 2449 N N . PRO A 1 330 ? -4.659 2.008 -0.848 1.00 95.88 330 PRO A N 1
ATOM 2450 C CA . PRO A 1 330 ? -4.559 1.692 -2.275 1.00 95.88 330 PRO A CA 1
ATOM 2451 C C . PRO A 1 330 ? -3.388 0.774 -2.646 1.00 95.88 330 PRO A C 1
ATOM 2453 O O . PRO A 1 330 ? -3.198 0.509 -3.828 1.00 95.88 330 PRO A O 1
ATOM 2456 N N . TYR A 1 331 ? -2.581 0.336 -1.677 1.00 93.31 331 TYR A N 1
ATOM 2457 C CA . TYR A 1 331 ? -1.418 -0.520 -1.916 1.00 93.31 331 TYR A CA 1
ATOM 2458 C C . TYR A 1 331 ? -1.686 -1.942 -1.418 1.00 93.31 331 TYR A C 1
ATOM 2460 O O . TYR A 1 331 ? -2.368 -2.127 -0.406 1.00 93.31 331 TYR A O 1
ATOM 2468 N N . TYR A 1 332 ? -1.119 -2.927 -2.115 1.00 89.56 332 TYR A N 1
ATOM 2469 C CA . TYR A 1 332 ? -1.124 -4.328 -1.697 1.00 89.56 332 TYR A CA 1
ATOM 2470 C C . TYR A 1 332 ? -0.352 -4.497 -0.379 1.00 89.56 332 TYR A C 1
ATOM 2472 O O . TYR A 1 332 ? -0.815 -5.124 0.578 1.00 89.56 332 TYR A O 1
ATOM 2480 N N . GLU A 1 333 ? 0.821 -3.870 -0.285 1.00 88.25 333 GLU A N 1
ATOM 2481 C CA . GLU A 1 333 ? 1.733 -4.061 0.831 1.00 88.25 333 GLU A CA 1
ATOM 2482 C C . GLU A 1 333 ? 1.284 -3.311 2.074 1.00 88.25 333 GLU A C 1
ATOM 2484 O O . GLU A 1 333 ? 0.987 -2.119 2.060 1.00 88.25 333 GLU A O 1
ATOM 2489 N N . SER A 1 334 ? 1.329 -4.002 3.207 1.00 90.06 334 SER A N 1
ATOM 2490 C CA . SER A 1 334 ? 1.007 -3.389 4.488 1.00 90.06 334 SER A CA 1
ATOM 2491 C C . SER A 1 334 ? 2.036 -2.336 4.897 1.00 90.06 334 SER A C 1
ATOM 2493 O O . SER A 1 334 ? 3.246 -2.528 4.775 1.00 90.06 334 SER A O 1
ATOM 2495 N N . GLN A 1 335 ? 1.564 -1.255 5.516 1.00 90.44 335 GLN A N 1
ATOM 2496 C CA . GLN A 1 335 ? 2.427 -0.190 6.017 1.00 90.44 335 GLN A CA 1
ATOM 2497 C C . GLN A 1 335 ? 1.957 0.314 7.384 1.00 90.44 335 GLN A C 1
ATOM 2499 O O . GLN A 1 335 ? 0.763 0.403 7.663 1.00 90.44 335 GLN A O 1
ATOM 2504 N N . SER A 1 336 ? 2.891 0.664 8.279 1.00 92.38 336 SER A N 1
ATOM 2505 C CA . SER A 1 336 ? 2.520 1.284 9.562 1.00 92.38 336 SER A CA 1
ATOM 2506 C C . SER A 1 336 ? 1.761 2.597 9.339 1.00 92.38 336 SER A C 1
ATOM 2508 O O . SER A 1 336 ? 2.077 3.327 8.399 1.00 92.38 336 SER A O 1
ATOM 2510 N N . ILE A 1 337 ? 0.817 2.935 10.229 1.00 93.88 337 ILE A N 1
ATOM 2511 C CA . ILE A 1 337 ? 0.020 4.173 10.106 1.00 93.88 337 ILE A CA 1
ATOM 2512 C C . ILE A 1 337 ? 0.931 5.397 9.942 1.00 93.88 337 ILE A C 1
ATOM 2514 O O . ILE A 1 337 ? 0.706 6.228 9.071 1.00 93.88 337 ILE A O 1
ATOM 2518 N N . GLU A 1 338 ? 1.988 5.485 10.756 1.00 92.12 338 GLU A N 1
ATOM 2519 C CA . GLU A 1 338 ? 2.947 6.593 10.717 1.00 92.12 338 GLU A CA 1
ATOM 2520 C C . GLU A 1 338 ? 3.631 6.701 9.349 1.00 92.12 338 GLU A C 1
ATOM 2522 O O . GLU A 1 338 ? 3.680 7.776 8.759 1.00 92.12 338 GLU A O 1
ATOM 2527 N N . SER A 1 339 ? 4.132 5.586 8.817 1.00 92.12 339 SER A N 1
ATOM 2528 C CA . SER A 1 339 ? 4.793 5.568 7.511 1.00 92.12 339 SER A CA 1
ATOM 2529 C C . SER A 1 339 ? 3.839 5.960 6.382 1.00 92.12 339 SER A C 1
ATOM 2531 O O . SER A 1 339 ? 4.246 6.719 5.507 1.00 92.12 339 SER A O 1
ATOM 2533 N N . ALA A 1 340 ? 2.576 5.533 6.450 1.00 93.94 340 ALA A N 1
ATOM 2534 C CA . ALA A 1 340 ? 1.570 5.799 5.424 1.00 93.94 340 ALA A CA 1
ATOM 2535 C C . ALA A 1 340 ? 1.166 7.274 5.308 1.00 93.94 340 ALA A C 1
ATOM 2537 O O . ALA A 1 340 ? 0.820 7.720 4.215 1.00 93.94 340 ALA A O 1
ATOM 2538 N N . ILE A 1 341 ? 1.234 8.038 6.405 1.00 94.12 341 ILE A N 1
ATOM 2539 C CA . ILE A 1 341 ? 0.730 9.424 6.439 1.00 94.12 341 ILE A CA 1
ATOM 2540 C C . ILE A 1 341 ? 1.776 10.477 6.826 1.00 94.12 341 ILE A C 1
ATOM 2542 O O . ILE A 1 341 ? 1.470 11.667 6.773 1.00 94.12 341 ILE A O 1
ATOM 2546 N N . SER A 1 342 ? 2.989 10.101 7.239 1.00 91.88 342 SER A N 1
ATOM 2547 C CA . SER A 1 342 ? 3.990 11.084 7.683 1.00 91.88 342 SER A CA 1
ATOM 2548 C C . SER A 1 342 ? 4.335 12.099 6.590 1.00 91.88 342 SER A C 1
ATOM 2550 O O . SER A 1 342 ? 4.533 11.737 5.431 1.00 91.88 342 SER A O 1
ATOM 2552 N N . ASN A 1 343 ? 4.449 13.374 6.970 1.00 90.94 343 ASN A N 1
ATOM 2553 C CA . ASN A 1 343 ? 4.682 14.512 6.070 1.00 90.94 343 ASN A CA 1
ATOM 2554 C C . ASN A 1 343 ? 3.600 14.723 4.991 1.00 90.94 343 ASN A C 1
ATOM 2556 O O . ASN A 1 343 ? 3.852 15.426 4.009 1.00 90.94 343 ASN A O 1
ATOM 2560 N N . THR A 1 344 ? 2.405 14.155 5.167 1.00 93.12 344 THR A N 1
ATOM 2561 C CA . THR A 1 344 ? 1.250 14.396 4.289 1.00 93.12 344 THR A CA 1
ATOM 2562 C C . THR A 1 344 ? 0.316 15.457 4.877 1.00 93.12 344 THR A C 1
ATOM 2564 O O . THR A 1 344 ? 0.492 15.922 6.004 1.00 93.12 344 THR A O 1
ATOM 2567 N N . SER A 1 345 ? -0.722 15.831 4.127 1.00 92.38 345 SER A N 1
ATOM 2568 C CA . SER A 1 345 ? -1.787 16.725 4.595 1.00 92.38 345 SER A CA 1
ATOM 2569 C C . SER A 1 345 ? -2.644 16.145 5.732 1.00 92.38 345 SER A C 1
ATOM 2571 O O . SER A 1 345 ? -3.347 16.909 6.392 1.00 92.38 345 SER A O 1
ATOM 2573 N N . LEU A 1 346 ? -2.561 14.834 5.997 1.00 91.31 346 LEU A N 1
ATOM 2574 C CA . LEU A 1 346 ? -3.215 14.172 7.134 1.00 91.31 346 LEU A CA 1
ATOM 2575 C C . LEU A 1 346 ? -2.338 14.089 8.395 1.00 91.31 346 LEU A C 1
ATOM 2577 O O . LEU A 1 346 ? -2.828 13.687 9.455 1.00 91.31 346 LEU A O 1
ATOM 2581 N N . ASP A 1 347 ? -1.066 14.482 8.309 1.00 87.06 347 ASP A N 1
ATOM 2582 C CA . ASP A 1 347 ? -0.155 14.521 9.455 1.00 87.06 347 ASP A CA 1
ATOM 2583 C C . ASP A 1 347 ? -0.461 15.715 10.393 1.00 87.06 347 ASP A C 1
ATOM 2585 O O . ASP A 1 347 ? -1.482 16.396 10.288 1.00 87.06 347 ASP A O 1
ATOM 2589 N N . ASP A 1 348 ? 0.398 15.954 11.386 1.00 84.56 348 ASP A N 1
ATOM 2590 C CA . ASP A 1 348 ? 0.324 17.069 12.337 1.00 84.56 348 ASP A CA 1
ATOM 2591 C C . ASP A 1 348 ? -0.981 17.130 13.156 1.00 84.56 348 ASP A C 1
ATOM 2593 O O . ASP A 1 348 ? -1.311 18.136 13.785 1.00 84.56 348 ASP A O 1
ATOM 2597 N N . GLY A 1 349 ? -1.669 15.989 13.269 1.00 84.12 349 GLY A N 1
ATOM 2598 C CA . GLY A 1 349 ? -2.868 15.821 14.089 1.00 84.12 349 GLY A CA 1
ATOM 2599 C C . GLY A 1 349 ? -4.177 16.158 13.384 1.00 84.12 349 GLY A C 1
ATOM 2600 O O . GLY A 1 349 ? -5.193 16.216 14.073 1.00 84.12 349 GLY A O 1
ATOM 2601 N N . VAL A 1 350 ? -4.154 16.346 12.059 1.00 92.81 350 VAL A N 1
ATOM 2602 C CA . VAL A 1 350 ? -5.368 16.427 11.233 1.00 92.81 350 VAL A CA 1
ATOM 2603 C C . VAL A 1 350 ? -6.125 15.100 11.306 1.00 92.81 350 VAL A C 1
ATOM 2605 O O . VAL A 1 350 ? -7.287 15.083 11.709 1.00 92.81 350 VAL A O 1
ATOM 2608 N N . LEU A 1 351 ? -5.443 13.983 11.031 1.00 95.12 351 LEU A N 1
ATOM 2609 C CA . LEU A 1 351 ? -5.947 12.645 11.324 1.00 95.12 351 LEU A CA 1
ATOM 2610 C C . LEU A 1 351 ? -5.632 12.279 12.779 1.00 95.12 351 LEU A C 1
ATOM 2612 O O . LEU A 1 351 ? -4.479 12.323 13.223 1.00 95.12 351 LEU A O 1
ATOM 2616 N N . PHE A 1 352 ? -6.659 11.907 13.543 1.00 93.31 352 PHE A N 1
ATOM 2617 C CA . PHE A 1 352 ? -6.501 11.641 14.978 1.00 93.31 352 PHE A CA 1
ATOM 2618 C C . PHE A 1 352 ? -7.079 10.304 15.441 1.00 93.31 352 PHE A C 1
ATOM 2620 O O . PHE A 1 352 ? -6.723 9.840 16.530 1.00 93.31 352 PHE A O 1
ATOM 2627 N N . ARG A 1 353 ? -7.943 9.674 14.641 1.00 96.00 353 ARG A N 1
ATOM 2628 C CA . ARG A 1 353 ? -8.503 8.342 14.898 1.00 96.00 353 ARG A CA 1
ATOM 2629 C C . ARG A 1 353 ? -8.662 7.578 13.595 1.00 96.00 353 ARG A C 1
ATOM 2631 O O . ARG A 1 353 ? -8.951 8.175 12.561 1.00 96.00 353 ARG A O 1
ATOM 2638 N N . ILE A 1 354 ? -8.498 6.266 13.688 1.00 97.81 354 ILE A N 1
ATOM 2639 C CA . ILE A 1 354 ? -8.742 5.325 12.602 1.00 97.81 354 ILE A CA 1
ATOM 2640 C C . ILE A 1 354 ? -9.504 4.143 13.191 1.00 97.81 354 ILE A C 1
ATOM 2642 O O . ILE A 1 354 ? -9.099 3.607 14.226 1.00 97.81 354 ILE A O 1
ATOM 2646 N N . ILE A 1 355 ? -10.602 3.756 12.553 1.00 98.00 355 ILE A N 1
ATOM 2647 C CA . ILE A 1 355 ? -11.401 2.587 12.924 1.00 98.00 355 ILE A CA 1
ATOM 2648 C C . ILE A 1 355 ? -11.413 1.625 11.733 1.00 98.00 355 ILE A C 1
ATOM 2650 O O . ILE A 1 355 ? -11.809 2.007 10.637 1.00 98.00 355 ILE A O 1
ATOM 2654 N N . GLY A 1 356 ? -10.969 0.392 11.952 1.00 97.25 356 GLY A N 1
ATOM 2655 C CA . GLY A 1 356 ? -11.091 -0.724 11.015 1.00 97.25 356 GLY A CA 1
ATOM 2656 C C . GLY A 1 356 ? -12.181 -1.709 11.449 1.00 97.25 356 GLY A C 1
ATOM 2657 O O . GLY A 1 356 ? -13.049 -1.390 12.265 1.00 97.25 356 GLY A O 1
ATOM 2658 N N . GLU A 1 357 ? -12.124 -2.930 10.924 1.00 95.38 357 GLU A N 1
ATOM 2659 C CA . GLU A 1 357 ? -13.012 -4.029 11.319 1.00 95.38 357 GLU A CA 1
ATOM 2660 C C . GLU A 1 357 ? -12.693 -4.505 12.739 1.00 95.38 357 GLU A C 1
ATOM 2662 O O . GLU A 1 357 ? -11.707 -5.203 12.972 1.00 95.38 357 GLU A O 1
ATOM 2667 N N . GLY A 1 358 ? -13.474 -4.052 13.722 1.00 95.38 358 GLY A N 1
ATOM 2668 C CA . GLY A 1 358 ? -13.297 -4.460 15.111 1.00 95.38 358 GLY A CA 1
ATOM 2669 C C . GLY A 1 358 ? -11.969 -4.032 15.727 1.00 95.38 358 GLY A C 1
ATOM 2670 O O . GLY A 1 358 ? -11.657 -4.465 16.829 1.00 95.38 358 GLY A O 1
ATOM 2671 N N . ILE A 1 359 ? -11.194 -3.161 15.084 1.00 96.19 359 ILE A N 1
ATOM 2672 C CA . ILE A 1 359 ? -9.895 -2.660 15.545 1.00 96.19 359 ILE A CA 1
ATOM 2673 C C . ILE A 1 359 ? -9.840 -1.146 15.411 1.00 96.19 359 ILE A C 1
ATOM 2675 O O . ILE A 1 359 ? -10.450 -0.578 14.510 1.00 96.19 359 ILE A O 1
ATOM 2679 N N . ALA A 1 360 ? -9.082 -0.475 16.271 1.00 97.50 360 ALA A N 1
ATOM 2680 C CA . ALA A 1 360 ? -8.940 0.968 16.190 1.00 97.50 360 ALA A CA 1
ATOM 2681 C C . ALA A 1 360 ? -7.552 1.454 16.605 1.00 97.50 360 ALA A C 1
ATOM 2683 O O . ALA A 1 360 ? -6.807 0.797 17.338 1.00 97.50 360 ALA A O 1
ATOM 2684 N N . ALA A 1 361 ? -7.227 2.658 16.145 1.00 96.44 361 ALA A N 1
ATOM 2685 C CA . ALA A 1 361 ? -6.068 3.426 16.560 1.00 96.44 361 ALA A CA 1
ATOM 2686 C C . ALA A 1 361 ? -6.484 4.858 16.898 1.00 96.44 361 ALA A C 1
ATOM 2688 O O . ALA A 1 361 ? -7.293 5.472 16.203 1.00 96.44 361 ALA A O 1
ATOM 2689 N N . GLN A 1 362 ? -5.894 5.425 17.946 1.00 94.81 362 GLN A N 1
ATOM 2690 C CA . GLN A 1 362 ? -5.993 6.853 18.243 1.00 94.81 362 GLN A CA 1
ATOM 2691 C C . GLN A 1 362 ? -4.603 7.473 18.342 1.00 94.81 362 GLN A C 1
ATOM 2693 O O . GLN A 1 362 ? -3.658 6.848 18.832 1.00 94.81 362 GLN A O 1
ATOM 2698 N N . ARG A 1 363 ? -4.491 8.732 17.924 1.00 93.31 363 ARG A N 1
ATOM 2699 C CA . ARG A 1 363 ? -3.266 9.513 18.045 1.00 93.31 363 ARG A CA 1
ATOM 2700 C C . ARG A 1 363 ? -3.243 10.252 19.378 1.00 93.31 363 ARG A C 1
ATOM 2702 O O . ARG A 1 363 ? -4.130 11.045 19.696 1.00 93.31 363 ARG A O 1
ATOM 2709 N N . LEU A 1 364 ? -2.215 10.008 20.185 1.00 89.38 364 LEU A N 1
ATOM 2710 C CA . LEU A 1 364 ? -2.057 10.663 21.479 1.00 89.38 364 LEU A CA 1
ATOM 2711 C C . LEU A 1 364 ? -1.661 12.132 21.307 1.00 89.38 364 LEU A C 1
ATOM 2713 O O . LEU A 1 364 ? -0.592 12.450 20.794 1.00 89.38 364 LEU A O 1
ATOM 2717 N N . VAL A 1 365 ? -2.470 13.043 21.852 1.00 84.88 365 VAL A N 1
ATOM 2718 C CA . VAL A 1 365 ? -2.205 14.497 21.816 1.00 84.88 365 VAL A CA 1
ATOM 2719 C C . VAL A 1 365 ? -0.891 14.875 22.521 1.00 84.88 365 VAL A C 1
ATOM 2721 O O . VAL A 1 365 ? -0.286 15.900 22.220 1.00 84.88 365 VAL A O 1
ATOM 2724 N N . SER A 1 366 ? -0.436 14.067 23.481 1.00 83.94 366 SER A N 1
ATOM 2725 C CA . SER A 1 366 ? 0.743 14.365 24.303 1.00 83.94 366 SER A CA 1
ATOM 2726 C C . SER A 1 366 ? 2.074 14.214 23.565 1.00 83.94 366 SER A C 1
ATOM 2728 O O . SER A 1 366 ? 3.019 14.935 23.887 1.00 83.94 366 SER A O 1
ATOM 2730 N N . ASN A 1 367 ? 2.173 13.267 22.630 1.00 85.94 367 ASN A N 1
ATOM 2731 C CA . ASN A 1 367 ? 3.426 12.909 21.962 1.00 85.94 367 ASN A CA 1
ATOM 2732 C C . ASN A 1 367 ? 3.271 12.543 20.474 1.00 85.94 367 ASN A C 1
ATOM 2734 O O . ASN A 1 367 ? 4.271 12.199 19.854 1.00 85.94 367 ASN A O 1
ATOM 2738 N N . GLY A 1 368 ? 2.060 12.605 19.912 1.00 85.81 368 GLY A N 1
ATOM 2739 C CA . GLY A 1 368 ? 1.775 12.271 18.514 1.00 85.81 368 GLY A CA 1
ATOM 2740 C C . GLY A 1 368 ? 1.771 10.774 18.199 1.00 85.81 368 GLY A C 1
ATOM 2741 O O . GLY A 1 368 ? 1.606 10.411 17.043 1.00 85.81 368 GLY A O 1
ATOM 2742 N N . GLN A 1 369 ? 1.943 9.900 19.195 1.00 90.62 369 GLN A N 1
ATOM 2743 C CA . GLN A 1 369 ? 2.068 8.462 18.970 1.00 90.62 369 GLN A CA 1
ATOM 2744 C C . GLN A 1 369 ? 0.703 7.799 18.743 1.00 90.62 369 GLN A C 1
ATOM 2746 O O . GLN A 1 369 ? -0.248 8.064 19.482 1.00 90.62 369 GLN A O 1
ATOM 2751 N N . TRP A 1 370 ? 0.640 6.872 17.789 1.00 93.38 370 TRP A N 1
ATOM 2752 C CA . TRP A 1 370 ? -0.494 5.970 17.596 1.00 93.38 370 TRP A CA 1
ATOM 2753 C C . TRP A 1 370 ? -0.539 4.863 18.660 1.00 93.38 370 TRP A C 1
ATOM 2755 O O . TRP A 1 370 ? 0.481 4.253 19.006 1.00 93.38 370 TRP A O 1
ATOM 2765 N N . VAL A 1 371 ? -1.730 4.618 19.205 1.00 93.31 371 VAL A N 1
ATOM 2766 C CA . VAL A 1 371 ? -2.016 3.567 20.195 1.00 93.31 371 VAL A CA 1
ATOM 2767 C C . VAL A 1 371 ? -3.349 2.892 19.891 1.00 93.31 371 VAL A C 1
ATOM 2769 O O . VAL A 1 371 ? -4.252 3.533 19.360 1.00 93.31 371 VAL A O 1
ATOM 2772 N N . GLY A 1 372 ? -3.475 1.620 20.266 1.00 94.06 372 GLY A N 1
ATOM 2773 C CA . GLY A 1 372 ? -4.587 0.745 19.890 1.00 94.06 372 GLY A CA 1
ATOM 2774 C C . GLY A 1 372 ? -4.074 -0.567 19.297 1.00 94.06 372 GLY A C 1
ATOM 2775 O O . GLY A 1 372 ? -2.866 -0.832 19.329 1.00 94.06 372 GLY A O 1
ATOM 2776 N N . SER A 1 373 ? -4.989 -1.395 18.809 1.00 94.25 373 SER A N 1
ATOM 2777 C CA . SER A 1 373 ? -4.704 -2.670 18.155 1.00 94.25 373 SER A CA 1
ATOM 2778 C C . SER A 1 373 ? -4.412 -2.503 16.672 1.00 94.25 373 SER A C 1
ATOM 2780 O O . SER A 1 373 ? -3.686 -3.318 16.117 1.00 94.25 373 SER A O 1
ATOM 2782 N N . LEU A 1 374 ? -4.957 -1.465 16.031 1.00 94.75 374 LEU A N 1
ATOM 2783 C CA . LEU A 1 374 ? -4.641 -1.144 14.647 1.00 94.75 374 LEU A CA 1
ATOM 2784 C C . LEU A 1 374 ? -3.264 -0.467 14.605 1.00 94.75 374 LEU A C 1
ATOM 2786 O O . LEU A 1 374 ? -3.074 0.633 15.125 1.00 94.75 374 LEU A O 1
ATOM 2790 N N . THR A 1 375 ? -2.285 -1.143 14.009 1.00 91.81 375 THR A N 1
ATOM 2791 C CA . THR A 1 375 ? -0.896 -0.658 13.925 1.00 91.81 375 THR A CA 1
ATOM 2792 C C . THR A 1 375 ? -0.447 -0.338 12.503 1.00 91.81 375 THR A C 1
ATOM 2794 O O . THR A 1 375 ? 0.500 0.431 12.317 1.00 91.81 375 THR A O 1
ATOM 2797 N N . SER A 1 376 ? -1.120 -0.912 11.511 1.00 92.88 376 SER A N 1
ATOM 2798 C CA . SER A 1 376 ? -0.811 -0.791 10.089 1.00 92.88 376 SER A CA 1
ATOM 2799 C C . SER A 1 376 ? -2.086 -0.737 9.259 1.00 92.88 376 SER A C 1
ATOM 2801 O O . SER A 1 376 ? -3.126 -1.244 9.677 1.00 92.88 376 SER A O 1
ATOM 2803 N N . LEU A 1 377 ? -1.979 -0.099 8.098 1.00 95.00 377 LEU A N 1
ATOM 2804 C CA . LEU A 1 377 ? -2.956 -0.177 7.022 1.00 95.00 377 LEU A CA 1
ATOM 2805 C C . LEU A 1 377 ? -2.560 -1.343 6.112 1.00 95.00 377 LEU A C 1
ATOM 2807 O O . LEU A 1 377 ? -1.366 -1.574 5.911 1.00 95.00 377 LEU A O 1
ATOM 2811 N N . GLN A 1 378 ? -3.547 -2.090 5.634 1.00 93.00 378 GLN A N 1
ATOM 2812 C CA . GLN A 1 378 ? -3.368 -3.301 4.839 1.00 93.00 378 GLN A CA 1
ATOM 2813 C C . GLN A 1 378 ? -4.220 -3.202 3.576 1.00 93.00 378 GLN A C 1
ATOM 2815 O O . GLN A 1 378 ? -5.351 -2.707 3.643 1.00 93.00 378 GLN A O 1
ATOM 2820 N N . GLY A 1 379 ? -3.694 -3.692 2.451 1.00 92.38 379 GLY A N 1
ATOM 2821 C CA . GLY A 1 379 ? -4.503 -3.928 1.260 1.00 92.38 379 GLY A CA 1
ATOM 2822 C C . GLY A 1 379 ? -5.697 -4.821 1.605 1.00 92.38 379 GLY A C 1
ATOM 2823 O O . GLY A 1 379 ? -5.604 -5.712 2.450 1.00 92.38 379 GLY A O 1
ATOM 2824 N N . GLY A 1 380 ? -6.862 -4.528 1.030 1.00 94.06 380 GLY A N 1
ATOM 2825 C CA . GLY A 1 380 ? -8.070 -5.334 1.232 1.00 94.06 380 GLY A CA 1
ATOM 2826 C C . GLY A 1 380 ? -8.889 -4.972 2.462 1.00 94.06 380 GLY A C 1
ATOM 2827 O O . GLY A 1 380 ? -9.986 -5.499 2.639 1.00 94.06 380 GLY A O 1
ATOM 2828 N N . LYS A 1 381 ? -8.398 -4.070 3.318 1.00 95.94 381 LYS A N 1
ATOM 2829 C CA . LYS A 1 381 ? -9.093 -3.623 4.531 1.00 95.94 381 LYS A CA 1
ATOM 2830 C C . LYS A 1 381 ? -9.535 -2.170 4.397 1.00 95.94 381 LYS A C 1
ATOM 2832 O O . LYS A 1 381 ? -8.745 -1.291 4.070 1.00 95.94 381 LYS A O 1
ATOM 2837 N N . GLY A 1 382 ? -10.804 -1.912 4.704 1.00 96.88 382 GLY A N 1
ATOM 2838 C CA . GLY A 1 382 ? -11.356 -0.557 4.727 1.00 96.88 382 GLY A CA 1
ATOM 2839 C C . GLY A 1 382 ? -11.133 0.143 6.068 1.00 96.88 382 GLY A C 1
ATOM 2840 O O . GLY A 1 382 ? -11.022 -0.500 7.117 1.00 96.88 382 GLY A O 1
ATOM 2841 N N . TYR A 1 383 ? -11.114 1.479 6.049 1.00 98.00 383 TYR A N 1
ATOM 2842 C CA . TYR A 1 383 ? -10.871 2.276 7.250 1.00 98.00 383 TYR A CA 1
ATOM 2843 C C . TYR A 1 383 ? -11.767 3.507 7.328 1.00 98.00 383 TYR A C 1
ATOM 2845 O O . TYR A 1 383 ? -11.854 4.303 6.398 1.00 98.00 383 TYR A O 1
ATOM 2853 N N . TRP A 1 384 ? -12.357 3.726 8.497 1.00 97.94 384 TRP A N 1
ATOM 2854 C CA . TRP A 1 384 ? -12.938 5.008 8.866 1.00 97.94 384 TRP A CA 1
ATOM 2855 C C . TRP A 1 384 ? -11.841 5.932 9.393 1.00 97.94 384 TRP A C 1
ATOM 2857 O O . TRP A 1 384 ? -11.387 5.802 10.535 1.00 97.94 384 TRP A O 1
ATOM 2867 N N . MET A 1 385 ? -11.416 6.865 8.547 1.00 97.25 385 MET A N 1
ATOM 2868 C CA . MET A 1 385 ? -10.414 7.886 8.831 1.00 97.25 385 MET A CA 1
ATOM 2869 C C . MET A 1 385 ? -11.103 9.125 9.408 1.00 97.25 385 MET A C 1
ATOM 2871 O O . MET A 1 385 ? -11.925 9.760 8.742 1.00 97.25 385 MET A O 1
ATOM 2875 N N . VAL A 1 386 ? -10.792 9.475 10.658 1.00 96.62 386 VAL A N 1
ATOM 2876 C CA . VAL A 1 386 ? -11.442 10.602 11.340 1.00 96.62 386 VAL A CA 1
ATOM 2877 C C . VAL A 1 386 ? -10.535 11.830 11.326 1.00 96.62 386 VAL A C 1
ATOM 2879 O O . VAL A 1 386 ? -9.524 11.879 12.039 1.00 96.62 386 VAL A O 1
ATOM 2882 N N . SER A 1 387 ? -10.919 12.824 10.529 1.00 95.69 387 SER A N 1
ATOM 2883 C CA . SER A 1 387 ? -10.214 14.095 10.372 1.00 95.69 387 SER A CA 1
ATOM 2884 C C . SER A 1 387 ? -10.828 15.195 11.240 1.00 95.69 387 SER A C 1
ATOM 2886 O O . SER A 1 387 ? -12.032 15.199 11.489 1.00 95.69 387 SER A O 1
ATOM 2888 N N . THR A 1 388 ? -10.008 16.138 11.711 1.00 95.00 388 THR A N 1
ATOM 2889 C CA . THR A 1 388 ? -10.476 17.371 12.381 1.00 95.00 388 THR A CA 1
ATOM 2890 C C . THR A 1 388 ? -10.680 18.561 11.439 1.00 95.00 388 THR A C 1
ATOM 2892 O O . THR A 1 388 ? -11.057 19.639 11.901 1.00 95.00 388 THR A O 1
ATOM 2895 N N . ASP A 1 389 ? -10.301 18.424 10.168 1.00 95.31 389 ASP A N 1
ATOM 2896 C CA . ASP A 1 389 ? -10.382 19.498 9.175 1.00 95.31 389 ASP A CA 1
ATOM 2897 C C . ASP A 1 389 ? -10.633 18.929 7.773 1.00 95.31 389 ASP A C 1
ATOM 2899 O O . ASP A 1 389 ? -10.407 17.747 7.508 1.00 95.31 389 ASP A O 1
ATOM 2903 N N . TYR A 1 390 ? -11.078 19.791 6.869 1.00 96.38 390 TYR A N 1
ATOM 2904 C CA . TYR A 1 390 ? -11.194 19.467 5.455 1.00 96.38 390 TYR A CA 1
ATOM 2905 C C . TYR A 1 390 ? -9.817 19.490 4.777 1.00 96.38 390 TYR A C 1
ATOM 2907 O O . TYR A 1 390 ? -9.071 20.467 4.891 1.00 96.38 390 TYR A O 1
ATOM 2915 N N . VAL A 1 391 ? -9.511 18.450 4.005 1.00 96.62 391 VAL A N 1
ATOM 2916 C CA . VAL A 1 391 ? -8.292 18.316 3.207 1.00 96.62 391 VAL A CA 1
ATOM 2917 C C . VAL A 1 391 ? -8.668 18.118 1.744 1.00 96.62 391 VAL A C 1
ATOM 2919 O O . VAL A 1 391 ? -9.253 17.113 1.362 1.00 96.62 391 VAL A O 1
ATOM 2922 N N . GLU A 1 392 ? -8.296 19.089 0.910 1.00 95.31 392 GLU A N 1
ATOM 2923 C CA . GLU A 1 392 ? -8.631 19.102 -0.522 1.00 95.31 392 GLU A CA 1
ATOM 2924 C C . GLU A 1 392 ? -7.935 17.992 -1.321 1.00 95.31 392 GLU A C 1
ATOM 2926 O O . GLU A 1 392 ? -8.461 17.538 -2.330 1.00 95.31 392 GLU A O 1
ATOM 2931 N N . SER A 1 393 ? -6.732 17.595 -0.906 1.00 95.12 393 SER A N 1
ATOM 2932 C CA . SER A 1 393 ? -5.927 16.601 -1.606 1.00 95.12 393 SER A CA 1
ATOM 2933 C C . SER A 1 393 ? -4.976 15.919 -0.624 1.00 95.12 393 SER A C 1
ATOM 2935 O O . SER A 1 393 ? -4.205 16.572 0.093 1.00 95.12 393 SER A O 1
ATOM 2937 N N . PHE A 1 394 ? -5.068 14.598 -0.577 1.00 95.38 394 PHE A N 1
ATOM 2938 C CA . PHE A 1 394 ? -4.226 13.699 0.198 1.00 95.38 394 PHE A CA 1
ATOM 2939 C C . PHE A 1 394 ? -3.819 12.514 -0.682 1.00 95.38 394 PHE A C 1
ATOM 2941 O O . PHE A 1 394 ? -4.614 12.060 -1.494 1.00 95.38 394 PHE A O 1
ATOM 2948 N N . GLU A 1 395 ? -2.601 12.014 -0.509 1.00 97.12 395 GLU A N 1
ATOM 2949 C CA . GLU A 1 395 ? -2.098 10.791 -1.134 1.00 97.12 395 GLU A CA 1
ATOM 2950 C C . GLU A 1 395 ? -1.297 10.026 -0.073 1.00 97.12 395 GLU A C 1
ATOM 2952 O O . GLU A 1 395 ? -0.536 10.635 0.688 1.00 97.12 395 GLU A O 1
ATOM 2957 N N . TYR A 1 396 ? -1.497 8.709 0.007 1.00 96.31 396 TYR A N 1
ATOM 2958 C CA . TYR A 1 396 ? -0.710 7.846 0.888 1.00 96.31 396 TYR A CA 1
ATOM 2959 C C . TYR A 1 396 ? 0.733 7.749 0.390 1.00 96.31 396 TYR A C 1
ATOM 2961 O O . TYR A 1 396 ? 0.979 7.620 -0.809 1.00 96.31 396 TYR A O 1
ATOM 2969 N N . ASN A 1 397 ? 1.689 7.726 1.317 1.00 95.31 397 ASN A N 1
ATOM 2970 C CA . ASN A 1 397 ? 3.083 7.471 0.965 1.00 95.31 397 ASN A CA 1
ATOM 2971 C C . ASN A 1 397 ? 3.239 6.069 0.348 1.00 95.31 397 ASN A C 1
ATOM 2973 O O . ASN A 1 397 ? 2.690 5.102 0.872 1.00 95.31 397 ASN A O 1
ATOM 2977 N N . VAL A 1 398 ? 4.041 5.959 -0.714 1.00 92.69 398 VAL A N 1
ATOM 2978 C CA . VAL A 1 398 ? 4.392 4.672 -1.337 1.00 92.69 398 VAL A CA 1
ATOM 2979 C C . VAL A 1 398 ? 5.105 3.768 -0.310 1.00 92.69 398 VAL A C 1
ATOM 2981 O O . VAL A 1 398 ? 6.002 4.254 0.397 1.00 92.69 398 VAL A O 1
ATOM 2984 N N . PRO A 1 399 ? 4.737 2.478 -0.183 1.00 89.19 399 PRO A N 1
ATOM 2985 C CA . PRO A 1 399 ? 5.461 1.514 0.645 1.00 89.19 399 PRO A CA 1
ATOM 2986 C C . PRO A 1 399 ? 6.953 1.427 0.272 1.00 89.19 399 PRO A C 1
ATOM 2988 O O . PRO A 1 399 ? 7.319 1.296 -0.890 1.00 89.19 399 PRO A O 1
ATOM 2991 N N . ASP A 1 400 ? 7.847 1.510 1.265 1.00 79.25 400 ASP A N 1
ATOM 2992 C CA . ASP A 1 400 ? 9.298 1.384 1.052 1.00 79.25 400 ASP A CA 1
ATOM 2993 C C . ASP A 1 400 ? 9.724 -0.087 1.177 1.00 79.25 400 ASP A C 1
ATOM 2995 O O . ASP A 1 400 ? 10.023 -0.560 2.276 1.00 79.25 400 ASP A O 1
ATOM 2999 N N . LEU A 1 401 ? 9.779 -0.797 0.047 1.00 66.69 401 LEU A N 1
ATOM 3000 C CA . LEU A 1 401 ? 10.182 -2.210 -0.029 1.00 66.69 401 LEU A CA 1
ATOM 3001 C C . LEU A 1 401 ? 11.669 -2.443 0.297 1.00 66.69 401 LEU A C 1
ATOM 3003 O O . LEU A 1 401 ? 12.064 -3.533 0.712 1.00 66.69 401 LEU A O 1
ATOM 3007 N N . SER A 1 402 ? 12.512 -1.410 0.164 1.00 54.41 402 SER A N 1
ATOM 3008 C CA . SER A 1 402 ? 13.959 -1.490 0.434 1.00 54.41 402 SER A CA 1
ATOM 3009 C C . SER A 1 402 ? 14.275 -1.540 1.929 1.00 54.41 402 SER A C 1
ATOM 3011 O O . SER A 1 402 ? 15.311 -2.056 2.365 1.00 54.41 402 SER A O 1
ATOM 3013 N N . ARG A 1 403 ? 13.353 -1.017 2.738 1.00 46.34 403 ARG A N 1
ATOM 3014 C CA . ARG A 1 403 ? 13.339 -1.177 4.180 1.00 46.34 403 ARG A CA 1
ATOM 3015 C C . ARG A 1 403 ? 12.278 -2.202 4.516 1.00 46.34 403 ARG A C 1
ATOM 3017 O O . ARG A 1 403 ? 11.225 -1.849 5.040 1.00 46.34 403 ARG A O 1
ATOM 3024 N N . SER A 1 404 ? 12.627 -3.473 4.346 1.00 40.88 404 SER A N 1
ATOM 3025 C CA . SER A 1 404 ? 12.043 -4.568 5.120 1.00 40.88 404 SER A CA 1
ATOM 3026 C C . SER A 1 404 ? 12.342 -4.356 6.612 1.00 40.88 404 SER A C 1
ATOM 3028 O O . SER A 1 404 ? 13.068 -5.094 7.275 1.00 40.88 404 SER A O 1
ATOM 3030 N N . PHE A 1 405 ? 11.794 -3.284 7.186 1.00 43.72 405 PHE A N 1
ATOM 3031 C CA . PHE A 1 405 ? 11.407 -3.325 8.570 1.00 43.72 405 PHE A CA 1
ATOM 3032 C C . PHE A 1 405 ? 10.488 -4.528 8.643 1.00 43.72 405 PHE A C 1
ATOM 3034 O O . PHE A 1 405 ? 9.456 -4.553 7.981 1.00 43.72 405 PHE A O 1
ATOM 3041 N N . GLU A 1 406 ? 10.902 -5.535 9.407 1.00 42.75 406 GLU A N 1
ATOM 3042 C CA . GLU A 1 406 ? 9.973 -6.454 10.038 1.00 42.75 406 GLU A CA 1
ATOM 3043 C C . GLU A 1 406 ? 8.901 -5.568 10.679 1.00 42.75 406 GLU A C 1
ATOM 3045 O O . GLU A 1 406 ? 9.069 -5.051 11.792 1.00 42.75 406 GLU A O 1
ATOM 3050 N N . ILE A 1 407 ? 7.824 -5.299 9.939 1.00 49.75 407 ILE A N 1
ATOM 3051 C CA . ILE A 1 407 ? 6.581 -4.861 10.524 1.00 49.75 407 ILE A CA 1
ATOM 3052 C C . ILE A 1 407 ? 6.276 -6.057 11.409 1.00 49.75 407 ILE A C 1
ATOM 3054 O O . ILE A 1 407 ? 5.931 -7.128 10.920 1.00 49.75 407 ILE A O 1
ATOM 3058 N N . ASN A 1 408 ? 6.558 -5.929 12.708 1.00 45.25 408 ASN A N 1
ATOM 3059 C CA . ASN A 1 408 ? 6.036 -6.851 13.701 1.00 45.25 408 ASN A CA 1
ATOM 3060 C C . ASN A 1 408 ? 4.533 -6.609 13.679 1.00 45.25 408 ASN A C 1
ATOM 3062 O O . ASN A 1 408 ? 4.008 -5.854 14.500 1.00 45.25 408 ASN A O 1
ATOM 3066 N N . GLU A 1 409 ? 3.892 -7.153 12.648 1.00 55.50 409 GLU A N 1
ATOM 3067 C CA . GLU A 1 409 ? 2.467 -7.167 12.471 1.00 55.50 409 GLU A CA 1
ATOM 3068 C C . GLU A 1 409 ? 1.931 -7.751 13.762 1.00 55.50 409 GLU A C 1
ATOM 3070 O O . GLU A 1 409 ? 2.271 -8.867 14.172 1.00 55.50 409 GLU A O 1
ATOM 3075 N N . TYR A 1 410 ? 1.196 -6.926 14.495 1.00 56.75 410 TYR A N 1
ATOM 3076 C CA . TYR A 1 410 ? 0.536 -7.406 15.683 1.00 56.75 410 TYR A CA 1
ATOM 3077 C C . TYR A 1 410 ? -0.654 -8.230 15.205 1.00 56.75 410 TYR A C 1
ATOM 3079 O O . TYR A 1 410 ? -1.766 -7.722 15.104 1.00 56.75 410 TYR A O 1
ATOM 3087 N N . ILE A 1 411 ? -0.391 -9.494 14.867 1.00 64.50 411 ILE A N 1
ATOM 3088 C CA . ILE A 1 411 ? -1.426 -10.457 14.515 1.00 64.50 411 ILE A CA 1
ATOM 3089 C C . ILE A 1 411 ? -2.291 -10.615 15.758 1.00 64.50 411 ILE A C 1
ATOM 3091 O O . ILE A 1 411 ? -1.837 -11.125 16.790 1.00 64.50 411 ILE A O 1
ATOM 3095 N N . ILE A 1 412 ? -3.521 -10.114 15.676 1.00 71.31 412 ILE A N 1
ATOM 3096 C CA . ILE A 1 412 ? -4.494 -10.263 16.747 1.00 71.31 412 ILE A CA 1
ATOM 3097 C C . ILE A 1 412 ? -4.838 -11.751 16.802 1.00 71.31 412 ILE A C 1
ATOM 3099 O O . ILE A 1 412 ? -5.321 -12.291 15.811 1.00 71.31 412 ILE A O 1
ATOM 3103 N N . PRO A 1 413 ? -4.565 -12.440 17.921 1.00 79.38 413 PRO A N 1
ATOM 3104 C CA . PRO A 1 413 ? -4.880 -13.854 18.017 1.00 79.38 413 PRO A CA 1
ATOM 3105 C C . PRO A 1 413 ? -6.391 -14.072 17.944 1.00 79.38 413 PRO A C 1
ATOM 3107 O O . PRO A 1 413 ? -7.154 -13.268 18.490 1.00 79.38 413 PRO A O 1
ATOM 3110 N N . ASP A 1 414 ? -6.801 -15.196 17.360 1.00 83.56 414 ASP A N 1
ATOM 3111 C CA . ASP A 1 414 ? -8.204 -15.602 17.345 1.00 83.56 414 ASP A CA 1
ATOM 3112 C C . ASP A 1 414 ? -8.781 -15.673 18.759 1.00 83.56 414 ASP A C 1
ATOM 3114 O O . ASP A 1 414 ? -8.193 -16.239 19.689 1.00 83.56 414 ASP A O 1
ATOM 3118 N N . ILE A 1 415 ? -9.980 -15.115 18.906 1.00 89.69 415 ILE A N 1
ATOM 3119 C CA . ILE A 1 415 ? -10.732 -15.172 20.152 1.00 89.69 415 ILE A CA 1
ATOM 3120 C C . ILE A 1 415 ? -11.286 -16.599 20.332 1.00 89.69 415 ILE A C 1
ATOM 3122 O O . ILE A 1 415 ? -11.872 -17.146 19.393 1.00 89.69 415 ILE A O 1
ATOM 3126 N N . PRO A 1 416 ? -11.149 -17.217 21.524 1.00 90.50 416 PRO A N 1
ATOM 3127 C CA . PRO A 1 416 ? -11.725 -18.531 21.798 1.00 90.50 416 PRO A CA 1
ATOM 3128 C C . PRO A 1 416 ? -13.231 -18.572 21.518 1.00 90.50 416 PRO A C 1
ATOM 3130 O O . PRO A 1 416 ? -13.934 -17.618 21.843 1.00 90.50 416 PRO A O 1
ATOM 3133 N N . ASP A 1 417 ? -13.740 -19.700 21.007 1.00 88.81 417 ASP A N 1
ATOM 3134 C CA . ASP A 1 417 ? -15.149 -19.851 20.594 1.00 88.81 417 ASP A CA 1
ATOM 3135 C C . ASP A 1 417 ? -16.171 -19.443 21.671 1.00 88.81 417 ASP A C 1
ATOM 3137 O O . ASP A 1 417 ? -17.241 -18.934 21.360 1.00 88.81 417 ASP A O 1
ATOM 3141 N N . GLU A 1 418 ? -15.843 -19.639 22.950 1.00 91.19 418 GLU A N 1
ATOM 3142 C CA . GLU A 1 418 ? -16.701 -19.269 24.084 1.00 91.19 418 GLU A CA 1
ATOM 3143 C C . GLU A 1 418 ? -16.823 -17.754 24.326 1.00 91.19 418 GLU A C 1
ATOM 3145 O O . GLU A 1 418 ? -17.731 -17.326 25.038 1.00 91.19 418 GLU A O 1
ATOM 3150 N N . PHE A 1 419 ? -15.933 -16.956 23.731 1.00 94.50 419 PHE A N 1
ATOM 3151 C CA . PHE A 1 419 ? -15.917 -15.493 23.802 1.00 94.50 419 PHE A CA 1
ATOM 3152 C C . PHE A 1 419 ? -16.095 -14.825 22.433 1.00 94.50 419 PHE A C 1
ATOM 3154 O O . PHE A 1 419 ? -15.943 -13.605 22.334 1.00 94.50 419 PHE A O 1
ATOM 3161 N N . LYS A 1 420 ? -16.395 -15.602 21.382 1.00 91.88 420 LYS A N 1
ATOM 3162 C CA . LYS A 1 420 ? -16.691 -15.060 20.055 1.00 91.88 420 LYS A CA 1
ATOM 3163 C C . LYS A 1 420 ? -17.928 -14.164 20.104 1.00 91.88 420 LYS A C 1
ATOM 3165 O O . LYS A 1 420 ? -18.880 -14.414 20.843 1.00 91.88 420 LYS A O 1
ATOM 3170 N N . TYR A 1 421 ? -17.877 -13.116 19.299 1.00 93.44 421 TYR A N 1
ATOM 3171 C CA . TYR A 1 421 ? -18.946 -12.158 19.077 1.00 93.44 421 TYR A CA 1
ATOM 3172 C C . TYR A 1 421 ? -18.968 -11.812 17.587 1.00 93.44 421 TYR A C 1
ATOM 3174 O O . TYR A 1 421 ? -17.994 -12.043 16.873 1.00 93.44 421 TYR A O 1
ATOM 3182 N N . GLU A 1 422 ? -20.090 -11.280 17.132 1.00 93.00 422 GLU A N 1
ATOM 3183 C CA . GLU A 1 422 ? -20.352 -10.955 15.738 1.00 93.00 422 GLU A CA 1
ATOM 3184 C C . GLU A 1 422 ? -19.836 -9.552 15.432 1.00 93.00 422 GLU A C 1
ATOM 3186 O O . GLU A 1 422 ? -20.067 -8.609 16.198 1.00 93.00 422 GLU A O 1
ATOM 3191 N N . GLN A 1 423 ? -19.163 -9.395 14.295 1.00 95.00 423 GLN A N 1
ATOM 3192 C CA . GLN A 1 423 ? -18.770 -8.075 13.824 1.00 95.00 423 GLN A CA 1
ATOM 3193 C C . GLN A 1 423 ? -20.021 -7.289 13.416 1.00 95.00 423 GLN A C 1
ATOM 3195 O O . GLN A 1 423 ? -20.789 -7.708 12.548 1.00 95.00 423 GLN A O 1
ATOM 3200 N N . SER A 1 424 ? -20.208 -6.123 14.027 1.00 96.44 424 SER A N 1
ATOM 3201 C CA . SER A 1 424 ? -21.286 -5.188 13.702 1.00 96.44 424 SER A CA 1
ATOM 3202 C C . SER A 1 424 ? -20.757 -4.057 12.825 1.00 96.44 424 SER A C 1
ATOM 3204 O O . SER A 1 424 ? -19.609 -3.634 12.984 1.00 96.44 424 SER A O 1
ATOM 3206 N N . THR A 1 425 ? -21.589 -3.526 11.925 1.00 96.00 425 THR A N 1
ATOM 3207 C CA . THR A 1 425 ? -21.252 -2.264 11.242 1.00 96.00 425 THR A CA 1
ATOM 3208 C C . THR A 1 425 ? -21.326 -1.062 12.188 1.00 96.00 425 THR A C 1
ATOM 3210 O O . THR A 1 425 ? -20.767 -0.016 11.873 1.00 96.00 425 THR A O 1
ATOM 3213 N N . ALA A 1 426 ? -22.017 -1.208 13.326 1.00 96.75 426 ALA A N 1
ATOM 3214 C CA . ALA A 1 426 ? -22.104 -0.213 14.387 1.00 96.75 426 ALA A CA 1
ATOM 3215 C C . ALA A 1 426 ? -21.140 -0.585 15.523 1.00 96.75 426 ALA A C 1
ATOM 3217 O O . ALA A 1 426 ? -21.333 -1.586 16.219 1.00 96.75 426 ALA A O 1
ATOM 3218 N N . GLN A 1 427 ? -20.084 0.201 15.718 1.00 97.25 427 GLN A N 1
ATOM 3219 C CA . GLN A 1 427 ? -18.983 -0.164 16.613 1.00 97.25 427 GLN A CA 1
ATOM 3220 C C . GLN A 1 427 ? -18.415 1.033 17.374 1.00 97.25 427 GLN A C 1
ATOM 3222 O O . GLN A 1 427 ? -18.252 2.123 16.831 1.00 97.25 427 GLN A O 1
ATOM 3227 N N . ALA A 1 428 ? -18.061 0.801 18.637 1.00 98.19 428 ALA A N 1
ATOM 3228 C CA . ALA A 1 428 ? -17.356 1.755 19.485 1.00 98.19 428 ALA A CA 1
ATOM 3229 C C . ALA A 1 428 ? -16.143 1.098 20.153 1.00 98.19 428 ALA A C 1
ATOM 3231 O O . ALA A 1 428 ? -16.059 -0.125 20.272 1.00 98.19 428 ALA A O 1
ATOM 3232 N N . PHE A 1 429 ? -15.211 1.917 20.634 1.00 98.25 429 PHE A N 1
ATOM 3233 C CA . PHE A 1 429 ? -13.955 1.474 21.225 1.00 98.25 429 PHE A CA 1
ATOM 3234 C C . PHE A 1 429 ? -13.662 2.187 22.540 1.00 98.25 429 PHE A C 1
ATOM 3236 O O . PHE A 1 429 ? -13.711 3.416 22.649 1.00 98.25 429 PHE A O 1
ATOM 3243 N N . TYR A 1 430 ? -13.281 1.404 23.542 1.00 97.25 430 TYR A N 1
ATOM 3244 C CA . TYR A 1 430 ? -12.921 1.888 24.866 1.00 97.25 430 TYR A CA 1
ATOM 3245 C C . TYR A 1 430 ? -11.439 1.618 25.120 1.00 97.25 430 TYR A C 1
ATOM 3247 O O . TYR A 1 430 ? -11.012 0.477 25.254 1.00 97.25 430 TYR A O 1
ATOM 3255 N N . PHE A 1 431 ? -10.640 2.679 25.176 1.00 96.00 431 PHE A N 1
ATOM 3256 C CA . PHE A 1 431 ? -9.208 2.620 25.430 1.00 96.00 431 PHE A CA 1
ATOM 3257 C C . PHE A 1 431 ? -8.936 2.479 26.921 1.00 96.00 431 PHE A C 1
ATOM 3259 O O . PHE A 1 431 ? -9.270 3.356 27.731 1.00 96.00 431 PHE A O 1
ATOM 3266 N N . VAL A 1 432 ? -8.300 1.363 27.257 1.00 94.56 432 VAL A N 1
ATOM 3267 C CA . VAL A 1 432 ? -7.924 0.972 28.612 1.00 94.56 432 VAL A CA 1
ATOM 3268 C C . VAL A 1 432 ? -6.437 1.212 28.783 1.00 94.56 432 VAL A C 1
ATOM 3270 O O . VAL A 1 432 ? -5.637 0.636 28.054 1.00 94.56 432 VAL A O 1
ATOM 3273 N N . ASN A 1 433 ? -6.059 2.055 29.743 1.00 91.25 433 ASN A N 1
ATOM 3274 C CA . ASN A 1 433 ? -4.662 2.425 29.981 1.00 91.25 433 ASN A CA 1
ATOM 3275 C C . ASN A 1 433 ? -3.956 1.420 30.881 1.00 91.25 433 ASN A C 1
ATOM 3277 O O . ASN A 1 433 ? -2.772 1.158 30.683 1.00 91.25 433 ASN A O 1
ATOM 3281 N N . ASP A 1 434 ? -4.670 0.933 31.896 1.00 90.88 434 ASP A N 1
ATOM 3282 C CA . ASP A 1 434 ? -4.146 0.031 32.915 1.00 90.88 434 ASP A CA 1
ATOM 3283 C C . ASP A 1 434 ? -5.277 -0.779 33.561 1.00 90.88 434 ASP A C 1
ATOM 3285 O O . ASP A 1 434 ? -6.448 -0.384 33.507 1.00 90.88 434 ASP A O 1
ATOM 3289 N N . ILE A 1 435 ? -4.928 -1.906 34.180 1.00 92.19 435 ILE A N 1
ATOM 3290 C CA . ILE A 1 435 ? -5.874 -2.796 34.859 1.00 92.19 435 ILE A CA 1
ATOM 3291 C C . ILE A 1 435 ? -5.309 -3.193 36.227 1.00 92.19 435 ILE A C 1
ATOM 3293 O O . ILE A 1 435 ? -4.283 -3.866 36.331 1.00 92.19 435 ILE A O 1
ATOM 3297 N N . GLU A 1 436 ? -6.012 -2.803 37.288 1.00 90.44 436 GLU A N 1
ATOM 3298 C CA . GLU A 1 436 ? -5.650 -3.076 38.679 1.00 90.44 436 GLU A CA 1
ATOM 3299 C C . GLU A 1 436 ? -6.535 -4.178 39.271 1.00 90.44 436 GLU A C 1
ATOM 3301 O O . GLU A 1 436 ? -7.717 -3.966 39.548 1.00 90.44 436 GLU A O 1
ATOM 3306 N N . LEU A 1 437 ? -5.941 -5.348 39.510 1.00 89.12 437 LEU A N 1
ATOM 3307 C CA . LEU A 1 437 ? -6.611 -6.506 40.105 1.00 89.12 437 LEU A CA 1
ATOM 3308 C C . LEU A 1 437 ? -6.057 -6.783 41.509 1.00 89.12 437 LEU A C 1
ATOM 3310 O O . LEU A 1 437 ? -4.843 -6.711 41.733 1.00 89.12 437 LEU A O 1
ATOM 3314 N N . ASN A 1 438 ? -6.926 -7.136 42.458 1.00 84.25 438 ASN A N 1
ATOM 3315 C CA . ASN A 1 438 ? -6.512 -7.467 43.824 1.00 84.25 438 ASN A CA 1
ATOM 3316 C C . ASN A 1 438 ? -5.699 -8.773 43.882 1.00 84.25 438 ASN A C 1
ATOM 3318 O O . ASN A 1 438 ? -4.735 -8.876 44.647 1.00 84.25 438 ASN A O 1
ATOM 3322 N N . ASP A 1 439 ? -6.062 -9.755 43.053 1.00 82.50 439 ASP A N 1
ATOM 3323 C CA . ASP A 1 439 ? -5.461 -11.091 43.018 1.00 82.50 439 ASP A CA 1
ATOM 3324 C C . ASP A 1 439 ? -4.403 -11.220 41.902 1.00 82.50 439 ASP A C 1
ATOM 3326 O O . ASP A 1 439 ? -4.494 -12.042 40.989 1.00 82.50 439 ASP A O 1
ATOM 3330 N N . GLY A 1 440 ? -3.353 -10.397 42.005 1.00 82.88 440 GLY A N 1
ATOM 3331 C CA . GLY A 1 440 ? -2.168 -10.428 41.133 1.00 82.88 440 GLY A CA 1
ATOM 3332 C C . GLY A 1 440 ? -2.278 -9.546 39.880 1.00 82.88 440 GLY A C 1
ATOM 3333 O O . GLY A 1 440 ? -3.378 -9.191 39.475 1.00 82.88 440 GLY A O 1
ATOM 3334 N N . PRO A 1 441 ? -1.152 -9.173 39.242 1.00 89.69 441 PRO A N 1
ATOM 3335 C CA . PRO A 1 441 ? -1.168 -8.270 38.088 1.00 89.69 441 PRO A CA 1
ATOM 3336 C C . PRO A 1 441 ? -1.876 -8.903 36.884 1.00 89.69 441 PRO A C 1
ATOM 3338 O O . PRO A 1 441 ? -1.916 -10.129 36.772 1.00 89.69 441 PRO A O 1
ATOM 3341 N N . ILE A 1 442 ? -2.407 -8.081 35.977 1.00 92.81 442 ILE A N 1
ATOM 3342 C CA . ILE A 1 442 ? -2.853 -8.548 34.660 1.00 92.81 442 ILE A CA 1
ATOM 3343 C C . ILE A 1 442 ? -1.665 -9.075 33.839 1.00 92.81 442 ILE A C 1
ATOM 3345 O O . ILE A 1 442 ? -0.566 -8.516 33.901 1.00 92.81 442 ILE A O 1
ATOM 3349 N N . GLU A 1 443 ? -1.869 -10.158 33.091 1.00 92.12 443 GLU A N 1
ATOM 3350 C CA . GLU A 1 443 ? -0.839 -10.786 32.259 1.00 92.12 443 GLU A CA 1
ATOM 3351 C C . GLU A 1 443 ? -1.109 -10.528 30.768 1.00 92.12 443 GLU A C 1
ATOM 3353 O O . GLU A 1 443 ? -2.254 -10.384 30.339 1.00 92.12 443 GLU A O 1
ATOM 3358 N N . ILE A 1 444 ? -0.049 -10.449 29.954 1.00 90.38 444 ILE A N 1
ATOM 3359 C CA . ILE A 1 444 ? -0.205 -10.414 28.491 1.00 90.38 444 ILE A CA 1
ATOM 3360 C C . ILE A 1 444 ? -0.861 -11.730 28.061 1.00 90.38 444 ILE A C 1
ATOM 3362 O O . ILE A 1 444 ? -0.369 -12.802 28.415 1.00 90.38 444 ILE A O 1
ATOM 3366 N N . GLY A 1 445 ? -1.948 -11.636 27.296 1.00 83.75 445 GLY A N 1
ATOM 3367 C CA . GLY A 1 445 ? -2.768 -12.786 26.904 1.00 83.75 445 GLY A CA 1
ATOM 3368 C C . GLY A 1 445 ? -4.037 -12.983 27.742 1.00 83.75 445 GLY A C 1
ATOM 3369 O O . GLY A 1 445 ? -4.882 -13.781 27.346 1.00 83.75 445 GLY A O 1
ATOM 3370 N N . ASP A 1 446 ? -4.222 -12.240 28.841 1.00 94.38 446 ASP A N 1
ATOM 3371 C CA . ASP A 1 446 ? -5.543 -12.111 29.473 1.00 94.38 446 ASP A CA 1
ATOM 3372 C C . ASP A 1 446 ? -6.504 -11.373 28.519 1.00 94.38 446 ASP A C 1
ATOM 3374 O O . ASP A 1 446 ? -6.088 -10.500 27.752 1.00 94.38 446 ASP A O 1
ATOM 3378 N N . LEU A 1 447 ? -7.791 -11.723 28.551 1.00 95.81 447 LEU A N 1
ATOM 3379 C CA . LEU A 1 447 ? -8.823 -11.131 27.696 1.00 95.81 447 LEU A CA 1
ATOM 3380 C C . LEU A 1 447 ? -9.636 -10.094 28.468 1.00 95.81 447 LEU A C 1
ATOM 3382 O O . LEU A 1 447 ? -10.124 -10.368 29.562 1.00 95.81 447 LEU A O 1
ATOM 3386 N N . ILE A 1 448 ? -9.834 -8.930 27.862 1.00 96.75 448 ILE A N 1
ATOM 3387 C CA . ILE A 1 448 ? -10.833 -7.945 28.260 1.00 96.75 448 ILE A CA 1
ATOM 3388 C C . ILE A 1 448 ? -12.076 -8.211 27.419 1.00 96.75 448 ILE A C 1
ATOM 3390 O O . ILE A 1 448 ? -12.013 -8.171 26.193 1.00 96.75 448 ILE A O 1
ATOM 3394 N N . LEU A 1 449 ? -13.189 -8.506 28.076 1.00 97.88 449 LEU A N 1
ATOM 3395 C CA . LEU A 1 449 ? -14.470 -8.813 27.456 1.00 97.88 449 LEU A CA 1
ATOM 3396 C C . LEU A 1 449 ? -15.438 -7.658 27.690 1.00 97.88 449 LEU A C 1
ATOM 3398 O O . LEU A 1 449 ? -15.551 -7.175 28.819 1.00 97.88 449 LEU A O 1
ATOM 3402 N N . THR A 1 450 ? -16.161 -7.272 26.647 1.00 98.00 450 THR A N 1
ATOM 3403 C CA . THR A 1 450 ? -17.230 -6.276 26.695 1.00 98.00 450 THR A CA 1
ATOM 3404 C C . THR A 1 450 ? -18.574 -6.979 26.654 1.00 98.00 450 THR A C 1
ATOM 3406 O O . THR A 1 450 ? -18.808 -7.844 25.810 1.00 98.00 450 THR A O 1
ATOM 3409 N N . TYR A 1 451 ? -19.472 -6.584 27.545 1.00 96.62 451 TYR A N 1
ATOM 3410 C CA . TYR A 1 451 ? -20.803 -7.143 27.675 1.00 96.62 451 TYR A CA 1
ATOM 3411 C C . TYR A 1 451 ? -21.876 -6.074 27.472 1.00 96.62 451 TYR A C 1
ATOM 3413 O O . TYR A 1 451 ? -21.783 -4.966 28.004 1.00 96.62 451 TYR A O 1
ATOM 3421 N N . SER A 1 452 ? -22.930 -6.459 26.756 1.00 94.88 452 SER A N 1
ATOM 3422 C CA . SER A 1 452 ? -24.254 -5.848 26.853 1.00 94.88 452 SER A CA 1
ATOM 3423 C C . SER A 1 452 ? -25.127 -6.782 27.681 1.00 94.88 452 SER A C 1
ATOM 3425 O O . SER A 1 452 ? -25.574 -7.830 27.203 1.00 94.88 452 SER A O 1
ATOM 3427 N N . ASN A 1 453 ? -25.355 -6.436 28.948 1.00 88.75 453 ASN A N 1
ATOM 3428 C CA . ASN A 1 453 ? -25.995 -7.329 29.915 1.00 88.75 453 ASN A CA 1
ATOM 3429 C C . ASN A 1 453 ? -25.264 -8.694 29.989 1.00 88.75 453 ASN A C 1
ATOM 3431 O O . ASN A 1 453 ? -24.122 -8.767 30.426 1.00 88.75 453 ASN A O 1
ATOM 3435 N N . ASP A 1 454 ? -25.900 -9.778 29.535 1.00 88.31 454 ASP A N 1
ATOM 3436 C CA . ASP A 1 454 ? -25.343 -11.139 29.551 1.00 88.31 454 ASP A CA 1
ATOM 3437 C C . ASP A 1 454 ? -24.723 -11.569 28.200 1.00 88.31 454 ASP A C 1
ATOM 3439 O O . ASP A 1 454 ? -24.304 -12.719 28.058 1.00 88.31 454 ASP A O 1
ATOM 3443 N N . ILE A 1 455 ? -24.689 -10.685 27.194 1.00 93.19 455 ILE A N 1
ATOM 3444 C CA . ILE A 1 455 ? -24.204 -10.980 25.836 1.00 93.19 455 ILE A CA 1
ATOM 3445 C C . ILE A 1 455 ? -22.813 -10.377 25.649 1.00 93.19 455 ILE A C 1
ATOM 3447 O O . ILE A 1 455 ? -22.615 -9.197 25.929 1.00 93.19 455 ILE A O 1
ATOM 3451 N N . ILE A 1 456 ? -21.864 -11.171 25.149 1.00 96.94 456 ILE A N 1
ATOM 3452 C CA . ILE A 1 456 ? -20.537 -10.680 24.764 1.00 96.94 456 ILE A CA 1
ATOM 3453 C C . ILE A 1 456 ? -20.673 -9.923 23.447 1.00 96.94 456 ILE A C 1
ATOM 3455 O O . ILE A 1 456 ? -21.159 -10.465 22.459 1.00 96.94 456 ILE A O 1
ATOM 3459 N N . VAL A 1 457 ? -20.238 -8.669 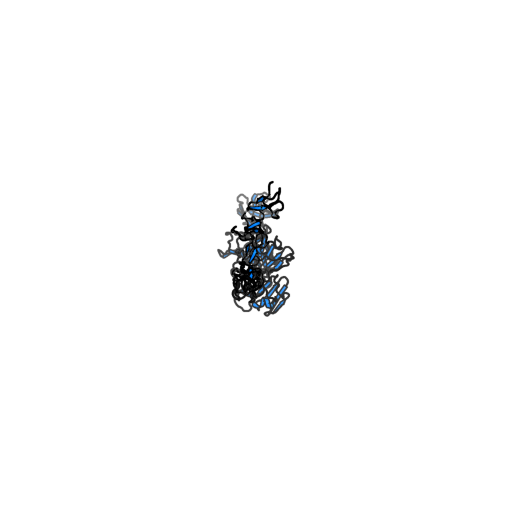23.456 1.00 97.88 457 VAL A N 1
ATOM 3460 C CA . VAL A 1 457 ? -20.294 -7.751 22.308 1.00 97.88 457 VAL A CA 1
ATOM 3461 C C . VAL A 1 457 ? -18.905 -7.246 21.924 1.00 97.88 457 VAL A C 1
ATOM 3463 O O . VAL A 1 457 ? -18.769 -6.302 21.156 1.00 97.88 457 VAL A O 1
ATOM 3466 N N . GLY A 1 458 ? -17.855 -7.817 22.506 1.00 97.56 458 GLY A N 1
ATOM 3467 C CA . GLY A 1 458 ? -16.487 -7.443 22.198 1.00 97.56 458 GLY A CA 1
ATOM 3468 C C . GLY A 1 458 ? -15.472 -8.188 23.045 1.00 97.56 458 GLY A C 1
ATOM 3469 O O . GLY A 1 458 ? -15.750 -8.586 24.178 1.00 97.56 458 GLY A O 1
ATOM 3470 N N . ALA A 1 459 ? -14.275 -8.360 22.496 1.00 96.94 459 ALA A N 1
ATOM 3471 C CA . ALA A 1 459 ? -13.149 -8.957 23.195 1.00 96.94 459 ALA A CA 1
ATOM 3472 C C . ALA A 1 459 ? -11.819 -8.379 22.695 1.00 96.94 459 ALA A C 1
ATOM 3474 O O . ALA A 1 459 ? -11.658 -8.034 21.520 1.00 96.94 459 ALA A O 1
ATOM 3475 N N . ARG A 1 460 ? -10.845 -8.272 23.600 1.00 95.56 460 ARG A N 1
ATOM 3476 C CA . ARG A 1 460 ? -9.500 -7.770 23.309 1.00 95.56 460 ARG A CA 1
ATOM 3477 C C . ARG A 1 460 ? -8.468 -8.429 24.205 1.00 95.56 460 ARG A C 1
ATOM 3479 O O . ARG A 1 460 ? -8.612 -8.415 25.424 1.00 95.56 460 ARG A O 1
ATOM 3486 N N . TYR A 1 461 ? -7.383 -8.925 23.624 1.00 94.31 461 TYR A N 1
ATOM 3487 C CA . TYR A 1 461 ? -6.229 -9.343 24.411 1.00 94.31 461 TYR A CA 1
ATOM 3488 C C . TYR A 1 461 ? -5.518 -8.145 25.034 1.00 94.31 461 TYR A C 1
ATOM 3490 O O . TYR A 1 461 ? -5.221 -7.150 24.370 1.00 94.31 461 TYR A O 1
ATOM 3498 N N . TRP A 1 462 ? -5.186 -8.257 26.316 1.00 93.56 462 TRP A N 1
ATOM 3499 C CA . TRP A 1 462 ? -4.331 -7.287 26.971 1.00 93.56 462 TRP A CA 1
ATOM 3500 C C . TRP A 1 462 ? -2.910 -7.368 26.409 1.00 93.56 462 TRP A C 1
ATOM 3502 O O . TRP A 1 462 ? -2.249 -8.407 26.472 1.00 93.56 462 TRP A O 1
ATOM 3512 N N . SER A 1 463 ? -2.427 -6.243 25.882 1.00 89.12 463 SER A N 1
ATOM 3513 C CA . SER A 1 463 ? -1.110 -6.138 25.242 1.00 89.12 463 SER A CA 1
ATOM 3514 C C . SER A 1 463 ? -0.007 -5.629 26.182 1.00 89.12 463 SER A C 1
ATOM 3516 O O . SER A 1 463 ? 1.145 -5.495 25.769 1.00 89.12 463 SER A O 1
ATOM 3518 N N . GLY A 1 464 ? -0.330 -5.329 27.448 1.00 89.19 464 GLY A N 1
ATOM 3519 C CA . GLY A 1 464 ? 0.609 -4.735 28.413 1.00 89.19 464 GLY A CA 1
ATOM 3520 C C . GLY A 1 464 ? 0.760 -3.213 28.311 1.00 89.19 464 GLY A C 1
ATOM 3521 O O . GLY A 1 464 ? 1.538 -2.623 29.060 1.00 89.19 464 GLY A O 1
ATOM 3522 N N . LYS A 1 465 ? 0.039 -2.574 27.390 1.00 90.38 465 LYS A N 1
ATOM 3523 C CA . LYS A 1 465 ? 0.004 -1.124 27.165 1.00 90.38 465 LYS A CA 1
ATOM 3524 C C . LYS A 1 465 ? -1.430 -0.699 26.856 1.00 90.38 465 LYS A C 1
ATOM 3526 O O . LYS A 1 465 ? -2.297 -1.553 26.698 1.00 90.38 465 LYS A O 1
ATOM 3531 N N . MET A 1 466 ? -1.649 0.613 26.723 1.00 92.38 466 MET A N 1
ATOM 3532 C CA . MET A 1 466 ? -2.953 1.143 26.325 1.00 92.38 466 MET A CA 1
ATOM 3533 C C . MET A 1 466 ? -3.468 0.424 25.070 1.00 92.38 466 MET A C 1
ATOM 3535 O O . MET A 1 466 ? -2.773 0.398 24.050 1.00 92.38 466 MET A O 1
ATOM 3539 N N . ILE A 1 467 ? -4.664 -0.151 25.170 1.00 94.19 467 ILE A N 1
ATOM 3540 C CA . ILE A 1 467 ? -5.298 -0.940 24.113 1.00 94.19 467 ILE A CA 1
ATOM 3541 C C . ILE A 1 467 ? -6.771 -0.552 23.996 1.00 94.19 467 ILE A C 1
ATOM 3543 O O . ILE A 1 467 ? -7.407 -0.200 24.989 1.00 94.19 467 ILE A O 1
ATOM 3547 N N . ASP A 1 468 ? -7.299 -0.582 22.782 1.00 96.12 468 ASP A N 1
ATOM 3548 C CA . ASP A 1 468 ? -8.713 -0.392 22.483 1.00 96.12 468 ASP A CA 1
ATOM 3549 C C . ASP A 1 468 ? -9.489 -1.687 22.721 1.00 96.12 468 ASP A C 1
ATOM 3551 O O . ASP A 1 468 ? -9.056 -2.758 22.317 1.00 96.12 468 ASP A O 1
ATOM 3555 N N . VAL A 1 469 ? -10.646 -1.600 23.366 1.00 97.12 469 VAL A N 1
ATOM 3556 C CA . VAL A 1 469 ? -11.546 -2.735 23.582 1.00 97.12 469 VAL A CA 1
ATOM 3557 C C . VAL A 1 469 ? -12.823 -2.478 22.786 1.00 97.12 469 VAL A C 1
ATOM 3559 O O . VAL A 1 469 ? -13.458 -1.442 23.012 1.00 97.12 469 VAL A O 1
ATOM 3562 N N . PRO A 1 470 ? -13.195 -3.365 21.848 1.00 97.81 470 PRO A N 1
ATOM 3563 C CA . PRO A 1 470 ? -14.351 -3.157 20.998 1.00 97.81 470 PRO A CA 1
ATOM 3564 C C . PRO A 1 470 ? -15.637 -3.343 21.804 1.00 97.81 470 PRO A C 1
ATOM 3566 O O . PRO A 1 470 ? -15.697 -4.127 22.756 1.00 97.81 470 PRO A O 1
ATOM 3569 N N . ALA A 1 471 ? -16.664 -2.609 21.407 1.00 98.19 471 ALA A N 1
ATOM 3570 C CA . ALA A 1 471 ? -18.008 -2.663 21.947 1.00 98.19 471 ALA A CA 1
ATOM 3571 C C . ALA A 1 471 ? -18.985 -2.558 20.771 1.00 98.19 471 ALA A C 1
ATOM 3573 O O . ALA A 1 471 ? -19.232 -1.463 20.258 1.00 98.19 471 ALA A O 1
ATOM 3574 N N . MET A 1 472 ? -19.490 -3.701 20.315 1.00 98.38 472 MET A N 1
ATOM 3575 C CA . MET A 1 472 ? -20.387 -3.779 19.167 1.00 98.38 472 MET A CA 1
ATOM 3576 C C . MET A 1 472 ? -21.804 -3.346 19.540 1.00 98.38 472 MET A C 1
ATOM 3578 O O . MET A 1 472 ? -22.334 -3.702 20.599 1.00 98.38 472 MET A O 1
ATOM 3582 N N . GLY A 1 473 ? -22.408 -2.575 18.644 1.00 98.12 473 GLY A N 1
ATOM 3583 C CA . GLY A 1 473 ? -23.796 -2.152 18.718 1.00 98.12 473 GLY A CA 1
ATOM 3584 C C . GLY A 1 473 ? -24.715 -3.028 17.885 1.00 98.12 473 GLY A C 1
ATOM 3585 O O . GLY A 1 473 ? -24.272 -3.837 17.067 1.00 98.12 473 GLY A O 1
ATOM 3586 N N . ASN A 1 474 ? -26.014 -2.857 18.084 1.00 96.38 474 ASN A N 1
ATOM 3587 C CA . ASN A 1 474 ? -27.019 -3.492 17.248 1.00 96.38 474 ASN A CA 1
ATOM 3588 C C . ASN A 1 474 ? -27.086 -2.801 15.872 1.00 96.38 474 ASN A C 1
ATOM 3590 O O . ASN A 1 474 ? -27.515 -1.654 15.778 1.00 96.38 474 ASN A O 1
ATOM 3594 N N . ASP A 1 475 ? -26.708 -3.504 14.802 1.00 94.00 475 ASP A N 1
ATOM 3595 C CA . ASP A 1 475 ? -26.794 -3.004 13.419 1.00 94.00 475 ASP A CA 1
ATOM 3596 C C . ASP A 1 475 ? -28.112 -3.386 12.718 1.00 94.00 475 ASP A C 1
ATOM 3598 O O . ASP A 1 475 ? -28.260 -3.239 11.502 1.00 94.00 475 ASP A O 1
ATOM 3602 N N . PHE A 1 476 ? -29.099 -3.831 13.501 1.00 90.06 476 PHE A N 1
ATOM 3603 C CA . PHE A 1 476 ? -30.432 -4.255 13.074 1.00 90.06 476 PHE A CA 1
ATOM 3604 C C . PHE A 1 476 ? -30.483 -5.568 12.282 1.00 90.06 476 PHE A C 1
ATOM 3606 O O . PHE A 1 476 ? -31.531 -5.874 11.700 1.00 90.06 476 PHE A O 1
ATOM 3613 N N . TYR A 1 477 ? -29.418 -6.371 12.303 1.00 88.06 477 TYR A N 1
ATOM 3614 C CA . TYR A 1 477 ? -29.456 -7.755 11.836 1.00 88.06 477 TYR A CA 1
ATOM 3615 C C . TYR A 1 477 ? -29.717 -8.745 12.979 1.00 88.06 477 TYR A C 1
ATOM 3617 O O . TYR A 1 477 ? -29.542 -8.452 14.162 1.00 88.06 477 TYR A O 1
ATOM 3625 N N . ASP A 1 478 ? -30.179 -9.948 12.625 1.00 87.62 478 ASP A N 1
ATOM 3626 C CA . ASP A 1 478 ? -30.588 -10.959 13.609 1.00 87.62 478 ASP A CA 1
ATOM 3627 C C . ASP A 1 478 ? -29.429 -11.409 14.523 1.00 87.62 478 ASP A C 1
ATOM 3629 O O . ASP A 1 478 ? -29.667 -11.780 15.674 1.00 87.62 478 ASP A O 1
ATOM 3633 N N . ASN A 1 479 ? -28.185 -11.356 14.034 1.00 88.19 479 ASN A N 1
ATOM 3634 C CA . ASN A 1 479 ? -26.987 -11.779 14.761 1.00 88.19 479 ASN A CA 1
ATOM 3635 C C . ASN A 1 479 ? -26.495 -10.747 15.798 1.00 88.19 479 ASN A C 1
ATOM 3637 O O . ASN A 1 479 ? -25.792 -11.126 16.731 1.00 88.19 479 ASN A O 1
ATOM 3641 N N . THR A 1 480 ? -26.934 -9.486 15.722 1.00 94.00 480 THR A N 1
ATOM 3642 C CA . THR A 1 480 ? -26.596 -8.432 16.701 1.00 94.00 480 THR A CA 1
ATOM 3643 C C . THR A 1 480 ? -27.741 -8.111 17.667 1.00 94.00 480 THR A C 1
ATOM 3645 O O . THR A 1 480 ? -27.697 -7.120 18.400 1.00 94.00 480 THR A O 1
ATOM 3648 N N . ILE A 1 481 ? -28.808 -8.918 17.697 1.00 91.56 481 ILE A N 1
ATOM 3649 C CA . ILE A 1 481 ? -29.919 -8.698 18.631 1.00 91.56 481 ILE A CA 1
ATOM 3650 C C . ILE A 1 481 ? -29.410 -8.769 20.077 1.00 91.56 481 ILE A C 1
ATOM 3652 O O . ILE A 1 481 ? -28.877 -9.784 20.523 1.00 91.56 481 ILE A O 1
ATOM 3656 N N . GLY A 1 482 ? -29.667 -7.705 20.842 1.00 91.44 482 GLY A N 1
ATOM 3657 C CA . GLY A 1 482 ? -29.246 -7.587 22.241 1.00 91.44 482 GLY A CA 1
ATOM 3658 C C . GLY A 1 482 ? -27.856 -6.976 22.427 1.00 91.44 482 GLY A C 1
ATOM 3659 O O . GLY A 1 482 ? -27.404 -6.861 23.567 1.00 91.44 482 GLY A O 1
ATOM 3660 N N . TYR A 1 483 ? -27.204 -6.559 21.338 1.00 97.75 483 TYR A N 1
ATOM 3661 C CA . TYR A 1 483 ? -25.994 -5.742 21.397 1.00 97.75 483 TYR A CA 1
ATOM 3662 C C . TYR A 1 483 ? -26.323 -4.336 21.922 1.00 97.75 483 TYR A C 1
ATOM 3664 O O . TYR A 1 483 ? -27.478 -4.045 22.238 1.00 97.75 483 TYR A O 1
ATOM 3672 N N . LEU A 1 484 ? -25.304 -3.492 22.094 1.00 97.06 484 LEU A N 1
ATOM 3673 C CA . LEU A 1 484 ? -25.475 -2.157 22.669 1.00 97.06 484 LEU A CA 1
ATOM 3674 C C . LEU A 1 484 ? -26.346 -1.272 21.766 1.00 97.06 484 LEU A C 1
ATOM 3676 O O . LEU A 1 484 ? -26.236 -1.307 20.540 1.00 97.06 484 LEU A O 1
ATOM 3680 N N . GLU A 1 485 ? -27.204 -0.471 22.384 1.00 96.81 485 GLU A N 1
ATOM 3681 C CA . GLU A 1 485 ? -27.972 0.586 21.732 1.00 96.81 485 GLU A CA 1
ATOM 3682 C C . GLU A 1 485 ? -27.435 1.962 22.161 1.00 96.81 485 GLU A C 1
ATOM 3684 O O . GLU A 1 485 ? -26.745 2.102 23.174 1.00 96.81 485 GLU A O 1
ATOM 3689 N N . GLU A 1 486 ? -27.776 3.007 21.405 1.00 96.19 486 GLU A N 1
ATOM 3690 C CA . GLU A 1 486 ? -27.411 4.394 21.726 1.00 96.19 486 GLU A CA 1
ATOM 3691 C C . GLU A 1 486 ? -27.785 4.772 23.171 1.00 96.19 486 GLU A C 1
ATOM 3693 O O . GLU A 1 486 ? -28.963 4.768 23.551 1.00 96.19 486 GLU A O 1
ATOM 3698 N N . GLY A 1 487 ? -26.783 5.145 23.971 1.00 91.62 487 GLY A N 1
ATOM 3699 C CA . GLY A 1 487 ? -26.940 5.503 25.382 1.00 91.62 487 GLY A CA 1
ATOM 3700 C C . GLY A 1 487 ? -26.689 4.366 26.382 1.00 91.62 487 GLY A C 1
ATOM 3701 O O . GLY A 1 487 ? -26.641 4.630 27.586 1.00 91.62 487 GLY A O 1
ATOM 3702 N N . ASP A 1 488 ? -26.529 3.117 25.935 1.00 94.31 488 ASP A N 1
ATOM 3703 C CA . ASP A 1 488 ? -26.235 1.992 26.830 1.00 94.31 488 ASP A CA 1
ATOM 3704 C C . ASP A 1 488 ? -24.829 2.104 27.429 1.00 94.31 488 ASP A C 1
ATOM 3706 O O . ASP A 1 488 ? -23.928 2.685 26.840 1.00 94.31 488 ASP A O 1
ATOM 3710 N N . ILE A 1 489 ? -24.599 1.539 28.614 1.00 93.62 489 ILE A N 1
ATOM 3711 C CA . ILE A 1 489 ? -23.269 1.540 29.241 1.00 93.62 489 ILE A CA 1
ATOM 3712 C C . ILE A 1 489 ? -22.714 0.115 29.174 1.00 93.62 489 ILE A C 1
ATOM 3714 O O . ILE A 1 489 ? -23.330 -0.777 29.763 1.00 93.62 489 ILE A O 1
ATOM 3718 N N . PRO A 1 490 ? -21.573 -0.123 28.499 1.00 95.88 490 PRO A N 1
ATOM 3719 C CA . PRO A 1 490 ? -20.988 -1.454 28.434 1.00 95.88 490 PRO A CA 1
ATOM 3720 C C . PRO A 1 490 ? -20.432 -1.898 29.785 1.00 95.88 490 PRO A C 1
ATOM 3722 O O . PRO A 1 490 ? -19.893 -1.105 30.563 1.00 95.88 490 PRO A O 1
ATOM 3725 N N . GLU A 1 491 ? -20.511 -3.200 30.031 1.00 93.50 491 GLU A N 1
ATOM 3726 C CA . GLU A 1 491 ? -19.892 -3.852 31.180 1.00 93.50 491 GLU A CA 1
ATOM 3727 C C . GLU A 1 491 ? -18.588 -4.533 30.754 1.00 93.50 491 GLU A C 1
ATOM 3729 O O . GLU A 1 491 ? -18.514 -5.120 29.676 1.00 93.50 491 GLU A O 1
ATOM 3734 N N . PHE A 1 492 ? -17.556 -4.486 31.597 1.00 95.31 492 PHE A N 1
ATOM 3735 C CA . PHE A 1 492 ? -16.267 -5.107 31.294 1.00 95.31 492 PHE A CA 1
ATOM 3736 C C . PHE A 1 492 ? -15.964 -6.255 32.254 1.00 95.31 492 PHE A C 1
ATOM 3738 O O . PHE A 1 492 ? -16.228 -6.177 33.458 1.00 95.31 492 PHE A O 1
ATOM 3745 N N . LYS A 1 493 ? -15.356 -7.319 31.727 1.00 94.94 493 LYS A N 1
ATOM 3746 C CA . LYS A 1 493 ? -14.832 -8.438 32.519 1.00 94.94 493 LYS A CA 1
ATOM 3747 C C . LYS A 1 493 ? -13.439 -8.817 32.047 1.00 94.94 493 LYS A C 1
ATOM 3749 O O . LYS A 1 493 ? -13.130 -8.681 30.869 1.00 94.94 493 LYS A O 1
ATOM 3754 N N . ILE A 1 494 ? -12.616 -9.332 32.953 1.00 96.00 494 ILE A N 1
ATOM 3755 C CA . ILE A 1 494 ? -11.323 -9.931 32.615 1.00 96.00 494 ILE A CA 1
ATOM 3756 C C . ILE A 1 494 ? -11.441 -11.441 32.667 1.00 96.00 494 ILE A C 1
ATOM 3758 O O . ILE A 1 494 ? -11.831 -11.988 33.696 1.00 96.00 494 ILE A O 1
ATOM 3762 N N . TYR A 1 495 ? -11.062 -12.107 31.584 1.00 95.44 495 TYR A N 1
ATOM 3763 C CA . TYR A 1 495 ? -10.813 -13.537 31.576 1.00 95.44 495 TYR A CA 1
ATOM 3764 C C . TYR A 1 495 ? -9.312 -13.804 31.677 1.00 95.44 495 TYR A C 1
ATOM 3766 O O . TYR A 1 495 ? -8.521 -13.415 30.815 1.00 95.44 495 TYR A O 1
ATOM 3774 N N . ARG A 1 496 ? -8.926 -14.475 32.758 1.00 93.62 496 ARG A N 1
ATOM 3775 C CA . ARG A 1 496 ? -7.549 -14.843 33.064 1.00 93.62 496 ARG A CA 1
ATOM 3776 C C . ARG A 1 496 ? -7.145 -16.074 32.267 1.00 93.62 496 ARG A C 1
ATOM 3778 O O . ARG A 1 496 ? -7.630 -17.176 32.537 1.00 93.62 496 ARG A O 1
ATOM 3785 N N . HIS A 1 497 ? -6.195 -15.930 31.351 1.00 88.00 497 HIS A N 1
ATOM 3786 C CA . HIS A 1 497 ? -5.738 -17.059 30.538 1.00 88.00 497 HIS A CA 1
ATOM 3787 C C . HIS A 1 497 ? -5.056 -18.146 31.389 1.00 88.00 497 HIS A C 1
ATOM 3789 O O . HIS A 1 497 ? -5.163 -19.338 31.103 1.00 88.00 497 HIS A O 1
ATOM 3795 N N . SER A 1 498 ? -4.377 -17.751 32.468 1.00 87.94 498 SER A N 1
ATOM 3796 C CA . SER A 1 498 ? -3.571 -18.655 33.294 1.00 87.94 498 SER A CA 1
ATOM 3797 C C . SER A 1 498 ? -4.381 -19.624 34.165 1.00 87.94 498 SER A C 1
ATOM 3799 O O . SER A 1 498 ? -3.896 -20.717 34.476 1.00 87.94 498 SER A O 1
ATOM 3801 N N . ASN A 1 499 ? -5.599 -19.255 34.577 1.00 88.94 499 ASN A N 1
ATOM 3802 C CA . ASN A 1 499 ? -6.417 -20.049 35.502 1.00 88.94 499 ASN A CA 1
ATOM 3803 C C . ASN A 1 499 ? -7.903 -20.182 35.098 1.00 88.94 499 ASN A C 1
ATOM 3805 O O . ASN A 1 499 ? -8.628 -20.920 35.769 1.00 88.94 499 ASN A O 1
ATOM 3809 N N . GLY A 1 500 ? -8.343 -19.522 34.022 1.00 88.94 500 GLY A N 1
ATOM 3810 C CA . GLY A 1 500 ? -9.723 -19.544 33.530 1.00 88.94 500 GLY A CA 1
ATOM 3811 C C . GLY A 1 500 ? -10.715 -18.738 34.376 1.00 88.94 500 GLY A C 1
ATOM 3812 O O . GLY A 1 500 ? -11.920 -18.977 34.314 1.00 88.94 500 GLY A O 1
ATOM 3813 N N . GLU A 1 501 ? -10.228 -17.840 35.230 1.00 91.81 501 GLU A N 1
ATOM 3814 C CA . GLU A 1 501 ? -11.062 -17.015 36.099 1.00 91.81 501 GLU A CA 1
ATOM 3815 C C . GLU A 1 501 ? -11.676 -15.836 35.338 1.00 91.81 501 GLU A C 1
ATOM 3817 O O . GLU A 1 501 ? -10.988 -15.152 34.584 1.00 91.81 501 GLU A O 1
ATOM 3822 N N . LEU A 1 502 ? -12.966 -15.582 35.573 1.00 92.06 502 LEU A N 1
ATOM 3823 C CA . LEU A 1 502 ? -13.684 -14.425 35.049 1.00 92.06 502 LEU A CA 1
ATOM 3824 C C . LEU A 1 502 ? -13.920 -13.417 36.180 1.00 92.06 502 LEU A C 1
ATOM 3826 O O . LEU A 1 502 ? -14.537 -13.759 37.191 1.00 92.06 502 LEU A O 1
ATOM 3830 N N . ILE A 1 503 ? -13.438 -12.191 36.003 1.00 91.50 503 ILE A N 1
ATOM 3831 C CA . ILE A 1 503 ? -13.427 -11.137 37.021 1.00 91.50 503 ILE A CA 1
ATOM 3832 C C . ILE A 1 503 ? -14.235 -9.947 36.507 1.00 91.50 503 ILE A C 1
ATOM 3834 O O . ILE A 1 503 ? -13.903 -9.387 35.465 1.00 91.50 503 ILE A O 1
ATOM 3838 N N . ASP A 1 504 ? -15.273 -9.542 37.238 1.00 88.38 504 ASP A N 1
ATOM 3839 C CA . ASP A 1 504 ? -15.984 -8.292 36.951 1.00 88.38 504 ASP A CA 1
ATOM 3840 C C . ASP A 1 504 ? -15.078 -7.099 37.281 1.00 88.38 504 ASP A C 1
ATOM 3842 O O . ASP A 1 504 ? -14.515 -7.025 38.377 1.00 88.38 504 ASP A O 1
ATOM 3846 N N . ILE A 1 505 ? -14.953 -6.159 36.345 1.00 89.62 505 ILE A N 1
ATOM 3847 C CA . ILE A 1 505 ? -14.115 -4.970 36.501 1.00 89.62 505 ILE A CA 1
ATOM 3848 C C . ILE A 1 505 ? -14.922 -3.697 36.251 1.00 89.62 505 ILE A C 1
ATOM 3850 O O . ILE A 1 505 ? -15.842 -3.646 35.440 1.00 89.62 505 ILE A O 1
ATOM 3854 N N . TYR A 1 506 ? -14.562 -2.647 36.977 1.00 83.94 506 TYR A N 1
ATOM 3855 C CA . TYR A 1 506 ? -15.284 -1.389 37.047 1.00 83.94 506 TYR A CA 1
ATOM 3856 C C . TYR A 1 506 ? -14.341 -0.224 36.739 1.00 83.94 506 TYR A C 1
ATOM 3858 O O . TYR A 1 506 ? -13.157 -0.256 37.075 1.00 83.94 506 TYR A O 1
ATOM 3866 N N . ALA A 1 507 ? -14.890 0.843 36.165 1.00 81.56 507 ALA A N 1
ATOM 3867 C CA . ALA A 1 507 ? -14.266 2.163 36.127 1.00 81.56 507 ALA A CA 1
ATOM 3868 C C . ALA A 1 507 ? -15.202 3.193 36.771 1.00 81.56 507 ALA A C 1
ATOM 3870 O O . ALA A 1 507 ? -16.408 2.973 36.892 1.00 81.56 507 ALA A O 1
ATOM 3871 N N . SER A 1 508 ? -14.645 4.321 37.215 1.00 71.44 508 SER A N 1
ATOM 3872 C CA . SER A 1 508 ? -15.419 5.357 37.912 1.00 71.44 508 SER A CA 1
ATOM 3873 C C . SER A 1 508 ? -16.439 6.072 37.022 1.00 71.44 508 SER A C 1
ATOM 3875 O O . SER A 1 508 ? -17.409 6.608 37.550 1.00 71.44 508 SER A O 1
ATOM 3877 N N . ASP A 1 509 ? -16.194 6.125 35.709 1.00 80.00 509 ASP A N 1
ATOM 3878 C CA . ASP A 1 509 ? -17.028 6.831 34.732 1.00 80.00 509 ASP A CA 1
ATOM 3879 C C . ASP A 1 509 ? -16.851 6.170 33.352 1.00 80.00 509 ASP A C 1
ATOM 3881 O O . ASP A 1 509 ? -15.904 6.480 32.630 1.00 80.00 509 ASP A O 1
ATOM 3885 N N . ILE A 1 510 ? -17.691 5.179 33.034 1.00 89.56 510 ILE A N 1
ATOM 3886 C CA . ILE A 1 510 ? -17.723 4.537 31.710 1.00 89.56 510 ILE A CA 1
ATOM 3887 C C . ILE A 1 510 ? -18.705 5.335 30.846 1.00 89.56 510 ILE A C 1
ATOM 3889 O O . ILE A 1 510 ? -19.885 5.392 31.202 1.00 89.56 510 ILE A O 1
ATOM 3893 N N . PRO A 1 511 ? -18.256 5.955 29.739 1.00 93.06 511 PRO A N 1
ATOM 3894 C CA . PRO A 1 511 ? -19.149 6.693 28.855 1.00 93.06 511 PRO A CA 1
ATOM 3895 C C . PRO A 1 511 ? -20.222 5.805 28.227 1.00 93.06 511 PRO A C 1
ATOM 3897 O O . PRO A 1 511 ? -19.954 4.655 27.868 1.00 93.06 511 PRO A O 1
ATOM 3900 N N . GLU A 1 512 ? -21.409 6.383 28.052 1.00 96.00 512 GLU A N 1
ATOM 3901 C CA . GLU A 1 512 ? -22.491 5.794 27.265 1.00 96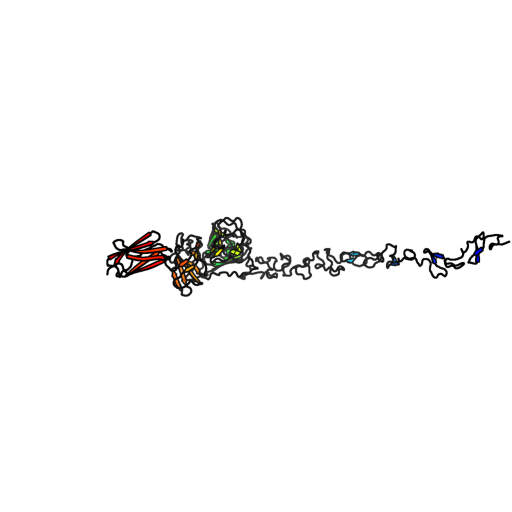.00 512 GLU A CA 1
ATOM 3902 C C . GLU A 1 512 ? -22.007 5.492 25.840 1.00 96.00 512 GLU A C 1
ATOM 3904 O O . GLU A 1 512 ? -21.285 6.282 25.222 1.00 96.00 512 GLU A O 1
ATOM 3909 N N . TRP A 1 513 ? -22.404 4.334 25.338 1.00 97.94 513 TRP A N 1
ATOM 3910 C CA . TRP A 1 513 ? -22.115 3.838 24.010 1.00 97.94 513 TRP A CA 1
ATOM 3911 C C . TRP A 1 513 ? -22.842 4.692 22.976 1.00 97.94 513 TRP A C 1
ATOM 3913 O O . TRP A 1 513 ? -24.021 5.011 23.129 1.00 97.94 513 TRP A O 1
ATOM 3923 N N . ASN A 1 514 ? -22.105 5.084 21.943 1.00 97.25 514 ASN A N 1
ATOM 3924 C CA . ASN A 1 514 ? -22.634 5.692 20.730 1.00 97.25 514 ASN A CA 1
ATOM 3925 C C . ASN A 1 514 ? -21.868 5.085 19.554 1.00 97.25 514 ASN A C 1
ATOM 3927 O O . ASN A 1 514 ? -20.686 4.748 19.712 1.00 97.25 514 ASN A O 1
ATOM 3931 N N . ASP A 1 515 ? -22.501 4.993 18.389 1.00 95.81 515 ASP A N 1
ATOM 3932 C CA . ASP A 1 515 ? -21.827 4.507 17.188 1.00 95.81 515 ASP A CA 1
ATOM 3933 C C . ASP A 1 515 ? -20.601 5.376 16.835 1.00 95.81 515 ASP A C 1
ATOM 3935 O O . ASP A 1 515 ? -20.600 6.598 17.026 1.00 95.81 515 ASP A O 1
ATOM 3939 N N . PHE A 1 516 ? -19.518 4.738 16.384 1.00 94.38 516 PHE A N 1
ATOM 3940 C CA . PHE A 1 516 ? -18.180 5.326 16.200 1.00 94.38 516 PHE A CA 1
ATOM 3941 C C . PHE A 1 516 ? -17.567 5.979 17.454 1.00 94.38 516 PHE A C 1
ATOM 3943 O O . PHE A 1 516 ? -16.581 6.725 17.379 1.00 94.38 516 PHE A O 1
ATOM 3950 N N . GLY A 1 517 ? -18.122 5.709 18.637 1.00 95.56 517 GLY A N 1
ATOM 3951 C CA . GLY A 1 517 ? -17.610 6.221 19.899 1.00 95.56 517 GLY A CA 1
ATOM 3952 C C . GLY A 1 517 ? -16.186 5.736 20.164 1.00 95.56 517 GLY A C 1
ATOM 3953 O O . GLY A 1 517 ? -15.898 4.548 20.097 1.00 95.56 517 GLY A O 1
ATOM 3954 N N . MET A 1 518 ? -15.274 6.646 20.510 1.00 95.62 518 MET A N 1
ATOM 3955 C CA . MET A 1 518 ? -13.936 6.284 20.991 1.00 95.62 518 MET A CA 1
ATOM 3956 C C . MET A 1 518 ? -13.646 7.009 22.300 1.00 95.62 518 MET A C 1
ATOM 3958 O O . MET A 1 518 ? -13.536 8.244 22.340 1.00 95.62 518 MET A O 1
ATOM 3962 N N . TYR A 1 519 ? -13.514 6.233 23.371 1.00 94.44 519 TYR A N 1
ATOM 3963 C CA . TYR A 1 519 ? -13.473 6.724 24.745 1.00 94.44 519 TYR A CA 1
ATOM 3964 C C . TYR A 1 519 ? -12.195 6.290 25.451 1.00 94.44 519 TYR A C 1
ATOM 3966 O O . TYR A 1 519 ? -11.722 5.183 25.252 1.00 94.44 519 TYR A O 1
ATOM 3974 N N . ASN A 1 520 ? -11.649 7.139 26.321 1.00 92.38 520 ASN A N 1
ATOM 3975 C CA . ASN A 1 520 ? -10.523 6.776 27.182 1.00 92.38 520 ASN A CA 1
ATOM 3976 C C . ASN A 1 520 ? -11.050 6.573 28.605 1.00 92.38 520 ASN A C 1
ATOM 3978 O O . ASN A 1 520 ? -11.449 7.550 29.237 1.00 92.38 520 ASN A O 1
ATOM 3982 N N . ILE A 1 521 ? -11.046 5.334 29.107 1.00 89.44 521 ILE A N 1
ATOM 3983 C CA . ILE A 1 521 ? -11.610 5.000 30.431 1.00 89.44 521 ILE A CA 1
ATOM 3984 C C . ILE A 1 521 ? -10.565 4.894 31.546 1.00 89.44 521 ILE A C 1
ATOM 3986 O O . ILE A 1 521 ? -10.906 4.694 32.710 1.00 89.44 521 ILE A O 1
ATOM 3990 N N . GLY A 1 522 ? -9.287 5.120 31.228 1.00 85.06 522 GLY A N 1
ATOM 3991 C CA . GLY A 1 522 ? -8.222 5.171 32.225 1.00 85.06 522 GLY A CA 1
ATOM 3992 C C . GLY A 1 522 ? -7.908 3.786 32.780 1.00 85.06 522 GLY A C 1
ATOM 3993 O O . GLY A 1 522 ? -7.428 2.934 32.038 1.00 85.06 522 GLY A O 1
ATOM 3994 N N . THR A 1 523 ? -8.143 3.582 34.076 1.00 89.25 523 THR A N 1
ATOM 3995 C CA . THR A 1 523 ? -7.820 2.332 34.777 1.00 89.25 523 THR A CA 1
ATOM 3996 C C . THR A 1 523 ? -9.088 1.549 35.095 1.00 89.25 523 THR A C 1
ATOM 3998 O O . THR A 1 523 ? -10.002 2.088 35.723 1.00 89.25 523 THR A O 1
ATOM 4001 N N . LEU A 1 524 ? -9.120 0.274 34.710 1.00 89.81 524 LEU A N 1
ATOM 4002 C CA . LEU A 1 524 ? -10.148 -0.672 35.149 1.00 89.81 524 LEU A CA 1
ATOM 4003 C C . LEU A 1 524 ? -9.701 -1.362 36.440 1.00 89.81 524 LEU A C 1
ATOM 4005 O O . LEU A 1 524 ? -8.524 -1.683 36.592 1.00 89.81 524 LEU A O 1
ATOM 4009 N N . SER A 1 525 ? -10.624 -1.607 37.371 1.00 88.44 525 SER A N 1
ATOM 4010 C CA . SER A 1 525 ? -10.316 -2.313 38.617 1.00 88.44 525 SER A CA 1
ATOM 4011 C C . SER A 1 525 ? -11.424 -3.262 39.055 1.00 88.44 525 SER A C 1
ATOM 4013 O O . SER A 1 525 ? -12.604 -2.966 38.906 1.00 88.44 525 SER A O 1
ATOM 4015 N N . ASP A 1 526 ? -11.053 -4.384 39.670 1.00 86.62 526 ASP A N 1
ATOM 4016 C CA . ASP A 1 526 ? -11.980 -5.321 40.326 1.00 86.62 526 ASP A CA 1
ATOM 4017 C C . ASP A 1 526 ? -12.568 -4.771 41.646 1.00 86.62 526 ASP A C 1
ATOM 4019 O O . ASP A 1 526 ? -13.425 -5.389 42.286 1.00 86.62 526 ASP A O 1
ATOM 4023 N N . ASN A 1 527 ? -12.145 -3.575 42.060 1.00 77.12 527 ASN A N 1
ATOM 4024 C CA . ASN A 1 527 ? -12.728 -2.855 43.179 1.00 77.12 527 ASN A CA 1
ATOM 4025 C C . ASN A 1 527 ? -13.959 -2.060 42.732 1.00 77.12 527 ASN A C 1
ATOM 4027 O O . ASN A 1 527 ? -13.872 -1.144 41.919 1.00 77.12 527 ASN A O 1
ATOM 4031 N N . ILE A 1 528 ? -15.111 -2.342 43.345 1.00 66.88 528 ILE A N 1
ATOM 4032 C CA . ILE A 1 528 ? -16.336 -1.563 43.124 1.00 66.88 528 ILE A CA 1
ATOM 4033 C C . ILE A 1 528 ? -16.089 -0.119 43.577 1.00 66.88 528 ILE A C 1
ATOM 4035 O O . ILE A 1 528 ? -16.056 0.158 44.784 1.00 66.88 528 ILE A O 1
ATOM 4039 N N . VAL A 1 529 ? -15.951 0.802 42.619 1.00 63.81 529 VAL A N 1
ATOM 4040 C CA . VAL A 1 529 ? -15.909 2.246 42.871 1.00 63.81 529 VAL A CA 1
ATOM 4041 C C . VAL A 1 529 ? -17.349 2.741 43.042 1.00 63.81 529 VAL A C 1
ATOM 4043 O O . VAL A 1 529 ? -18.129 2.731 42.092 1.00 63.81 529 VAL A O 1
ATOM 4046 N N . PRO A 1 530 ? -17.766 3.155 44.248 1.00 65.06 530 PRO A N 1
ATOM 4047 C CA . PRO A 1 530 ? -19.149 3.546 44.486 1.00 65.06 530 PRO A CA 1
ATOM 4048 C C . PRO A 1 530 ? -19.438 4.892 43.815 1.00 65.06 530 PRO A C 1
ATOM 4050 O O . PRO A 1 530 ? -18.759 5.863 44.122 1.00 65.06 530 PRO A O 1
ATOM 4053 N N . GLY A 1 531 ? -20.471 4.990 42.972 1.00 67.94 531 GLY A N 1
ATOM 4054 C CA . GLY A 1 531 ? -20.782 6.225 42.228 1.00 67.94 531 GLY A CA 1
ATOM 4055 C C . GLY A 1 531 ? -21.189 7.436 43.087 1.00 67.94 531 GLY A C 1
ATOM 4056 O O . GLY A 1 531 ? -21.153 8.575 42.627 1.00 67.94 531 GLY A O 1
ATOM 4057 N N . GLU A 1 532 ? -21.534 7.230 44.363 1.00 79.25 532 GLU A N 1
ATOM 4058 C CA . GLU A 1 532 ? -21.863 8.305 45.300 1.00 79.25 532 GLU A CA 1
ATOM 4059 C C . GLU A 1 532 ? -21.211 8.111 46.672 1.00 79.25 532 GLU A C 1
ATOM 4061 O O . GLU A 1 532 ? -20.948 6.997 47.131 1.00 79.25 532 GLU A O 1
ATOM 4066 N N . VAL A 1 533 ? -21.023 9.230 47.383 1.00 87.56 533 VAL A N 1
ATOM 4067 C CA . VAL A 1 533 ? -20.639 9.186 48.795 1.00 87.56 533 VAL A CA 1
ATOM 4068 C C . VAL A 1 533 ? -21.802 8.625 49.610 1.00 87.56 533 VAL A C 1
ATOM 4070 O O . VAL A 1 533 ? -22.861 9.250 49.683 1.00 87.56 533 VAL A O 1
ATOM 4073 N N . SER A 1 534 ? -21.589 7.504 50.295 1.00 89.56 534 SER A N 1
ATOM 4074 C CA . SER A 1 534 ? -22.604 6.894 51.156 1.00 89.56 534 SER A CA 1
ATOM 4075 C C . SER A 1 534 ? -22.053 6.556 52.541 1.00 89.56 534 SER A C 1
ATOM 4077 O O . SER A 1 534 ? -20.866 6.293 52.728 1.00 89.56 534 SER A O 1
ATOM 4079 N N . LEU A 1 535 ? -22.933 6.609 53.542 1.00 93.25 535 LEU A N 1
ATOM 4080 C CA . LEU A 1 535 ? -22.667 6.158 54.904 1.00 93.25 535 LEU A CA 1
ATOM 4081 C C . LEU A 1 535 ? -23.692 5.076 55.234 1.00 93.25 535 LEU A C 1
ATOM 4083 O O . LEU A 1 535 ? -24.879 5.373 55.397 1.00 93.25 535 LEU A O 1
ATOM 4087 N N . ASN A 1 536 ? -23.233 3.833 55.330 1.00 90.06 536 ASN A N 1
ATOM 4088 C CA . ASN A 1 536 ? -24.090 2.691 55.598 1.00 90.06 536 ASN A CA 1
ATOM 4089 C C . ASN A 1 536 ? -24.414 2.575 57.086 1.00 90.06 536 ASN A C 1
ATOM 4091 O O . ASN A 1 536 ? -23.688 3.062 57.956 1.00 90.06 536 ASN A O 1
ATOM 4095 N N . ASN A 1 537 ? -25.510 1.872 57.381 1.00 90.81 537 ASN A N 1
ATOM 4096 C CA . ASN A 1 537 ? -25.920 1.628 58.754 1.00 90.81 537 ASN A CA 1
ATOM 4097 C C . ASN A 1 537 ? -24.844 0.849 59.515 1.00 90.81 537 ASN A C 1
ATOM 4099 O O . ASN A 1 537 ? -24.580 -0.310 59.206 1.00 90.81 537 ASN A O 1
ATOM 4103 N N . ALA A 1 538 ? -24.299 1.462 60.565 1.00 92.62 538 ALA A N 1
ATOM 4104 C CA . ALA A 1 538 ? -23.405 0.766 61.479 1.00 92.62 538 ALA A CA 1
ATOM 4105 C C . ALA A 1 538 ? -24.032 -0.538 62.017 1.00 92.62 538 ALA A C 1
ATOM 4107 O O . ALA A 1 538 ? -25.194 -0.536 62.442 1.00 92.62 538 ALA A O 1
ATOM 4108 N N . TYR A 1 539 ? -23.268 -1.633 62.014 1.00 91.12 539 TYR A N 1
ATOM 4109 C CA . TYR A 1 539 ? -23.726 -2.956 62.439 1.00 91.12 539 TYR A CA 1
ATOM 4110 C C . TYR A 1 539 ? -22.717 -3.636 63.386 1.00 91.12 539 TYR A C 1
ATOM 4112 O O . TYR A 1 539 ? -21.526 -3.687 63.080 1.00 91.12 539 TYR A O 1
ATOM 4120 N N . PRO A 1 540 ? -23.162 -4.201 64.525 1.00 90.75 540 PRO A N 1
ATOM 4121 C CA . PRO A 1 540 ? -24.532 -4.151 65.043 1.00 90.75 540 PRO A CA 1
ATOM 4122 C C . PRO A 1 540 ? -24.936 -2.727 65.478 1.00 90.75 540 PRO A C 1
ATOM 4124 O O . PRO A 1 540 ? -24.080 -1.895 65.758 1.00 90.75 540 PRO A O 1
ATOM 4127 N N . ASN A 1 541 ? -26.237 -2.423 65.508 1.00 90.75 541 ASN A N 1
ATOM 4128 C CA . ASN A 1 541 ? -26.802 -1.212 66.120 1.00 90.75 541 ASN A CA 1
ATOM 4129 C C . ASN A 1 541 ? -28.286 -1.470 66.474 1.00 90.75 541 ASN A C 1
ATOM 4131 O O . ASN A 1 541 ? -29.115 -1.510 65.563 1.00 90.75 541 ASN A O 1
ATOM 4135 N N . PRO A 1 542 ? -28.659 -1.660 67.758 1.00 93.44 542 PRO A N 1
ATOM 4136 C CA . PRO A 1 542 ? -27.848 -1.447 68.962 1.00 93.44 542 PRO A CA 1
ATOM 4137 C C . PRO A 1 542 ? -26.630 -2.376 69.105 1.00 93.44 542 PRO A C 1
ATOM 4139 O O . PRO A 1 542 ? -26.650 -3.487 68.584 1.00 93.44 542 PRO A O 1
ATOM 4142 N N . PHE A 1 543 ? -25.584 -1.938 69.815 1.00 96.31 543 PHE A N 1
ATOM 4143 C CA . PHE A 1 543 ? -24.293 -2.643 69.916 1.00 96.31 543 PHE A CA 1
ATOM 4144 C C . PHE A 1 543 ? -23.718 -2.695 71.339 1.00 96.31 543 PHE A C 1
ATOM 4146 O O . PHE A 1 543 ? -24.141 -1.923 72.202 1.00 96.31 543 PHE A O 1
ATOM 4153 N N . ASN A 1 544 ? -22.759 -3.604 71.579 1.00 89.25 544 ASN A N 1
ATOM 4154 C CA . ASN A 1 544 ? -22.046 -3.767 72.855 1.00 89.25 544 ASN A CA 1
ATOM 4155 C C . ASN A 1 544 ? -20.643 -4.396 72.684 1.00 89.25 544 ASN A C 1
ATOM 4157 O O . ASN A 1 544 ? -20.555 -5.558 72.290 1.00 89.25 544 ASN A O 1
ATOM 4161 N N . PRO A 1 545 ? -19.546 -3.705 73.042 1.00 91.38 545 PRO A N 1
ATOM 4162 C CA . PRO A 1 545 ? -19.318 -2.273 72.879 1.00 91.38 545 PRO A CA 1
ATOM 4163 C C . PRO A 1 545 ? -18.769 -1.935 71.479 1.00 91.38 545 PRO A C 1
ATOM 4165 O O . PRO A 1 545 ? -18.374 -0.797 71.255 1.00 91.38 545 PRO A O 1
ATOM 4168 N N . LEU A 1 546 ? -18.727 -2.899 70.550 1.00 95.50 546 LEU A N 1
ATOM 4169 C CA . LEU A 1 546 ? -18.160 -2.744 69.207 1.00 95.50 546 LEU A CA 1
ATOM 4170 C C . LEU A 1 546 ? -19.249 -2.627 68.139 1.00 95.50 546 LEU A C 1
ATOM 4172 O O . LEU A 1 546 ? -20.190 -3.423 68.117 1.00 95.50 546 LEU A O 1
ATOM 4176 N N . THR A 1 547 ? -19.100 -1.658 67.241 1.00 95.62 547 THR A N 1
ATOM 4177 C CA . THR A 1 547 ? -19.890 -1.550 66.009 1.00 95.62 547 THR A CA 1
ATOM 4178 C C . THR A 1 547 ? -18.983 -1.230 64.832 1.00 95.62 547 THR A C 1
ATOM 4180 O O . THR A 1 547 ? -17.983 -0.524 64.979 1.00 95.62 547 THR A O 1
ATOM 4183 N N . LYS A 1 548 ? -19.338 -1.766 63.670 1.00 95.94 548 LYS A N 1
ATOM 4184 C CA . LYS A 1 548 ? -18.646 -1.558 62.406 1.00 95.94 548 LYS A CA 1
ATOM 4185 C C . LYS A 1 548 ? -19.392 -0.507 61.603 1.00 95.94 548 LYS A C 1
ATOM 4187 O O . LYS A 1 548 ? -20.605 -0.612 61.442 1.00 95.94 548 LYS A O 1
ATOM 4192 N N . ILE A 1 549 ? -18.674 0.483 61.097 1.00 95.62 549 ILE A N 1
ATOM 4193 C CA . ILE A 1 549 ? -19.193 1.555 60.252 1.00 95.62 549 ILE A CA 1
ATOM 4194 C C . ILE A 1 549 ? -18.588 1.370 58.868 1.00 95.62 549 ILE A C 1
ATOM 4196 O O . ILE A 1 549 ? -17.367 1.354 58.731 1.00 95.62 549 ILE A O 1
ATOM 4200 N N . THR A 1 550 ? -19.435 1.247 57.853 1.00 92.38 550 THR A N 1
ATOM 4201 C CA . THR A 1 550 ? -18.998 1.177 56.459 1.00 92.38 550 THR A CA 1
ATOM 4202 C C . THR A 1 550 ? -19.436 2.430 55.714 1.00 92.38 550 THR A C 1
ATOM 4204 O O . THR A 1 550 ? -20.526 2.960 55.939 1.00 92.38 550 THR A O 1
ATOM 4207 N N . TYR A 1 551 ? -18.567 2.943 54.856 1.00 92.44 551 TYR A N 1
ATOM 4208 C CA . TYR A 1 551 ? -18.826 4.128 54.045 1.00 92.44 551 TYR A CA 1
ATOM 4209 C C . TYR A 1 551 ? -18.135 3.987 52.694 1.00 92.44 551 TYR A C 1
ATOM 4211 O O . TYR A 1 551 ? -17.208 3.199 52.545 1.00 92.44 551 TYR A O 1
ATOM 4219 N N . SER A 1 552 ? -18.594 4.749 51.717 1.00 88.44 552 SER A N 1
ATOM 4220 C CA . SER A 1 552 ? -18.182 4.626 50.324 1.00 88.44 552 SER A CA 1
ATOM 4221 C C . SER A 1 552 ? -17.908 6.015 49.764 1.00 88.44 552 SER A C 1
ATOM 4223 O O . SER A 1 552 ? -18.638 6.951 50.101 1.00 88.44 552 SER A O 1
ATOM 4225 N N . ILE A 1 553 ? -16.864 6.162 48.946 1.00 88.50 553 ILE A N 1
ATOM 4226 C CA . ILE A 1 553 ? -16.487 7.429 48.302 1.00 88.50 553 ILE A CA 1
ATOM 4227 C C . ILE A 1 553 ? -16.134 7.212 46.815 1.00 88.50 553 ILE A C 1
ATOM 4229 O O . ILE A 1 553 ? -15.431 6.248 46.514 1.00 8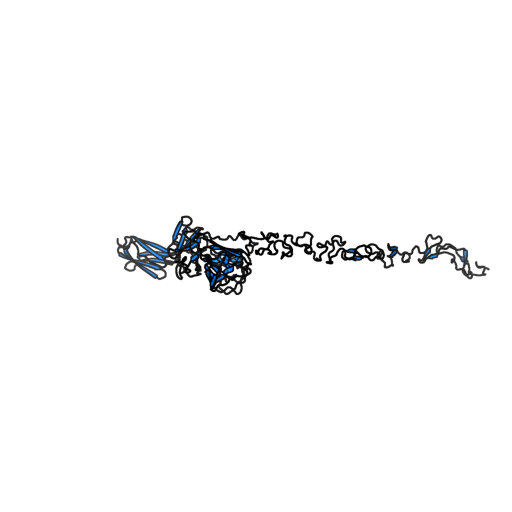8.50 553 ILE A O 1
ATOM 4233 N N . PRO A 1 554 ? -16.589 8.093 45.899 1.00 80.50 554 PRO A N 1
ATOM 4234 C CA . PRO A 1 554 ? -16.442 7.915 44.446 1.00 80.50 554 PRO A CA 1
ATOM 4235 C C . PRO A 1 554 ? -15.073 8.320 43.893 1.00 80.50 554 PRO A C 1
ATOM 4237 O O . PRO A 1 554 ? -14.711 7.950 42.785 1.00 80.50 554 PRO A O 1
ATOM 4240 N N . SER A 1 555 ? -14.309 9.114 44.639 1.00 80.25 555 SER A N 1
ATOM 4241 C CA . SER A 1 555 ? -13.006 9.631 44.225 1.00 80.25 555 SER A CA 1
ATOM 4242 C C . SER A 1 555 ? -12.136 9.863 45.458 1.00 80.25 555 SER A C 1
ATOM 4244 O O . SER A 1 555 ? -12.646 9.858 46.581 1.00 80.25 555 SER A O 1
ATOM 4246 N N . GLU A 1 556 ? -10.841 10.121 45.272 1.00 85.00 556 GLU A N 1
ATOM 4247 C CA . GLU A 1 556 ? -9.960 10.486 46.385 1.00 85.00 556 GLU A CA 1
ATOM 4248 C C . GLU A 1 556 ? -10.445 11.776 47.078 1.00 85.00 556 GLU A C 1
ATOM 4250 O O . GLU A 1 556 ? -10.672 12.802 46.429 1.00 85.00 556 GLU A O 1
ATOM 4255 N N . MET A 1 557 ? -10.649 11.730 48.399 1.00 90.06 557 MET A N 1
ATOM 4256 C CA . MET A 1 557 ? -11.174 12.862 49.175 1.00 90.06 557 MET A CA 1
ATOM 4257 C C . MET A 1 557 ? -10.874 12.761 50.672 1.00 90.06 557 MET A C 1
ATOM 4259 O O . MET A 1 557 ? -10.653 11.678 51.212 1.00 90.06 557 MET A O 1
ATOM 4263 N N . ASN A 1 558 ? -10.908 13.904 51.367 1.00 93.19 558 ASN A N 1
ATOM 4264 C CA . ASN A 1 558 ? -10.700 13.952 52.813 1.00 93.19 558 ASN A CA 1
ATOM 4265 C C . ASN A 1 558 ? -11.989 13.577 53.550 1.00 93.19 558 ASN A C 1
ATOM 4267 O O . ASN A 1 558 ? -13.009 14.263 53.420 1.00 93.19 558 ASN A O 1
ATOM 4271 N N . VAL A 1 559 ? -11.923 12.519 54.355 1.00 95.69 559 VAL A N 1
ATOM 4272 C CA . VAL A 1 559 ? -13.051 11.974 55.113 1.00 95.69 559 VAL A CA 1
ATOM 4273 C C . VAL A 1 559 ? -12.832 12.205 56.606 1.00 95.69 559 VAL A C 1
ATOM 4275 O O . VAL A 1 559 ? -11.840 11.753 57.178 1.00 95.69 559 VAL A O 1
ATOM 4278 N N . ASP A 1 560 ? -13.781 12.892 57.247 1.00 96.50 560 ASP A N 1
ATOM 4279 C CA . ASP A 1 560 ? -13.783 13.170 58.691 1.00 96.50 560 ASP A CA 1
ATOM 4280 C C . ASP A 1 560 ? -14.990 12.496 59.366 1.00 96.50 560 ASP A C 1
ATOM 4282 O O . ASP A 1 560 ? -16.136 12.875 59.112 1.00 96.50 560 ASP A O 1
ATOM 4286 N N . ILE A 1 561 ? -14.751 11.490 60.215 1.00 97.06 561 ILE A N 1
ATOM 4287 C CA . ILE A 1 561 ? -15.781 10.701 60.912 1.00 97.06 561 ILE A CA 1
ATOM 4288 C C . ILE A 1 561 ? -15.653 10.889 62.421 1.00 97.06 561 ILE A C 1
ATOM 4290 O O . ILE A 1 561 ? -14.662 10.506 63.045 1.00 97.06 561 ILE A O 1
ATOM 4294 N N . LYS A 1 562 ? -16.715 11.414 63.035 1.00 97.25 562 LYS A N 1
ATOM 4295 C CA . LYS A 1 562 ? -16.770 11.774 64.456 1.00 97.25 562 LYS A CA 1
ATOM 4296 C C . LYS A 1 562 ? -18.008 11.217 65.146 1.00 97.25 562 LYS A C 1
ATOM 4298 O O . LYS A 1 562 ? -19.082 11.128 64.554 1.00 97.25 562 LYS A O 1
ATOM 4303 N N . ILE A 1 563 ? -17.871 10.897 66.431 1.00 97.00 563 ILE A N 1
ATOM 4304 C CA . ILE A 1 563 ? -18.953 10.448 67.313 1.00 97.00 563 ILE A CA 1
ATOM 4305 C C . ILE A 1 563 ? -19.302 11.551 68.311 1.00 97.00 563 ILE A C 1
ATOM 4307 O O . ILE A 1 563 ? -18.426 12.071 69.001 1.00 97.00 563 ILE A O 1
ATOM 4311 N N . TYR A 1 564 ? -20.590 11.849 68.459 1.00 96.81 564 TYR A N 1
ATOM 4312 C CA . TYR A 1 564 ? -21.129 12.838 69.390 1.00 96.81 564 TYR A CA 1
ATOM 4313 C C . TYR A 1 564 ? -22.127 12.204 70.364 1.00 96.81 564 TYR A C 1
ATOM 4315 O O . TYR A 1 564 ? -22.852 11.275 70.007 1.00 96.81 564 TYR A O 1
ATOM 4323 N N . ASP A 1 565 ? -22.197 12.713 71.594 1.00 94.38 565 ASP A N 1
ATOM 4324 C CA . ASP A 1 565 ? -23.257 12.345 72.541 1.00 94.38 565 ASP A CA 1
ATOM 4325 C C . ASP A 1 565 ? -24.559 13.138 72.295 1.00 94.38 565 ASP A C 1
ATOM 4327 O O . ASP A 1 565 ? -24.617 14.042 71.459 1.00 94.38 565 ASP A O 1
ATOM 4331 N N . ILE A 1 566 ? -25.626 12.826 73.042 1.00 93.06 566 ILE A N 1
ATOM 4332 C CA . ILE A 1 566 ? -26.927 13.518 72.933 1.00 93.06 566 ILE A CA 1
ATOM 4333 C C . ILE A 1 566 ? -26.876 15.029 73.215 1.00 93.06 566 ILE A C 1
ATOM 4335 O O . ILE A 1 566 ? -27.815 15.737 72.858 1.00 93.06 566 ILE A O 1
ATOM 4339 N N . SER A 1 567 ? -25.822 15.525 73.874 1.00 91.88 567 SER A N 1
ATOM 4340 C CA . SER A 1 567 ? -25.635 16.957 74.144 1.00 91.88 567 SER A CA 1
ATOM 4341 C C . SER A 1 567 ? -24.861 17.655 73.019 1.00 91.88 567 SER A C 1
ATOM 4343 O O . SER A 1 567 ? -24.610 18.855 73.108 1.00 91.88 567 SER A O 1
ATOM 4345 N N . GLY A 1 568 ? -24.458 16.915 71.978 1.00 89.94 568 GLY A N 1
ATOM 4346 C CA . GLY A 1 568 ? -23.644 17.411 70.871 1.00 89.94 568 GLY A CA 1
ATOM 4347 C C . GLY A 1 568 ? -22.156 17.529 71.201 1.00 89.94 568 GLY A C 1
ATOM 4348 O O . GLY A 1 568 ? -21.414 18.150 70.442 1.00 89.94 568 GLY A O 1
ATOM 4349 N N . ARG A 1 569 ? -21.690 16.967 72.324 1.00 93.19 569 ARG A N 1
ATOM 4350 C CA . ARG A 1 569 ? -20.264 16.972 72.669 1.00 93.19 569 ARG A CA 1
ATOM 4351 C C . ARG A 1 569 ? -19.550 15.873 71.886 1.00 93.19 569 ARG A C 1
ATOM 4353 O O . ARG A 1 569 ? -20.034 14.745 71.843 1.00 93.19 569 ARG A O 1
ATOM 4360 N N . LEU A 1 570 ? -18.398 16.208 71.301 1.00 95.44 570 LEU A N 1
ATOM 4361 C CA . LEU A 1 570 ? -17.515 15.252 70.630 1.00 95.44 570 LEU A CA 1
ATOM 4362 C C . LEU A 1 570 ? -16.995 14.225 71.644 1.00 95.44 570 LEU A C 1
ATOM 4364 O O . LEU A 1 570 ? -16.440 14.593 72.680 1.00 95.44 570 LEU A O 1
ATOM 4368 N N . VAL A 1 571 ? -17.203 12.951 71.339 1.00 95.00 571 VAL A N 1
ATOM 4369 C CA . VAL A 1 571 ? -16.832 11.803 72.172 1.00 95.00 571 VAL A CA 1
ATOM 4370 C C . VAL A 1 571 ? -15.607 11.102 71.602 1.00 95.00 571 VAL A C 1
ATOM 4372 O O . VAL A 1 571 ? -14.737 10.703 72.370 1.00 95.00 571 VAL A O 1
ATOM 4375 N N . ASN A 1 572 ? -15.547 10.949 70.277 1.00 94.00 572 ASN A N 1
ATOM 4376 C CA . ASN A 1 572 ? -14.438 10.291 69.596 1.00 94.00 572 ASN A CA 1
ATOM 4377 C C . ASN A 1 572 ? -14.277 10.819 68.160 1.00 94.00 572 ASN A C 1
ATOM 4379 O O . ASN A 1 572 ? -15.275 11.143 67.514 1.00 94.00 572 ASN A O 1
ATOM 4383 N N . GLU A 1 573 ? -13.043 10.885 67.670 1.00 95.81 573 GLU A N 1
ATOM 4384 C CA . GLU A 1 573 ? -12.701 11.125 66.264 1.00 95.81 573 GLU A CA 1
ATOM 4385 C C . GLU A 1 573 ? -12.154 9.808 65.718 1.00 95.81 573 GLU A C 1
ATOM 4387 O O . GLU A 1 573 ? -11.114 9.336 66.168 1.00 95.81 573 GLU A O 1
ATOM 4392 N N . LEU A 1 574 ? -12.915 9.172 64.827 1.00 95.38 574 LEU A N 1
ATOM 4393 C CA . LEU A 1 574 ? -12.577 7.852 64.301 1.00 95.38 574 LEU A CA 1
ATOM 4394 C C . LEU A 1 574 ? -11.613 7.967 63.120 1.00 95.38 574 LEU A C 1
ATOM 4396 O O . LEU A 1 574 ? -10.683 7.176 63.009 1.00 95.38 574 LEU A O 1
ATOM 4400 N N . LEU A 1 575 ? -11.825 8.957 62.255 1.00 95.81 575 LEU A N 1
ATOM 4401 C CA . LEU A 1 575 ? -11.033 9.166 61.050 1.00 95.81 575 LEU A CA 1
ATOM 4402 C C . LEU A 1 575 ? -10.987 10.651 60.704 1.00 95.81 575 LEU A C 1
ATOM 4404 O O . LEU A 1 575 ? -12.003 11.329 60.827 1.00 95.81 575 LEU A O 1
ATOM 4408 N N . ASN A 1 576 ? -9.835 11.122 60.238 1.00 95.25 576 ASN A N 1
ATOM 4409 C CA . ASN A 1 576 ? -9.665 12.428 59.609 1.00 95.25 576 ASN A CA 1
ATOM 4410 C C . ASN A 1 576 ? -8.443 12.357 58.684 1.00 95.25 576 ASN A C 1
ATOM 4412 O O . ASN A 1 576 ? -7.319 12.642 59.101 1.00 95.25 576 ASN A O 1
ATOM 4416 N N . SER A 1 577 ? -8.655 11.847 57.472 1.00 94.56 577 SER A N 1
ATOM 4417 C CA . SER A 1 577 ? -7.585 11.587 56.505 1.00 94.56 577 SER A CA 1
ATOM 4418 C C . SER A 1 577 ? -8.095 11.674 55.072 1.00 94.56 577 SER A C 1
ATOM 4420 O O . SER A 1 577 ? -9.287 11.497 54.811 1.00 94.56 577 SER A O 1
ATOM 4422 N N . GLN A 1 578 ? -7.161 11.876 54.146 1.00 91.31 578 GLN A N 1
ATOM 4423 C CA . GLN A 1 578 ? -7.365 11.608 52.730 1.00 91.31 578 GLN A CA 1
ATOM 4424 C C . GLN A 1 578 ? -7.547 10.098 52.528 1.00 91.31 578 GLN A C 1
ATOM 4426 O O . GLN A 1 578 ? -6.769 9.310 53.072 1.00 91.31 578 GLN A O 1
ATOM 4431 N N . MET A 1 579 ? -8.585 9.715 51.788 1.00 90.56 579 MET A N 1
ATOM 4432 C CA . MET A 1 579 ? -8.944 8.330 51.490 1.00 90.56 579 MET A CA 1
ATOM 4433 C C . MET A 1 579 ? -9.116 8.167 49.976 1.00 90.56 579 MET A C 1
ATOM 4435 O O . MET A 1 579 ? -9.711 9.037 49.340 1.00 90.56 579 MET A O 1
ATOM 4439 N N . SER A 1 580 ? -8.624 7.061 49.417 1.00 83.00 580 SER A N 1
ATOM 4440 C CA . SER A 1 580 ? -8.802 6.695 48.003 1.00 83.00 580 SER A CA 1
ATOM 4441 C C . SER A 1 580 ? -10.246 6.289 47.694 1.00 83.00 580 SER A C 1
ATOM 4443 O O . SER A 1 580 ? -10.981 5.890 48.600 1.00 83.00 580 SER A O 1
ATOM 4445 N N . ALA A 1 581 ? -10.649 6.366 46.422 1.00 80.75 581 ALA A N 1
ATOM 4446 C CA . ALA A 1 581 ? -11.961 5.902 45.968 1.00 80.75 581 ALA A CA 1
ATOM 4447 C C . ALA A 1 581 ? -12.225 4.448 46.406 1.00 80.75 581 ALA A C 1
ATOM 4449 O O . ALA A 1 581 ? -11.297 3.645 46.470 1.00 80.75 581 ALA A O 1
ATOM 4450 N N . GLY A 1 582 ? -13.472 4.117 46.743 1.00 79.12 582 GLY A N 1
ATOM 4451 C CA . GLY A 1 582 ? -13.844 2.763 47.157 1.00 79.12 582 GLY A CA 1
ATOM 4452 C C . GLY A 1 582 ? -14.743 2.698 48.389 1.00 79.12 582 GLY A C 1
ATOM 4453 O O . GLY A 1 582 ? -15.213 3.710 48.924 1.00 79.12 582 GLY A O 1
ATOM 4454 N N . SER A 1 583 ? -14.983 1.467 48.842 1.00 82.94 583 SER A N 1
ATOM 4455 C CA . SER A 1 583 ? -15.705 1.162 50.079 1.00 82.94 583 SER A CA 1
ATOM 4456 C C . SER A 1 583 ? -14.730 0.912 51.226 1.00 82.94 583 SER A C 1
ATOM 4458 O O . SER A 1 583 ? -13.781 0.146 51.106 1.00 82.94 583 SER A O 1
ATOM 4460 N N . HIS A 1 584 ? -14.996 1.538 52.365 1.00 90.81 584 HIS A N 1
ATOM 4461 C CA . HIS A 1 584 ? -14.125 1.563 53.532 1.00 90.81 584 HIS A CA 1
ATOM 4462 C C . HIS A 1 584 ? -14.866 1.096 54.781 1.00 90.81 584 HIS A C 1
ATOM 4464 O O . HIS A 1 584 ? -16.085 1.250 54.914 1.00 90.81 584 HIS A O 1
ATOM 4470 N N . GLU A 1 585 ? -14.108 0.565 55.736 1.00 92.25 585 GLU A N 1
ATOM 4471 C CA . GLU A 1 585 ? -14.621 0.076 57.011 1.00 92.25 585 GLU A CA 1
ATOM 4472 C C . GLU A 1 585 ? -13.835 0.664 58.185 1.00 92.25 585 GLU A C 1
ATOM 4474 O O . GLU A 1 585 ? -12.606 0.634 58.209 1.00 92.25 585 GLU A O 1
ATOM 4479 N N . ILE A 1 586 ? -14.552 1.139 59.205 1.00 95.19 586 ILE A N 1
ATOM 4480 C CA . ILE A 1 586 ? -13.966 1.558 60.476 1.00 95.19 586 ILE A CA 1
ATOM 4481 C C . ILE A 1 586 ? -14.758 1.017 61.665 1.00 95.19 586 ILE A C 1
ATOM 4483 O O . ILE A 1 586 ? -15.988 1.011 61.678 1.00 95.19 586 ILE A O 1
ATOM 4487 N N . ASN A 1 587 ? -14.050 0.567 62.699 1.00 95.50 587 ASN A N 1
ATOM 4488 C CA . ASN A 1 587 ? -14.662 0.054 63.921 1.00 95.50 587 ASN A CA 1
ATOM 4489 C C . ASN A 1 587 ? -14.694 1.134 65.003 1.00 95.50 587 ASN A C 1
ATOM 4491 O O . ASN A 1 587 ? -13.687 1.793 65.263 1.00 95.50 587 ASN A O 1
ATOM 4495 N N . TRP A 1 588 ? -15.832 1.273 65.685 1.00 96.19 588 TRP A N 1
ATOM 4496 C CA . TRP A 1 588 ? -15.920 2.058 66.911 1.00 96.19 588 TRP A CA 1
ATOM 4497 C C . TRP A 1 588 ? -15.991 1.139 68.132 1.00 96.19 588 TRP A C 1
ATOM 4499 O O . TRP A 1 588 ? -16.969 0.414 68.326 1.00 96.19 588 TRP A O 1
ATOM 4509 N N . ASP A 1 589 ? -14.952 1.208 68.966 1.00 95.25 589 ASP A N 1
ATOM 4510 C CA . ASP A 1 589 ? -14.928 0.635 70.310 1.00 95.25 589 ASP A CA 1
ATOM 4511 C C . ASP A 1 589 ? -15.424 1.661 71.335 1.00 95.25 589 ASP A C 1
ATOM 4513 O O . ASP A 1 589 ? -14.775 2.675 71.608 1.00 95.25 589 ASP A O 1
ATOM 4517 N N . ALA A 1 590 ? -16.600 1.393 71.900 1.00 93.75 590 ALA A N 1
ATOM 4518 C CA . ALA A 1 590 ? -17.250 2.237 72.891 1.00 93.75 590 ALA A CA 1
ATOM 4519 C C . ALA A 1 590 ? -17.102 1.701 74.331 1.00 93.75 590 ALA A C 1
ATOM 4521 O O . ALA A 1 590 ? -17.931 1.996 75.200 1.00 93.75 590 ALA A O 1
ATOM 4522 N N . THR A 1 591 ? -16.061 0.905 74.613 1.00 92.75 591 THR A N 1
ATOM 4523 C CA . THR A 1 591 ? -15.833 0.281 75.931 1.00 92.75 591 THR A CA 1
ATOM 4524 C C . THR A 1 591 ? -15.779 1.305 77.069 1.00 92.75 591 THR A C 1
ATOM 4526 O O . THR A 1 591 ? -16.317 1.049 78.147 1.00 92.75 591 THR A O 1
ATOM 4529 N N . GLU A 1 592 ? -15.257 2.508 76.828 1.00 92.00 592 GLU A N 1
ATOM 4530 C CA . GLU A 1 592 ? -15.154 3.589 77.826 1.00 92.00 592 GLU A CA 1
ATOM 4531 C C . GLU A 1 592 ? -16.376 4.533 77.851 1.00 92.00 592 GLU A C 1
ATOM 4533 O O . GLU A 1 592 ? -16.417 5.516 78.594 1.00 92.00 592 GLU A O 1
ATOM 4538 N N . ASN A 1 593 ? -17.413 4.251 77.058 1.00 93.44 593 ASN A N 1
ATOM 4539 C CA . ASN A 1 593 ? -18.600 5.098 76.928 1.00 93.44 593 ASN A CA 1
ATOM 4540 C C . ASN A 1 593 ? -19.809 4.522 77.693 1.00 93.44 593 ASN A C 1
ATOM 4542 O O . ASN A 1 593 ? -19.908 3.319 77.928 1.00 93.44 593 ASN A O 1
ATOM 4546 N N . ALA A 1 594 ? -20.728 5.370 78.162 1.00 92.75 594 ALA A N 1
ATOM 4547 C CA . ALA A 1 594 ? -21.914 4.928 78.908 1.00 92.75 594 ALA A CA 1
ATOM 4548 C C . ALA A 1 594 ? -23.025 4.449 77.956 1.00 92.75 594 ALA A C 1
ATOM 4550 O O . ALA A 1 594 ? -23.167 4.997 76.869 1.00 92.75 594 ALA A O 1
ATOM 4551 N N . SER A 1 595 ? -23.857 3.482 78.368 1.00 94.25 595 SER A N 1
ATOM 4552 C CA . SER A 1 595 ? -25.041 3.088 77.584 1.00 94.25 595 SER A CA 1
ATOM 4553 C C . SER A 1 595 ? -25.904 4.309 77.258 1.00 94.25 595 SER A C 1
ATOM 4555 O O . SER A 1 595 ? -26.190 5.125 78.138 1.00 94.25 595 SER A O 1
ATOM 4557 N N . GLY A 1 596 ? -26.329 4.445 76.004 1.00 93.19 596 GLY A N 1
ATOM 4558 C CA . GLY A 1 596 ? -27.010 5.652 75.555 1.00 93.19 596 GLY A CA 1
ATOM 4559 C C . GLY A 1 596 ? -27.090 5.798 74.042 1.00 93.19 596 GLY A C 1
ATOM 4560 O O . GLY A 1 596 ? -26.747 4.895 73.280 1.00 93.19 596 GLY A O 1
ATOM 4561 N N . ILE A 1 597 ? -27.585 6.960 73.620 1.00 95.44 597 ILE A N 1
ATOM 4562 C CA . ILE A 1 597 ? -27.687 7.342 72.212 1.00 95.44 597 ILE A CA 1
ATOM 4563 C C . ILE A 1 597 ? -26.465 8.181 71.841 1.00 95.44 597 ILE A C 1
ATOM 4565 O O . ILE A 1 597 ? -26.120 9.128 72.547 1.00 95.44 597 ILE A O 1
ATOM 4569 N N . TYR A 1 598 ? -25.870 7.855 70.702 1.00 97.00 598 TYR A N 1
ATOM 4570 C CA . TYR A 1 598 ? -24.772 8.587 70.089 1.00 97.00 598 TYR A CA 1
ATOM 4571 C C . TYR A 1 598 ? -25.131 8.945 68.648 1.00 97.00 598 TYR A C 1
ATOM 4573 O O . TYR A 1 598 ? -26.013 8.332 68.044 1.00 97.00 598 TYR A O 1
ATOM 4581 N N . PHE A 1 599 ? -24.453 9.943 68.099 1.00 96.94 599 PHE A N 1
ATOM 4582 C CA . PHE A 1 599 ? -24.582 10.340 66.705 1.00 96.94 599 PHE A CA 1
ATOM 4583 C C . PHE A 1 599 ? -23.222 10.248 66.036 1.00 96.94 599 PHE A C 1
ATOM 4585 O O . PHE A 1 599 ? -22.292 10.953 66.422 1.00 96.94 599 PHE A O 1
ATOM 4592 N N . LEU A 1 600 ? -23.116 9.383 65.036 1.00 97.12 600 LEU A N 1
ATOM 4593 C CA . LEU A 1 600 ? -21.993 9.386 64.117 1.00 97.12 600 LEU A CA 1
ATOM 4594 C C . LEU A 1 600 ? -22.248 10.436 63.041 1.00 97.12 600 LEU A C 1
ATOM 4596 O O . LEU A 1 600 ? -23.363 10.531 62.526 1.00 97.12 600 LEU A O 1
ATOM 4600 N N . ARG A 1 601 ? -21.221 11.218 62.714 1.00 95.88 601 ARG A N 1
ATOM 4601 C CA . ARG A 1 601 ? -21.245 12.207 61.645 1.00 95.88 601 ARG A CA 1
ATOM 4602 C C . ARG A 1 601 ? -20.011 12.053 60.771 1.00 95.88 601 ARG A C 1
ATOM 4604 O O . ARG A 1 601 ? -18.900 12.087 61.288 1.00 95.88 601 ARG A O 1
ATOM 4611 N N . MET A 1 602 ? -20.233 11.910 59.473 1.00 96.38 602 MET A N 1
ATOM 4612 C CA . MET A 1 602 ? -19.203 11.884 58.441 1.00 96.38 602 MET A CA 1
ATOM 4613 C C . MET A 1 602 ? -19.270 13.184 57.637 1.00 96.38 602 MET A C 1
ATOM 4615 O O . MET A 1 602 ? -20.357 13.579 57.209 1.00 96.38 602 MET A O 1
ATOM 4619 N N . PHE A 1 603 ? -18.135 13.845 57.432 1.00 94.06 603 PHE A N 1
ATOM 4620 C CA . PHE A 1 603 ? -18.003 15.061 56.635 1.00 94.06 603 PHE A CA 1
ATOM 4621 C C . PHE A 1 603 ? -17.081 14.829 55.446 1.00 94.06 603 PHE A C 1
ATOM 4623 O O . PHE A 1 603 ? -15.960 14.355 55.610 1.00 94.06 603 PHE A O 1
ATOM 4630 N N . VAL A 1 604 ? -17.574 15.192 54.262 1.00 90.75 604 VAL A N 1
ATOM 4631 C CA . VAL A 1 604 ? -16.895 15.009 52.975 1.00 90.75 604 VAL A CA 1
ATOM 4632 C C . VAL A 1 604 ? -17.334 16.136 52.037 1.00 90.75 604 VAL A C 1
ATOM 4634 O O . VAL A 1 604 ? -18.537 16.357 51.897 1.00 90.75 604 VAL A O 1
ATOM 4637 N N . ASN A 1 605 ? -16.402 16.869 51.414 1.00 78.00 605 ASN A N 1
ATOM 4638 C CA . ASN A 1 605 ? -16.670 17.941 50.432 1.00 78.00 605 ASN A CA 1
ATOM 4639 C C . ASN A 1 605 ? -17.870 18.852 50.789 1.00 78.00 605 ASN A C 1
ATOM 4641 O O . ASN A 1 605 ? -18.788 19.053 49.995 1.00 78.00 605 ASN A O 1
ATOM 4645 N N . ASN A 1 606 ? -17.887 19.383 52.019 1.00 80.31 606 ASN A N 1
ATOM 4646 C CA . ASN A 1 606 ? -18.947 20.232 52.596 1.00 80.31 606 ASN A CA 1
ATOM 4647 C C . ASN A 1 606 ? -20.334 19.583 52.799 1.00 80.31 606 ASN A C 1
ATOM 4649 O O . ASN A 1 606 ? -21.247 20.253 53.288 1.00 80.31 606 ASN A O 1
ATOM 4653 N N . LYS A 1 607 ? -20.512 18.294 52.500 1.00 86.06 607 LYS A N 1
ATOM 4654 C CA . LYS A 1 607 ? -21.704 17.518 52.869 1.00 86.06 607 LYS A CA 1
ATOM 4655 C C . LYS A 1 607 ? -21.469 16.803 54.198 1.00 86.06 607 LYS A C 1
ATOM 4657 O O . LYS A 1 607 ? -20.348 16.413 54.524 1.00 86.06 607 LYS A O 1
ATOM 4662 N N . SER A 1 608 ? -22.534 16.644 54.986 1.00 91.69 608 SER A N 1
ATOM 4663 C CA . SER A 1 608 ? -22.477 15.891 56.241 1.00 91.69 608 SER A CA 1
ATOM 4664 C C . SER A 1 608 ? -23.531 14.795 56.275 1.00 91.69 608 SER A C 1
ATOM 4666 O O . SER A 1 608 ? -24.721 15.098 56.200 1.00 91.69 608 SER A O 1
ATOM 4668 N N . TYR A 1 609 ? -23.093 13.559 56.471 1.00 93.75 609 TYR A N 1
ATOM 4669 C CA . TYR A 1 609 ? -23.930 12.378 56.658 1.00 93.75 609 TYR A CA 1
ATOM 4670 C C . TYR A 1 609 ? -23.982 12.061 58.148 1.00 93.75 609 TYR A C 1
ATOM 4672 O O . TYR A 1 609 ? -22.999 12.269 58.858 1.00 93.75 609 TYR A O 1
ATOM 4680 N N . SER A 1 610 ? -25.133 11.649 58.676 1.00 94.12 610 SER A N 1
ATOM 4681 C CA . SER A 1 610 ? -25.274 11.376 60.111 1.00 94.12 610 SER A CA 1
ATOM 4682 C C . SER A 1 610 ? -26.130 10.150 60.367 1.00 94.12 610 SER A C 1
ATOM 4684 O O . SER A 1 610 ? -27.154 9.963 59.715 1.00 94.12 610 SER A O 1
ATOM 4686 N N . GLN A 1 611 ? -25.755 9.367 61.373 1.00 94.25 611 GLN A N 1
ATOM 4687 C CA . GLN A 1 611 ? -26.495 8.185 61.794 1.00 94.25 611 GLN A CA 1
ATOM 4688 C C . GLN A 1 611 ? -26.599 8.123 63.322 1.00 94.25 611 GLN A C 1
ATOM 4690 O O . GLN A 1 611 ? -25.653 8.427 64.049 1.00 94.25 611 GLN A O 1
ATOM 4695 N N . LYS A 1 612 ? -27.763 7.700 63.824 1.00 95.88 612 LYS A N 1
ATOM 4696 C CA . LYS A 1 612 ? -27.982 7.409 65.245 1.00 95.88 612 LYS A CA 1
ATOM 4697 C C . LYS A 1 612 ? -27.412 6.034 65.608 1.00 95.88 612 LYS A C 1
ATOM 4699 O O . LYS A 1 612 ? -27.770 5.035 64.987 1.00 95.88 612 LYS A O 1
ATOM 4704 N N . LEU A 1 613 ? -26.627 5.977 66.677 1.00 96.31 613 LEU A N 1
ATOM 4705 C CA . LEU A 1 613 ? -26.076 4.761 67.273 1.00 96.31 613 LEU A CA 1
ATOM 4706 C C . LEU A 1 613 ? -26.651 4.546 68.681 1.00 96.31 613 LEU A C 1
ATOM 4708 O O . LEU A 1 613 ? -26.898 5.507 69.413 1.00 96.31 613 LEU A O 1
ATOM 4712 N N . ILE A 1 614 ? -26.890 3.293 69.062 1.00 95.31 614 ILE A N 1
ATOM 4713 C CA . ILE A 1 614 ? -27.449 2.909 70.364 1.00 95.31 614 ILE A CA 1
ATOM 4714 C C . ILE A 1 614 ? -26.488 1.925 71.038 1.00 95.31 614 ILE A C 1
ATOM 4716 O O . ILE A 1 614 ? -26.417 0.759 70.660 1.00 95.31 614 ILE A O 1
ATOM 4720 N N . LEU A 1 615 ? -25.769 2.392 72.056 1.00 95.44 615 LEU A N 1
ATOM 4721 C CA . LEU A 1 615 ? -24.891 1.556 72.877 1.00 95.44 615 LEU A CA 1
ATOM 4722 C C . LEU A 1 615 ? -25.689 0.951 74.037 1.00 95.44 615 LEU A C 1
ATOM 4724 O O . LEU A 1 615 ? -26.302 1.690 74.815 1.00 95.44 615 LEU A O 1
ATOM 4728 N N . ILE A 1 616 ? -25.652 -0.374 74.180 1.00 90.62 616 ILE A N 1
ATOM 4729 C CA . ILE A 1 616 ? -26.295 -1.109 75.277 1.00 90.62 616 ILE A CA 1
ATOM 4730 C C . ILE A 1 616 ? -25.242 -1.977 75.961 1.00 90.62 616 ILE A C 1
ATOM 4732 O O . ILE A 1 616 ? -24.896 -3.027 75.438 1.00 90.62 616 ILE A O 1
ATOM 4736 N N . LYS A 1 617 ? -24.746 -1.551 77.125 1.00 81.81 617 LYS A N 1
ATOM 4737 C CA . LYS A 1 617 ? -23.896 -2.393 77.980 1.00 81.81 617 LYS A CA 1
ATOM 4738 C C . LYS A 1 617 ? -24.679 -3.432 78.762 1.00 81.81 617 LYS A C 1
ATOM 4740 O O . LYS A 1 617 ? -25.771 -3.076 79.269 1.00 81.81 617 LYS A O 1
#

pLDDT: mean 89.59, std 8.62, range [40.88, 98.38]

Sequence (617 aa):
YSIDCNGDDYGDAYLDSCGVCSGGNSGHEADSDIDCNGDCFGEAYEDSCGVCSEGNTGVEADSNQDCNGDCFGFAYLDNCGVCSAGNTEHEANSDQDCNGDCFGGAVYDYCWDCSGGNTGFELNYNDPDSDGVCNEEASNNDEDNCPDDYNPNQEDCEFDGIGDACDDDDDNDGALDINDIDTCNNFICSDNDGDSCDDCSSGFYDLDNDGPDSDEDGYCNYGDVDITLSEGNNLISFWALPEQKSLDIVFESLGSDALALIGEGIAATQLSDGIWAGSLTEVDPTDGYWIKTYNNDNGSNDYYEFQTVGLPVAPLTYEVQDGNNLMSYPYYESQSIESAISNTSLDDGVLFRIIGEGIAAQRLVSNGQWVGSLTSLQGGKGYWMVSTDYVESFEYNVPDLSRSFEINEYIIPDIPDEFKYEQSTAQAFYFVNDIELNDGPIEIGDLILTYSNDIIVGARYWSGKMIDVPAMGNDFYDNTIGYLEEGDIPEFKIYRHSNGELIDIYASDIPEWNDFGMYNIGTLSDNIVPGEVSLNNAYPNPFNPLTKITYSIPSEMNVDIKIYDISGRLVNELLNSQMSAGSHEINWDATENASGIYFLRMFVNNKSYSQKLILIK